Protein AF-A0A2E4Y616-F1 (afdb_monomer)

Sequence (488 aa):
MQKVILDHSRYFCQLKRLGRFTPFYLIFLFLLSGCGTSKSVMKKITQKVKGSRASIPDLASWESVTNRDGKMPETGHAFFSFSPRISSETGLTQAILTTPAGSPYRYEYHLPTGQVYRTERYCKQRDVWRSFKSSLTRPPFHEGFIPRLLDSTGQPQKILVFGGNSIHPFNFDRFSKPVTVKVVGGVQEQYCRHYPCSKQGTWQKRMILIGFDPLHKDFMGVKTFKKFKKVVDWKYAKSFIENSQGRTSSFYDPERDRGDKPSYRIVGSFEKMAAMRYVAKSGHLFKEKEILTMKKSCDKIYGFLWQASKIFKKVTRSKKVDGKESKKSFGLFFSSFFDNFGRSYRTCSKFMGSTKREKNMGKVWFFSFLDGVFNLANMGYSYDCEKRAWAKNIAKSNSLFLEKDECGPEDVNDAFDSAVTTLGILYRNKDHSYKYKTYDFGPGGTHQRIYSWVFNRGKKILCVNDKEKLSFEDTQSSFPNDVRWTPL

Radius of gyration: 24.88 Å; Cα contacts (8 Å, |Δi|>4): 812; chains: 1; bounding box: 69×60×77 Å

Mean predicted aligned error: 11.15 Å

Nearest PDB structures (foldseek):
  1mjz-assembly1_A  TM=7.905E-01  e=6.558E-07  Escherichia coli
  1ude-assembly1_C-2  TM=7.883E-01  e=1.226E-06  Pyrococcus horikoshii
  6k21-assembly1_A  TM=7.544E-01  e=1.094E-06  Acinetobacter baumannii
  3eiz-assembly1_A  TM=7.521E-01  e=2.290E-06  Burkholderia pseudomallei 1710b
  6gma-assembly2_C  TM=3.288E-01  e=2.159E+00  Homo sapiens

Solvent-accessible surface area (backbone atoms only — not comparable to full-atom values): 28458 Å² total; per-residue (Å²): 136,86,87,81,78,89,82,89,83,87,87,85,87,84,90,73,89,79,79,87,83,86,90,86,84,80,92,83,82,83,86,84,90,74,89,73,77,75,65,65,69,63,63,70,54,64,71,86,68,78,88,68,90,66,64,48,70,84,52,46,66,47,56,36,36,38,37,69,85,64,44,64,48,98,60,33,35,48,46,72,42,43,79,52,55,53,36,71,87,81,21,40,30,34,32,33,62,59,19,55,50,64,33,60,48,40,40,46,74,42,61,26,38,45,39,59,35,57,76,46,74,53,51,51,20,71,42,82,83,62,80,43,89,62,73,42,52,53,45,82,30,24,36,28,25,32,24,36,26,26,31,66,79,73,44,66,25,39,32,38,34,33,72,55,90,79,70,67,85,86,48,72,88,57,46,59,54,68,43,65,32,34,40,26,16,21,36,36,38,34,37,42,76,61,85,82,60,80,55,91,82,48,54,49,62,41,70,33,38,33,29,26,32,77,85,28,74,90,52,66,89,57,78,42,38,73,57,44,51,73,75,45,69,43,63,61,47,51,46,40,69,31,44,75,76,15,24,46,81,75,91,82,56,95,84,69,69,100,60,80,39,77,24,39,40,75,81,47,77,35,48,33,64,58,31,49,50,48,49,67,71,53,24,46,74,66,46,70,71,53,54,54,52,50,50,58,52,37,53,49,53,45,48,51,54,55,53,50,50,55,51,37,44,49,60,70,70,59,82,75,61,67,90,77,66,70,77,73,41,54,34,62,54,47,53,52,42,46,75,78,40,35,69,60,48,50,54,27,62,60,57,37,49,86,49,48,78,86,82,41,62,72,60,52,50,54,52,51,36,50,49,34,41,54,50,40,44,75,71,35,31,27,39,40,56,91,75,71,40,80,42,76,45,86,88,46,98,80,66,56,74,44,63,75,91,74,52,54,54,65,47,46,45,49,46,38,44,48,26,55,55,50,31,31,52,32,42,75,70,42,36,67,30,40,34,47,37,58,56,26,70,66,94,82,33,49,52,25,50,56,71,42,74,42,82,38,74,29,46,46,73,67,51,76,49,74,89,73,64,80,53,80,67,81,76,50,69,37,53,71,90,91,64,75,74,75,78,81

Foldseek 3Di:
DDDDDPDDDDDDDDPDDDDDDDDDDDDDDDDDDDPPPCPPLLVVLPPPDDDDPDQPVVQLPFLQEAFLVLHRQPLHQLQARDDFNQDLVQQKTWWQFQAAWQHQFDWDAQQARSAIWTDGGFFWADQLVCLDVGTAGTAQWTKTAGHQKAKLVRHGAIETEHDDPPPDPFPRSPSSDIAMWRWFWWWKKWFQQDPPPPDPPNTDITIYTYTYRPPGPLCVPPRHVVVVCVSDVVSSNQSCQFFVQFFAQDPDDPDDDSGTHTGMHTDDMTGSNVSVVNSSVSMGRDDPVNVVVLVVLLLVLLVVVVVVVVVQVVVVPPVDDDPPVVPDFPVVVVQVCCVPCVVSNVVCQRRHDSRNCPPDVPSLLVVQLVVLLSQLVQVQWAQEQVVLAIDRHPPDNHDDNYPPPPDDSVSVLSSSQRSLVVLQVCVLVLHWHWAAFQARDDDPTSSGGNSHTDTHSSGDRDHPDPVVVDDPVSPDGSDDPPDGRDRD

Structure (mmCIF, N/CA/C/O backbone):
data_AF-A0A2E4Y616-F1
#
_entry.id   AF-A0A2E4Y616-F1
#
loop_
_atom_site.group_PDB
_atom_site.id
_atom_site.type_symbol
_atom_site.label_atom_id
_atom_site.label_alt_id
_atom_site.label_comp_id
_atom_site.label_asym_id
_atom_site.label_entity_id
_atom_site.label_seq_id
_atom_site.pdbx_PDB_ins_code
_atom_site.Cartn_x
_atom_site.Cartn_y
_atom_site.Cartn_z
_atom_site.occupancy
_atom_site.B_iso_or_equiv
_atom_site.auth_seq_id
_atom_site.auth_comp_id
_atom_site.auth_asym_id
_atom_site.auth_atom_id
_atom_site.pdbx_PDB_model_num
ATOM 1 N N . MET A 1 1 ? 33.177 12.876 -6.151 1.00 34.84 1 MET A N 1
ATOM 2 C CA . MET A 1 1 ? 31.720 12.812 -5.881 1.00 34.84 1 MET A CA 1
ATOM 3 C C . MET A 1 1 ? 31.516 11.999 -4.596 1.00 34.84 1 MET A C 1
ATOM 5 O O . MET A 1 1 ? 31.608 10.779 -4.632 1.00 34.84 1 MET A O 1
ATOM 9 N N . GLN A 1 2 ? 31.417 12.669 -3.441 1.00 24.09 2 GLN A N 1
ATOM 10 C CA . GLN A 1 2 ? 31.451 12.037 -2.110 1.00 24.09 2 GLN A CA 1
ATOM 11 C C . GLN A 1 2 ? 30.209 11.166 -1.852 1.00 24.09 2 GLN A C 1
ATOM 13 O O . GLN A 1 2 ? 29.072 11.629 -1.951 1.00 24.09 2 GLN A O 1
ATOM 18 N N . LYS A 1 3 ? 30.455 9.892 -1.518 1.00 30.41 3 LYS A N 1
ATOM 19 C CA . LYS A 1 3 ? 29.460 8.898 -1.101 1.00 30.41 3 LYS A CA 1
ATOM 20 C C . LYS A 1 3 ? 28.893 9.277 0.268 1.00 30.41 3 LYS A C 1
ATOM 22 O O . LYS A 1 3 ? 29.573 9.138 1.276 1.00 30.41 3 LYS A O 1
ATOM 27 N N . VAL A 1 4 ? 27.621 9.658 0.309 1.00 28.31 4 VAL A N 1
ATOM 28 C CA . VAL A 1 4 ? 26.790 9.526 1.512 1.00 28.31 4 VAL A CA 1
ATOM 29 C C . VAL A 1 4 ? 25.653 8.584 1.140 1.00 28.31 4 VAL A C 1
ATOM 31 O O . VAL A 1 4 ? 24.666 8.990 0.531 1.00 28.31 4 VAL A O 1
ATOM 34 N N . ILE A 1 5 ? 25.843 7.297 1.429 1.00 32.50 5 ILE A N 1
ATOM 35 C CA . ILE A 1 5 ? 24.828 6.254 1.265 1.00 32.50 5 ILE A CA 1
ATOM 36 C C . ILE A 1 5 ? 24.260 5.974 2.655 1.00 32.50 5 ILE A C 1
ATOM 38 O O . ILE A 1 5 ? 24.979 5.545 3.553 1.00 32.50 5 ILE A O 1
ATOM 42 N N . LEU A 1 6 ? 22.967 6.245 2.823 1.00 31.03 6 LEU A N 1
ATOM 43 C CA . LEU A 1 6 ? 22.177 5.790 3.962 1.00 31.03 6 LEU A CA 1
ATOM 44 C C . LEU A 1 6 ? 21.927 4.287 3.789 1.00 31.03 6 LEU A C 1
ATOM 46 O O . LEU A 1 6 ? 21.092 3.883 2.982 1.00 31.03 6 LEU A O 1
ATOM 50 N N . ASP A 1 7 ? 22.679 3.467 4.521 1.00 30.03 7 ASP A N 1
ATOM 51 C CA . ASP A 1 7 ? 22.455 2.026 4.631 1.00 30.03 7 ASP A CA 1
ATOM 52 C C . ASP A 1 7 ? 21.592 1.748 5.873 1.00 30.03 7 ASP A C 1
ATOM 54 O O . ASP A 1 7 ? 22.040 1.875 7.012 1.00 30.03 7 ASP A O 1
ATOM 58 N N . HIS A 1 8 ? 20.318 1.418 5.657 1.00 31.55 8 HIS A N 1
ATOM 59 C CA . HIS A 1 8 ? 19.374 1.060 6.723 1.00 31.55 8 HIS A CA 1
ATOM 60 C C . HIS A 1 8 ? 18.705 -0.297 6.487 1.00 31.55 8 HIS A C 1
ATOM 62 O O . HIS A 1 8 ? 17.551 -0.516 6.847 1.00 31.55 8 HIS A O 1
ATOM 68 N N . SER A 1 9 ? 19.442 -1.260 5.934 1.00 28.45 9 SER A N 1
ATOM 69 C CA . SER A 1 9 ? 18.955 -2.639 5.888 1.00 28.45 9 SER A CA 1
ATOM 70 C C . SER A 1 9 ? 20.089 -3.650 6.006 1.00 28.45 9 SER A C 1
ATOM 72 O O . SER A 1 9 ? 20.447 -4.278 5.014 1.00 28.45 9 SER A O 1
ATOM 74 N N . ARG A 1 10 ? 20.640 -3.818 7.217 1.00 28.89 10 ARG A N 1
ATOM 75 C CA . ARG A 1 10 ? 21.398 -5.010 7.644 1.00 28.89 10 ARG A CA 1
ATOM 76 C C . ARG A 1 10 ? 21.693 -4.955 9.146 1.00 28.89 10 ARG A C 1
ATOM 78 O O . ARG A 1 10 ? 22.684 -4.384 9.563 1.00 28.89 10 ARG A O 1
ATOM 85 N N . TYR A 1 11 ? 20.855 -5.609 9.942 1.00 26.53 11 TYR A N 1
ATOM 86 C CA . TYR A 1 11 ? 21.293 -6.293 11.160 1.00 26.53 11 TYR A CA 1
ATOM 87 C C . TYR A 1 11 ? 20.415 -7.532 11.310 1.00 26.53 11 TYR A C 1
ATOM 89 O O . TYR A 1 11 ? 19.223 -7.388 11.544 1.00 26.53 11 TYR A O 1
ATOM 97 N N . PHE A 1 12 ? 20.979 -8.716 11.049 1.00 27.34 12 PHE A N 1
ATOM 98 C CA . PHE A 1 12 ? 20.882 -9.926 11.880 1.00 27.34 12 PHE A CA 1
ATOM 99 C C . PHE A 1 12 ? 21.608 -11.109 11.196 1.00 27.34 12 PHE A C 1
ATOM 101 O O . PHE A 1 12 ? 21.246 -11.535 10.105 1.00 27.34 12 PHE A O 1
ATOM 108 N N . CYS A 1 13 ? 22.638 -11.597 11.897 1.00 27.53 13 CYS A N 1
ATOM 109 C CA . CYS A 1 13 ? 23.222 -12.946 11.914 1.00 27.53 13 CYS A CA 1
ATOM 110 C C . CYS A 1 13 ? 23.624 -13.644 10.600 1.00 27.53 13 CYS A C 1
ATOM 112 O O . CYS A 1 13 ? 22.853 -14.413 10.036 1.00 27.53 13 CYS A O 1
ATOM 114 N N . GLN A 1 14 ? 24.916 -13.557 10.260 1.00 25.92 14 GLN A N 1
ATOM 115 C CA . GLN A 1 14 ? 25.697 -14.712 9.791 1.00 25.92 14 GLN A CA 1
ATOM 116 C C . GLN A 1 14 ? 27.102 -14.660 10.409 1.00 25.92 14 GLN A C 1
ATOM 118 O O . GLN A 1 14 ? 27.998 -14.004 9.891 1.00 25.92 14 GLN A O 1
ATOM 123 N N . LEU A 1 15 ? 27.281 -15.356 11.533 1.00 29.62 15 LEU A N 1
ATOM 124 C CA . LEU A 1 15 ? 28.594 -15.775 12.020 1.00 29.62 15 LEU A CA 1
ATOM 125 C C . LEU A 1 15 ? 28.947 -17.046 11.239 1.00 29.62 15 LEU A C 1
ATOM 127 O O . LEU A 1 15 ? 28.482 -18.138 11.562 1.00 29.62 15 LEU A O 1
ATOM 131 N N . LYS A 1 16 ? 29.691 -16.891 10.140 1.00 28.45 16 LYS A N 1
ATOM 132 C CA . LYS A 1 16 ? 30.305 -18.017 9.433 1.00 28.45 16 LYS A CA 1
ATOM 133 C C . LYS A 1 16 ? 31.690 -18.267 10.023 1.00 28.45 16 LYS A C 1
ATOM 135 O O . LYS A 1 16 ? 32.537 -17.382 10.017 1.00 28.45 16 LYS A O 1
ATOM 140 N N . ARG A 1 17 ? 31.848 -19.497 10.521 1.00 31.56 17 ARG A N 1
ATOM 141 C CA . ARG A 1 17 ? 33.082 -20.265 10.744 1.00 31.56 17 ARG A CA 1
ATOM 142 C C . ARG A 1 17 ? 34.336 -19.650 10.107 1.00 31.56 17 ARG A C 1
ATOM 144 O O . ARG A 1 17 ? 34.492 -19.709 8.892 1.00 31.56 17 ARG A O 1
ATOM 151 N N . LEU A 1 18 ? 35.265 -19.222 10.952 1.00 31.03 18 LEU A N 1
ATOM 152 C CA . LEU A 1 18 ? 36.697 -19.293 10.680 1.00 31.03 18 LEU A CA 1
ATOM 153 C C . LEU A 1 18 ? 37.279 -20.246 11.720 1.00 31.03 18 LEU A C 1
ATOM 155 O O . LEU A 1 18 ? 37.092 -20.066 12.922 1.00 31.03 18 LEU A O 1
ATOM 159 N N . GLY A 1 19 ? 37.832 -21.347 11.224 1.00 29.28 19 GLY A N 1
ATOM 160 C CA . GLY A 1 19 ? 38.397 -22.402 12.043 1.00 29.28 19 GLY A CA 1
ATOM 161 C C . GLY A 1 19 ? 39.807 -22.073 12.518 1.00 29.28 19 GLY A C 1
ATOM 162 O O . GLY A 1 19 ? 40.529 -21.346 11.850 1.00 29.28 19 GLY A O 1
ATOM 163 N N . ARG A 1 20 ? 40.149 -22.733 13.632 1.00 34.59 20 ARG A N 1
ATOM 164 C CA . ARG A 1 20 ? 41.489 -23.116 14.106 1.00 34.59 20 ARG A CA 1
ATOM 165 C C . ARG A 1 20 ? 42.467 -21.958 14.335 1.00 34.59 20 ARG A C 1
ATOM 167 O O . ARG A 1 20 ? 43.046 -21.465 13.387 1.00 34.59 20 ARG A O 1
ATOM 174 N N . PHE A 1 21 ? 42.717 -21.622 15.602 1.00 31.61 21 PHE A N 1
ATOM 175 C C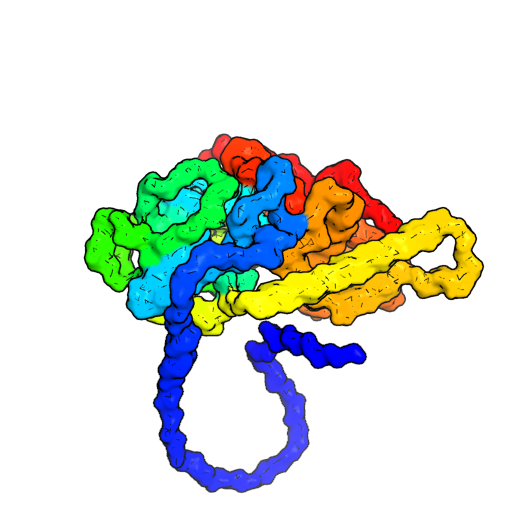A . PHE A 1 21 ? 44.014 -21.867 16.253 1.00 31.61 21 PHE A CA 1
ATOM 176 C C . PHE A 1 21 ? 43.924 -21.582 17.770 1.00 31.61 21 PHE A C 1
ATOM 178 O O . PHE A 1 21 ? 43.494 -20.514 18.189 1.00 31.61 21 PHE A O 1
ATOM 185 N N . THR A 1 22 ? 44.343 -22.597 18.538 1.00 33.97 22 THR A N 1
ATOM 186 C CA . THR A 1 22 ? 44.855 -22.633 19.929 1.00 33.97 22 THR A CA 1
ATOM 187 C C . THR A 1 22 ? 43.990 -22.235 21.150 1.00 33.97 22 THR A C 1
ATOM 189 O O . THR A 1 22 ? 43.497 -21.113 21.227 1.00 33.97 22 THR A O 1
ATOM 192 N N . PRO A 1 23 ? 43.871 -23.135 22.159 1.00 42.12 23 PRO A N 1
ATOM 193 C CA . PRO A 1 23 ? 43.320 -22.854 23.486 1.00 42.12 23 PRO A CA 1
ATOM 194 C C . PRO A 1 23 ? 44.433 -22.410 24.453 1.00 42.12 23 PRO A C 1
ATOM 196 O O . PRO A 1 23 ? 45.562 -22.845 24.280 1.00 42.12 23 PRO A O 1
ATOM 199 N N . PHE A 1 24 ? 44.125 -21.573 25.447 1.00 34.06 24 PHE A N 1
ATOM 200 C CA . PHE A 1 24 ? 44.619 -21.593 26.843 1.00 34.06 24 PHE A CA 1
ATOM 201 C C . PHE A 1 24 ? 44.366 -20.226 27.517 1.00 34.06 24 PHE A C 1
ATOM 203 O O . PHE A 1 24 ? 44.476 -19.190 26.872 1.00 34.06 24 PHE A O 1
ATOM 210 N N . TYR A 1 25 ? 44.069 -20.276 28.823 1.00 34.03 25 TYR A N 1
ATOM 211 C CA . TYR A 1 25 ? 43.769 -19.204 29.798 1.00 34.03 25 TYR A CA 1
ATOM 212 C C . TYR A 1 25 ? 42.298 -18.744 29.894 1.00 34.03 25 TYR A C 1
ATOM 214 O O . TYR A 1 25 ? 41.787 -18.016 29.051 1.00 34.03 25 TYR A O 1
ATOM 222 N N . LEU A 1 26 ? 41.517 -19.345 30.810 1.00 33.84 26 LEU A N 1
ATOM 223 C CA . LEU A 1 26 ? 41.338 -18.973 32.240 1.00 33.84 26 LEU A CA 1
ATOM 224 C C . LEU A 1 26 ? 40.564 -17.652 32.395 1.00 33.84 26 LEU A C 1
ATOM 226 O O . LEU A 1 26 ? 41.076 -16.579 32.117 1.00 33.84 26 LEU A O 1
ATOM 230 N N . ILE A 1 27 ? 39.256 -17.726 32.670 1.00 37.19 27 ILE A N 1
ATOM 231 C CA . ILE A 1 27 ? 38.674 -17.524 34.015 1.00 37.19 27 ILE A CA 1
ATOM 232 C C . ILE A 1 27 ? 39.260 -16.281 34.695 1.00 37.19 27 ILE A C 1
ATOM 234 O O . ILE A 1 27 ? 40.303 -16.380 35.322 1.00 37.19 27 ILE A O 1
ATOM 238 N N . PHE A 1 28 ? 38.554 -15.150 34.619 1.00 32.94 28 PHE A N 1
ATOM 239 C CA . PHE A 1 28 ? 38.270 -14.264 35.755 1.00 32.94 28 PHE A CA 1
ATOM 240 C C . PHE A 1 28 ? 37.254 -13.188 35.327 1.00 32.94 28 PHE A C 1
ATOM 242 O O . PHE A 1 28 ? 37.267 -12.739 34.185 1.00 32.94 28 PHE A O 1
ATOM 249 N N . LEU A 1 29 ? 36.405 -12.774 36.273 1.00 32.25 29 LEU A N 1
ATOM 250 C CA . LEU A 1 29 ? 35.422 -11.675 36.222 1.00 32.25 29 LEU A CA 1
ATOM 251 C C . LEU A 1 29 ? 34.020 -11.991 35.676 1.00 32.25 29 LEU A C 1
ATOM 253 O O . LEU A 1 29 ? 33.535 -11.468 34.675 1.00 32.25 29 LEU A O 1
ATOM 257 N N . PHE A 1 30 ? 33.310 -12.768 36.492 1.00 33.78 30 PHE A N 1
ATOM 258 C CA . PHE A 1 30 ? 31.924 -12.466 36.838 1.00 33.78 30 PHE A CA 1
ATOM 259 C C . PHE A 1 30 ? 31.832 -11.109 37.572 1.00 33.78 30 PHE A C 1
ATOM 261 O O . PHE A 1 30 ? 32.732 -10.759 38.330 1.00 33.78 30 PHE A O 1
ATOM 268 N N . LEU A 1 31 ? 30.680 -10.442 37.414 1.00 29.55 31 LEU A N 1
ATOM 269 C CA . LEU A 1 31 ? 30.162 -9.300 38.190 1.00 29.55 31 LEU A CA 1
ATOM 270 C C . LEU A 1 31 ? 30.706 -7.910 37.821 1.00 29.55 31 LEU A C 1
ATOM 272 O O . LEU A 1 31 ? 31.639 -7.422 38.434 1.00 29.55 31 LEU A O 1
ATOM 276 N N . LEU A 1 32 ? 29.990 -7.207 36.936 1.00 30.44 32 LEU A N 1
ATOM 277 C CA . LEU A 1 32 ? 29.333 -5.953 37.324 1.00 30.44 32 LEU A CA 1
ATOM 278 C C . LEU A 1 32 ? 28.043 -5.757 36.513 1.00 30.44 32 LEU A C 1
ATOM 280 O O . LEU A 1 32 ? 28.011 -5.515 35.308 1.00 30.44 32 LEU A O 1
ATOM 284 N N . SER A 1 33 ? 26.958 -5.908 37.256 1.00 31.52 33 SER A N 1
ATOM 285 C CA . SER A 1 33 ? 25.591 -5.486 37.009 1.00 31.52 33 SER A CA 1
ATOM 286 C C . SER A 1 33 ? 25.473 -4.056 36.476 1.00 31.52 33 SER A C 1
ATOM 288 O O . SER A 1 33 ? 25.931 -3.102 37.097 1.00 31.52 33 SER A O 1
ATOM 290 N N . GLY A 1 34 ? 24.728 -3.910 35.382 1.00 28.45 34 GLY A N 1
ATOM 291 C CA . GLY A 1 34 ? 24.271 -2.625 34.865 1.00 28.45 34 GLY A CA 1
ATOM 292 C C . GLY A 1 34 ? 23.046 -2.808 33.980 1.00 28.45 34 GLY A C 1
ATOM 293 O O . GLY A 1 34 ? 23.110 -2.622 32.768 1.00 28.45 34 GLY A O 1
ATOM 294 N N . CYS A 1 35 ? 21.915 -3.204 34.572 1.00 31.86 35 CYS A N 1
ATOM 295 C CA . CYS A 1 35 ? 20.621 -3.240 33.892 1.00 31.86 35 CYS A CA 1
ATOM 296 C C . CYS A 1 35 ? 20.126 -1.798 33.660 1.00 31.86 35 CYS A C 1
ATOM 298 O O . CYS A 1 35 ? 19.255 -1.277 34.355 1.00 31.86 35 CYS A O 1
ATOM 300 N N . GLY A 1 36 ? 20.725 -1.118 32.682 1.00 29.05 36 GLY A N 1
ATOM 301 C CA . GLY A 1 36 ? 20.290 0.188 32.210 1.00 29.05 36 GLY A CA 1
ATOM 302 C C . GLY A 1 36 ? 19.004 0.045 31.406 1.00 29.05 36 GLY A C 1
ATOM 303 O O . GLY A 1 36 ? 19.027 -0.143 30.190 1.00 29.05 36 GLY A O 1
ATOM 304 N N . THR A 1 37 ? 17.854 0.149 32.072 1.00 37.72 37 THR A N 1
ATOM 305 C CA . THR A 1 37 ? 16.575 0.356 31.388 1.00 37.72 37 THR A CA 1
ATOM 306 C C . THR A 1 37 ? 16.645 1.672 30.611 1.00 37.72 37 THR A C 1
ATOM 308 O O . THR A 1 37 ? 16.558 2.765 31.166 1.00 37.72 37 THR A O 1
ATOM 311 N N . SER A 1 38 ? 16.829 1.572 29.292 1.00 34.59 38 SER A N 1
ATOM 312 C CA . SER A 1 38 ? 16.882 2.710 28.374 1.00 34.59 38 SER A CA 1
ATOM 313 C C . SER A 1 38 ? 15.537 3.453 28.342 1.00 34.59 38 SER A C 1
ATOM 315 O O . SER A 1 38 ? 14.671 3.221 27.498 1.00 34.59 38 SER A O 1
ATOM 317 N N . LYS A 1 39 ? 15.351 4.383 29.287 1.00 35.06 39 LYS A N 1
ATOM 318 C CA . LYS A 1 39 ? 14.283 5.398 29.277 1.00 35.06 39 LYS A CA 1
ATOM 319 C C . LYS A 1 39 ? 14.506 6.454 28.177 1.00 35.06 39 LYS A C 1
ATOM 321 O O . LYS A 1 39 ? 13.594 7.225 27.877 1.00 35.06 39 LYS A O 1
ATOM 326 N N . SER A 1 40 ? 15.683 6.490 27.539 1.00 34.69 40 SER A N 1
ATOM 327 C CA . SER A 1 40 ? 16.062 7.539 26.579 1.00 34.69 40 SER A CA 1
ATOM 328 C C . SER A 1 40 ? 15.364 7.421 25.218 1.00 34.69 40 SER A C 1
ATOM 330 O O . SER A 1 40 ? 15.106 8.442 24.580 1.00 34.69 40 SER A O 1
ATOM 332 N N . VAL A 1 41 ? 14.967 6.214 24.792 1.00 39.84 41 VAL A N 1
ATOM 333 C CA . VAL A 1 41 ? 14.260 6.020 23.509 1.00 39.84 41 VAL A CA 1
ATOM 334 C C . VAL A 1 41 ? 12.843 6.606 23.550 1.00 39.84 41 VAL A C 1
ATOM 336 O O . VAL A 1 41 ? 12.374 7.154 22.556 1.00 39.84 41 VAL A O 1
ATOM 339 N N . MET A 1 42 ? 12.167 6.570 24.705 1.00 36.94 42 MET A N 1
ATOM 340 C CA . MET A 1 42 ? 10.794 7.076 24.824 1.00 36.94 42 MET A CA 1
ATOM 341 C C . MET A 1 42 ? 10.700 8.603 24.923 1.00 36.94 42 MET A C 1
ATOM 343 O O . MET A 1 42 ? 9.772 9.177 24.356 1.00 36.94 42 MET A O 1
ATOM 347 N N . LYS A 1 43 ? 11.673 9.278 25.555 1.00 34.66 43 LYS A N 1
ATOM 348 C CA . LYS A 1 43 ? 11.703 10.755 25.614 1.00 34.66 43 LYS A CA 1
ATOM 349 C C . LYS A 1 43 ? 11.856 11.398 24.226 1.00 34.66 43 LYS A C 1
ATOM 351 O O . LYS A 1 43 ? 11.405 12.519 24.027 1.00 34.66 43 LYS A O 1
ATOM 356 N N . LYS A 1 44 ? 12.427 10.679 23.249 1.00 37.12 44 LYS A N 1
ATOM 357 C CA . LYS A 1 44 ? 12.622 11.163 21.869 1.00 37.12 44 LYS A CA 1
ATOM 358 C C . LYS A 1 44 ? 11.348 11.213 21.017 1.00 37.12 44 LYS A C 1
ATOM 360 O O . LYS A 1 44 ? 11.381 11.820 19.951 1.00 37.12 44 LYS A O 1
ATOM 365 N N . ILE A 1 45 ? 10.246 10.603 21.460 1.00 42.88 45 ILE A N 1
ATOM 366 C CA . ILE A 1 45 ? 8.984 10.562 20.693 1.00 42.88 45 ILE A CA 1
ATOM 367 C C . ILE A 1 45 ? 8.032 11.688 21.115 1.00 42.88 45 ILE A C 1
ATOM 369 O O . ILE A 1 45 ? 7.135 12.056 20.363 1.00 42.88 45 ILE A O 1
ATOM 373 N N . THR A 1 46 ? 8.265 12.324 22.264 1.00 39.88 46 THR A N 1
ATOM 374 C CA . THR A 1 46 ? 7.498 13.497 22.694 1.00 39.88 46 THR A CA 1
ATOM 375 C C . THR A 1 46 ? 8.048 14.763 22.030 1.00 39.88 46 THR A C 1
ATOM 377 O O . THR A 1 46 ? 8.601 15.640 22.688 1.00 39.88 46 THR A O 1
ATOM 380 N N . GLN A 1 47 ? 7.920 14.888 20.707 1.00 39.59 47 GLN A N 1
ATOM 381 C CA . GLN A 1 47 ? 8.092 16.196 20.078 1.00 39.59 47 GLN A CA 1
ATOM 382 C C . GLN A 1 47 ? 6.883 17.072 20.442 1.00 39.59 47 GLN A C 1
ATOM 384 O O . GLN A 1 47 ? 5.816 16.969 19.838 1.00 39.59 47 GLN A O 1
ATOM 389 N N . LYS A 1 48 ? 7.054 17.974 21.420 1.00 31.78 48 LYS A N 1
ATOM 390 C CA . LYS A 1 48 ? 6.243 19.198 21.508 1.00 31.78 48 LYS A CA 1
ATOM 391 C C . LYS A 1 48 ? 6.580 20.048 20.280 1.00 31.78 48 LYS A C 1
ATOM 393 O O . LYS A 1 48 ? 7.473 20.886 20.316 1.00 31.78 48 LYS A O 1
ATOM 398 N N . VAL A 1 49 ? 5.894 19.800 19.169 1.00 35.75 49 VAL A N 1
ATOM 399 C CA . VAL A 1 49 ? 5.929 20.698 18.011 1.00 35.75 49 VAL A CA 1
ATOM 400 C C . VAL A 1 49 ? 4.933 21.819 18.296 1.00 35.75 49 VAL A C 1
ATOM 402 O O . VAL A 1 49 ? 3.732 21.559 18.404 1.00 35.75 49 VAL A O 1
ATOM 405 N N . LYS A 1 50 ? 5.428 23.057 18.456 1.00 27.75 50 LYS A N 1
ATOM 406 C CA . LYS A 1 50 ? 4.595 24.272 18.426 1.00 27.75 50 LYS A CA 1
ATOM 407 C C . LYS A 1 50 ? 3.694 24.183 17.196 1.00 27.75 50 LYS A C 1
ATOM 409 O O . LYS A 1 50 ? 4.175 23.879 16.110 1.00 27.75 50 LYS A O 1
ATOM 414 N N . GLY A 1 51 ? 2.392 24.373 17.390 1.00 30.23 51 GLY A N 1
ATOM 415 C CA . GLY A 1 51 ? 1.375 24.137 16.374 1.00 30.23 51 GLY A CA 1
ATOM 416 C C . GLY A 1 51 ? 1.533 25.037 15.155 1.00 30.23 51 GLY A C 1
ATOM 417 O O . GLY A 1 51 ? 0.842 26.037 15.048 1.00 30.23 51 GLY A O 1
ATOM 418 N N . SER A 1 52 ? 2.370 24.652 14.198 1.00 32.22 52 SER A N 1
ATOM 419 C CA . SER A 1 52 ? 2.238 25.125 12.833 1.00 32.22 52 SER A CA 1
ATOM 420 C C . SER A 1 52 ? 1.288 24.176 12.105 1.00 32.22 52 SER A C 1
ATOM 422 O O . SER A 1 52 ? 1.447 22.953 12.077 1.00 32.22 52 SER A O 1
ATOM 424 N N . ARG A 1 53 ? 0.234 24.761 11.540 1.00 36.84 53 ARG A N 1
ATOM 425 C CA . ARG A 1 53 ? -0.676 24.141 10.568 1.00 36.84 53 ARG A CA 1
ATOM 426 C C . ARG A 1 53 ? -0.034 24.109 9.170 1.00 36.84 53 ARG A C 1
ATOM 428 O O . ARG A 1 53 ? -0.743 24.016 8.178 1.00 36.84 53 ARG A O 1
ATOM 435 N N . ALA A 1 54 ? 1.290 24.242 9.097 1.00 37.16 54 ALA A N 1
ATOM 436 C CA . ALA A 1 54 ? 2.017 24.435 7.859 1.00 37.16 54 ALA A CA 1
ATOM 437 C C . ALA A 1 54 ? 2.212 23.079 7.175 1.00 37.16 54 ALA A C 1
ATOM 439 O O . ALA A 1 54 ? 3.122 22.317 7.499 1.00 37.16 54 ALA A O 1
ATOM 440 N N . SER A 1 55 ? 1.332 22.774 6.222 1.00 46.09 55 SER A N 1
ATOM 441 C CA . SER A 1 55 ? 1.719 21.977 5.063 1.00 46.09 55 SER A CA 1
ATOM 442 C C . SER A 1 55 ? 3.018 22.560 4.516 1.00 46.09 55 SER A C 1
ATOM 444 O O . SER A 1 55 ? 3.075 23.756 4.240 1.00 46.09 55 SER A O 1
ATOM 446 N N . ILE A 1 56 ? 4.068 21.751 4.404 1.00 49.25 56 ILE A N 1
ATOM 447 C CA . ILE A 1 56 ? 5.356 22.215 3.883 1.00 49.25 56 ILE A CA 1
ATOM 448 C C . ILE A 1 56 ? 5.143 22.547 2.396 1.00 49.25 56 ILE A C 1
ATOM 450 O O . ILE A 1 56 ? 4.846 21.624 1.632 1.00 49.25 56 ILE A O 1
ATOM 454 N N . PRO A 1 57 ? 5.261 23.817 1.958 1.00 45.34 57 PRO A N 1
ATOM 455 C CA . PRO A 1 57 ? 4.946 24.211 0.579 1.00 45.34 57 PRO A CA 1
ATOM 456 C C . PRO A 1 57 ? 5.789 23.451 -0.461 1.00 45.34 57 PRO A C 1
ATOM 458 O O . PRO A 1 57 ? 5.297 23.061 -1.516 1.00 45.34 57 PRO A O 1
ATOM 461 N N . ASP A 1 58 ? 7.034 23.117 -0.112 1.00 47.06 58 ASP A N 1
ATOM 462 C CA . ASP A 1 58 ? 7.951 22.325 -0.948 1.00 47.06 58 ASP A CA 1
ATOM 463 C C . ASP A 1 58 ? 7.606 20.828 -1.036 1.00 47.06 58 ASP A C 1
ATOM 465 O O . ASP A 1 58 ? 8.062 20.117 -1.939 1.00 47.06 58 ASP A O 1
ATOM 469 N N . LEU A 1 59 ? 6.790 20.331 -0.104 1.00 50.22 59 LEU A N 1
ATOM 470 C CA . LEU A 1 59 ? 6.188 19.003 -0.185 1.00 50.22 59 LEU A CA 1
ATOM 471 C C . LEU A 1 59 ? 4.855 19.051 -0.935 1.00 50.22 59 LEU A C 1
ATOM 473 O O . LEU A 1 59 ? 4.507 18.082 -1.598 1.00 50.22 59 LEU A O 1
ATOM 477 N N . ALA A 1 60 ? 4.142 20.183 -0.920 1.00 41.69 60 ALA A N 1
ATOM 478 C CA . ALA A 1 60 ? 2.949 20.352 -1.743 1.00 41.69 60 ALA A CA 1
ATOM 479 C C . ALA A 1 60 ? 3.274 20.147 -3.229 1.00 41.69 60 ALA A C 1
ATOM 481 O O . ALA A 1 60 ? 2.478 19.516 -3.902 1.00 41.69 60 ALA A O 1
ATOM 482 N N . SER A 1 61 ? 4.475 20.527 -3.701 1.00 46.47 61 SER A N 1
ATOM 483 C CA . SER A 1 61 ? 4.969 20.324 -5.077 1.00 46.47 61 SER A CA 1
ATOM 484 C C . SER A 1 61 ? 5.314 18.869 -5.467 1.00 46.47 61 SER A C 1
ATOM 486 O O . SER A 1 61 ? 6.072 18.650 -6.417 1.00 46.47 61 SER A O 1
ATOM 488 N N . TRP A 1 62 ? 4.794 17.851 -4.766 1.00 59.03 62 TRP A N 1
ATOM 489 C CA . TRP A 1 62 ? 4.963 16.456 -5.184 1.00 59.03 62 TRP A CA 1
ATOM 490 C C . TRP A 1 62 ? 4.325 16.202 -6.540 1.00 59.03 62 TRP A C 1
ATOM 492 O O . TRP A 1 62 ? 3.114 16.073 -6.697 1.00 59.03 62 TRP A O 1
ATOM 502 N N . GLU A 1 63 ? 5.206 16.090 -7.521 1.00 51.59 63 GLU A N 1
ATOM 503 C CA . GLU A 1 63 ? 4.903 15.965 -8.933 1.00 51.59 63 GLU A CA 1
ATOM 504 C C . GLU A 1 63 ? 3.974 14.787 -9.267 1.00 51.59 63 GLU A C 1
ATOM 506 O O . GLU A 1 63 ? 3.230 14.841 -10.242 1.00 51.59 63 GLU A O 1
ATOM 511 N N . SER A 1 64 ? 3.961 13.735 -8.451 1.00 52.88 64 SER A N 1
ATOM 512 C CA . SER A 1 64 ? 3.173 12.535 -8.714 1.00 52.88 64 SER A CA 1
ATOM 513 C C . SER A 1 64 ? 1.731 12.591 -8.211 1.00 52.88 64 SER A C 1
ATOM 515 O O . SER A 1 64 ? 0.995 11.661 -8.529 1.00 52.88 64 SER A O 1
ATOM 517 N N . VAL A 1 65 ? 1.297 13.598 -7.443 1.00 57.03 65 VAL A N 1
ATOM 518 C CA . VAL A 1 65 ? -0.042 13.604 -6.823 1.00 57.03 65 VAL A CA 1
ATOM 519 C C . VAL A 1 65 ? -0.995 14.495 -7.617 1.00 57.03 65 VAL A C 1
ATOM 521 O O . VAL A 1 65 ? -0.904 15.716 -7.557 1.00 57.03 65 VAL A O 1
ATOM 524 N N . THR A 1 66 ? -1.941 13.888 -8.334 1.00 59.12 66 THR A N 1
ATOM 525 C CA . THR A 1 66 ? -3.042 14.601 -8.999 1.00 59.12 66 THR A CA 1
ATOM 526 C C . THR A 1 66 ? -4.389 14.046 -8.553 1.00 59.12 66 THR A C 1
ATOM 528 O O . THR A 1 66 ? -4.508 12.836 -8.364 1.00 59.12 66 THR A O 1
ATOM 531 N N . ASN A 1 67 ? -5.372 14.919 -8.345 1.00 62.69 67 ASN A N 1
ATOM 532 C CA . ASN A 1 67 ? -6.758 14.580 -8.048 1.00 62.69 67 ASN A CA 1
ATOM 533 C C . ASN A 1 67 ? -7.482 14.081 -9.317 1.00 62.69 67 ASN A C 1
ATOM 535 O O . ASN A 1 67 ? -6.874 13.921 -10.382 1.00 62.69 67 ASN A O 1
ATOM 539 N N . ARG A 1 68 ? -8.799 13.862 -9.222 1.00 62.03 68 ARG A N 1
ATOM 540 C CA . ARG A 1 68 ? -9.649 13.453 -10.357 1.00 62.03 68 ARG A CA 1
ATOM 541 C C . ARG A 1 68 ? -9.527 14.370 -11.588 1.00 62.03 68 ARG A C 1
ATOM 543 O O . ARG A 1 68 ? -9.535 13.878 -12.718 1.00 62.03 68 ARG A O 1
ATOM 550 N N . ASP A 1 69 ? -9.337 15.670 -11.354 1.00 64.19 69 ASP A N 1
ATOM 551 C CA . ASP A 1 69 ? -9.248 16.729 -12.368 1.00 64.19 69 ASP A CA 1
ATOM 552 C C . ASP A 1 69 ? -7.819 16.931 -12.887 1.00 64.19 69 ASP A C 1
ATOM 554 O O . ASP A 1 69 ? -7.565 17.841 -13.673 1.00 64.19 69 ASP A O 1
ATOM 558 N N . GLY A 1 70 ? -6.863 16.129 -12.414 1.00 60.53 70 GLY A N 1
ATOM 559 C CA . GLY A 1 70 ? -5.457 16.295 -12.758 1.00 60.53 70 GLY A CA 1
ATOM 560 C C . GLY A 1 70 ? -4.716 17.381 -11.986 1.00 60.53 70 GLY A C 1
ATOM 561 O O . GLY A 1 70 ? -3.513 17.581 -12.150 1.00 60.53 70 GLY A O 1
ATOM 562 N N . LYS A 1 71 ? -5.411 18.058 -11.073 1.00 62.00 71 LYS A N 1
ATOM 563 C CA . LYS A 1 71 ? -4.856 19.128 -10.248 1.00 62.00 71 LYS A CA 1
ATOM 564 C C . LYS A 1 71 ? -4.199 18.554 -9.006 1.00 62.00 71 LYS A C 1
ATOM 566 O O . LYS A 1 71 ? -4.618 17.533 -8.470 1.00 62.00 71 LYS A O 1
ATOM 571 N N . MET A 1 72 ? -3.162 19.213 -8.517 1.00 58.16 72 MET A N 1
ATOM 572 C CA . MET A 1 72 ? -2.527 18.805 -7.267 1.00 58.16 72 MET A CA 1
ATOM 573 C C . MET A 1 72 ? -3.513 19.007 -6.108 1.00 58.16 72 MET A C 1
ATOM 575 O O . MET A 1 72 ? -4.124 20.075 -6.042 1.00 58.16 72 MET A O 1
ATOM 579 N N . PRO A 1 73 ? -3.706 18.022 -5.209 1.00 63.28 73 PRO A N 1
ATOM 580 C CA . PRO A 1 73 ? -4.553 18.230 -4.043 1.00 63.28 73 PRO A CA 1
ATOM 581 C C . PRO A 1 73 ? -4.012 19.397 -3.219 1.00 63.28 73 PRO A C 1
ATOM 583 O O . PRO A 1 73 ? -2.811 19.446 -2.947 1.00 63.28 73 PRO A O 1
ATOM 586 N N . GLU A 1 74 ? -4.891 20.290 -2.762 1.00 60.78 74 GLU A N 1
ATOM 587 C CA . GLU A 1 74 ? -4.531 21.450 -1.921 1.00 60.78 74 GLU A CA 1
ATOM 588 C C . GLU A 1 74 ? -3.748 21.054 -0.655 1.00 60.78 74 GLU A C 1
ATOM 590 O O . GLU A 1 74 ? -3.025 21.838 -0.051 1.00 60.78 74 GLU A O 1
ATOM 595 N N . THR A 1 75 ? -3.891 19.800 -0.252 1.00 63.81 75 THR A N 1
ATOM 596 C CA . THR A 1 75 ? -3.358 19.189 0.961 1.00 63.81 75 THR A CA 1
ATOM 597 C C . THR A 1 75 ? -2.074 18.372 0.741 1.00 63.81 75 THR A C 1
ATOM 599 O O . THR A 1 75 ? -1.440 17.929 1.707 1.00 63.81 75 THR A O 1
ATOM 602 N N . GLY A 1 76 ? -1.649 18.183 -0.513 1.00 76.75 76 GLY A N 1
ATOM 603 C CA . GLY A 1 76 ? -0.468 17.404 -0.891 1.00 76.75 76 GLY A CA 1
ATOM 604 C C . GLY A 1 76 ? -0.605 15.891 -0.651 1.00 76.75 76 GLY A C 1
ATOM 605 O O . GLY A 1 76 ? -1.696 15.325 -0.642 1.00 76.75 76 GLY A O 1
ATOM 606 N N . HIS A 1 77 ? 0.523 15.201 -0.467 1.00 84.19 77 HIS A N 1
ATOM 607 C CA . HIS A 1 77 ? 0.559 13.743 -0.322 1.00 84.19 77 HIS A CA 1
ATOM 608 C C . HIS A 1 77 ? 0.183 13.303 1.093 1.00 84.19 77 HIS A C 1
ATOM 610 O O . HIS A 1 77 ? 0.924 13.530 2.050 1.00 84.19 77 HIS A O 1
ATOM 616 N N . ALA A 1 78 ? -0.919 12.569 1.218 1.00 84.94 78 ALA A N 1
ATOM 617 C CA . ALA A 1 78 ? -1.489 12.164 2.503 1.00 84.94 78 ALA A CA 1
ATOM 618 C C . ALA A 1 78 ? -0.472 11.512 3.476 1.00 84.94 78 ALA A C 1
ATOM 620 O O . ALA A 1 78 ? -0.432 11.831 4.655 1.00 84.94 78 ALA A O 1
ATOM 621 N N . PHE A 1 79 ? 0.433 10.651 3.015 1.00 91.31 79 PHE A N 1
ATOM 622 C CA . PHE A 1 79 ? 1.403 10.037 3.925 1.00 91.31 79 PHE A CA 1
ATOM 623 C C . PHE A 1 79 ? 2.516 10.978 4.397 1.00 91.31 79 PHE A C 1
ATOM 625 O O . PHE A 1 79 ? 2.925 10.894 5.549 1.00 91.31 79 PHE A O 1
ATOM 632 N N . PHE A 1 80 ? 3.012 11.880 3.555 1.00 90.12 80 PHE A N 1
ATOM 633 C CA . PHE A 1 80 ? 4.219 12.645 3.862 1.00 90.12 80 PHE A CA 1
ATOM 634 C C . PHE A 1 80 ? 3.926 14.121 4.205 1.00 90.12 80 PHE A C 1
ATOM 636 O O . PHE A 1 80 ? 4.723 14.738 4.912 1.00 90.12 80 PHE A O 1
ATOM 643 N N . SER A 1 81 ? 2.802 14.706 3.767 1.00 85.00 81 SER A N 1
ATOM 644 C CA . SER A 1 81 ? 2.428 16.104 4.063 1.00 85.00 81 SER A CA 1
ATOM 645 C C . SER A 1 81 ? 2.187 16.337 5.552 1.00 85.00 81 SER A C 1
ATOM 647 O O . SER A 1 81 ? 2.505 17.404 6.072 1.00 85.00 81 SER A O 1
ATOM 649 N N . PHE A 1 82 ? 1.636 15.344 6.252 1.00 85.00 82 PHE A N 1
ATOM 650 C CA . PHE A 1 82 ? 1.148 15.514 7.618 1.00 85.00 82 PHE A CA 1
ATOM 651 C C . PHE A 1 82 ? 2.162 15.047 8.652 1.00 85.00 82 PHE A C 1
ATOM 653 O O . PHE A 1 82 ? 2.796 14.005 8.503 1.00 85.00 82 PHE A O 1
ATOM 660 N N . SER A 1 83 ? 2.294 15.822 9.727 1.00 83.06 83 SER A N 1
ATOM 661 C CA . SER A 1 83 ? 3.092 15.422 10.880 1.00 83.06 83 SER A CA 1
ATOM 662 C C . SER A 1 83 ? 2.300 14.425 11.730 1.00 83.06 83 SER A C 1
ATOM 664 O O . SER A 1 83 ? 1.211 14.772 12.195 1.00 83.06 83 SER A O 1
ATOM 666 N N . PRO A 1 84 ? 2.813 13.210 11.979 1.00 77.88 84 PRO A N 1
ATOM 667 C CA . PRO A 1 84 ? 2.197 12.290 12.919 1.00 77.88 84 PRO A CA 1
ATOM 668 C C . PRO A 1 84 ? 2.454 12.794 14.331 1.00 77.88 84 PRO A C 1
ATOM 670 O O . PRO A 1 84 ? 3.430 12.444 14.993 1.00 77.88 84 PRO A O 1
ATOM 673 N N . ARG A 1 85 ? 1.571 13.664 14.811 1.00 85.19 85 ARG A N 1
ATOM 674 C CA . ARG A 1 85 ? 1.542 14.036 16.223 1.00 85.19 85 ARG A CA 1
ATOM 675 C C . ARG A 1 85 ? 1.223 12.759 16.993 1.00 85.19 85 ARG A C 1
ATOM 677 O O . ARG A 1 85 ? 0.095 12.297 16.920 1.00 85.19 85 ARG A O 1
ATOM 684 N N . ILE A 1 86 ? 2.203 12.140 17.648 1.00 86.00 86 ILE A N 1
ATOM 685 C CA . ILE A 1 86 ? 2.030 10.890 18.398 1.00 86.00 86 ILE A CA 1
ATOM 686 C C . ILE A 1 86 ? 2.395 11.141 19.857 1.00 86.00 86 ILE A C 1
ATOM 688 O O . ILE A 1 86 ? 3.543 11.441 20.172 1.00 86.00 86 ILE A O 1
ATOM 692 N N . SER A 1 87 ? 1.436 10.953 20.761 1.00 89.31 87 SER A N 1
ATOM 693 C CA . SER A 1 87 ? 1.688 10.938 22.201 1.00 89.31 87 SER A CA 1
ATOM 694 C C . SER A 1 87 ? 1.517 9.526 22.744 1.00 89.31 87 SER A C 1
ATOM 696 O O . SER A 1 87 ? 0.408 8.999 22.810 1.00 89.31 87 SER A O 1
ATOM 698 N N . SER A 1 88 ? 2.622 8.898 23.151 1.00 85.25 88 SER A N 1
ATOM 699 C CA . SER A 1 88 ? 2.584 7.573 23.788 1.00 85.25 88 SER A CA 1
ATOM 700 C C . SER A 1 88 ? 1.874 7.607 25.149 1.00 85.25 88 SER A C 1
ATOM 702 O O . SER A 1 88 ? 1.148 6.675 25.494 1.00 85.25 88 SER A O 1
ATOM 704 N N . GLU A 1 89 ? 2.024 8.710 25.883 1.00 87.62 89 GLU A N 1
ATOM 705 C CA . GLU A 1 89 ? 1.430 8.923 27.201 1.00 87.62 89 GLU A CA 1
ATOM 706 C C . GLU A 1 89 ? -0.091 9.072 27.123 1.00 87.62 89 GLU A C 1
ATOM 708 O O . GLU A 1 89 ? -0.827 8.310 27.754 1.00 87.62 89 GLU A O 1
ATOM 713 N N . THR A 1 90 ? -0.593 9.998 26.302 1.00 90.69 90 THR A N 1
ATOM 714 C CA . THR A 1 90 ? -2.043 10.230 26.192 1.00 90.69 90 THR A CA 1
ATOM 715 C C . THR A 1 90 ? -2.721 9.249 25.235 1.00 90.69 90 THR A C 1
ATOM 717 O O . THR A 1 90 ? -3.933 9.051 25.316 1.00 90.69 90 THR A O 1
ATOM 720 N N . GLY A 1 91 ? -1.950 8.600 24.358 1.00 92.25 91 GLY A N 1
ATOM 721 C CA . GLY A 1 91 ? -2.452 7.773 23.261 1.00 92.25 91 GLY A CA 1
ATOM 722 C C . GLY A 1 91 ? -3.013 8.586 22.098 1.00 92.25 91 GLY A C 1
ATOM 723 O O . GLY A 1 91 ? -3.523 7.998 21.152 1.00 92.25 91 GLY A O 1
ATOM 724 N N . LEU A 1 92 ? -2.961 9.920 22.150 1.00 94.62 92 LEU A N 1
ATOM 725 C CA . LEU A 1 92 ? -3.489 10.754 21.077 1.00 94.62 92 LEU A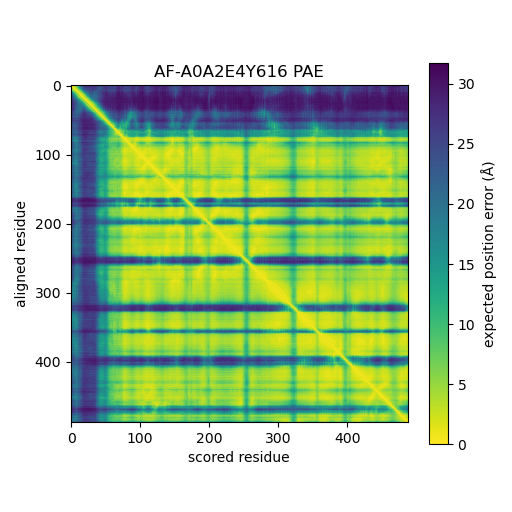 CA 1
ATOM 726 C C . LEU A 1 92 ? -2.567 10.705 19.861 1.00 94.62 92 LEU A C 1
ATOM 728 O O . LEU A 1 92 ? -1.350 10.883 19.975 1.00 94.62 92 LEU A O 1
ATOM 732 N N . THR A 1 93 ? -3.169 10.486 18.697 1.00 94.12 93 THR A N 1
ATOM 733 C CA . THR A 1 93 ? -2.488 10.544 17.414 1.00 94.12 93 THR A CA 1
ATOM 734 C C . THR A 1 93 ? -3.346 11.137 16.303 1.00 94.12 93 THR A C 1
ATOM 736 O O . THR A 1 93 ? -4.525 11.420 16.504 1.00 94.12 93 THR A O 1
ATOM 739 N N . GLN A 1 94 ? -2.740 11.349 15.138 1.00 92.19 94 GLN A N 1
ATOM 740 C CA . GLN A 1 94 ? -3.424 11.716 13.909 1.00 92.19 94 GLN A CA 1
ATOM 741 C C . GLN A 1 94 ? -3.376 10.548 12.928 1.00 92.19 94 GLN A C 1
ATOM 743 O O . GLN A 1 94 ? -2.316 9.964 12.704 1.00 92.19 94 GLN A O 1
ATOM 748 N N . ALA A 1 95 ? -4.523 10.229 12.338 1.00 92.69 95 ALA A N 1
ATOM 749 C CA . ALA A 1 95 ? -4.657 9.165 11.355 1.00 92.69 95 ALA A CA 1
ATOM 750 C C . ALA A 1 95 ? -5.323 9.686 10.085 1.00 92.69 95 ALA A C 1
ATOM 752 O O . ALA A 1 95 ? -6.158 10.585 10.131 1.00 92.69 95 ALA A O 1
ATOM 753 N N . ILE A 1 96 ? -4.972 9.090 8.954 1.00 90.94 96 ILE A N 1
ATOM 754 C CA . ILE A 1 96 ? -5.675 9.274 7.688 1.00 90.94 96 ILE A CA 1
ATOM 755 C C . ILE A 1 96 ? -6.491 8.020 7.450 1.00 90.94 96 ILE A C 1
ATOM 757 O O . ILE A 1 96 ? -5.951 6.914 7.454 1.00 90.94 96 ILE A O 1
ATOM 761 N N . LEU A 1 97 ? -7.795 8.197 7.289 1.00 91.00 97 LEU A N 1
ATOM 762 C CA . LEU A 1 97 ? -8.718 7.095 7.067 1.00 91.00 97 LEU A CA 1
ATOM 763 C C . LEU A 1 97 ? -8.773 6.764 5.578 1.00 91.00 97 LEU A C 1
ATOM 765 O O . LEU A 1 97 ? -8.635 7.647 4.739 1.00 91.00 97 LEU A O 1
ATOM 769 N N . THR A 1 98 ? -8.945 5.490 5.250 1.00 90.88 98 THR A N 1
ATOM 770 C CA . THR A 1 98 ? -9.080 5.009 3.870 1.00 90.88 98 THR A CA 1
ATOM 771 C C . THR A 1 98 ? -10.409 4.303 3.666 1.00 90.88 98 THR A C 1
ATOM 773 O O . THR A 1 98 ? -11.117 4.604 2.713 1.00 90.88 98 THR A O 1
ATOM 776 N N . THR A 1 99 ? -10.777 3.389 4.568 1.00 92.19 99 THR A N 1
ATOM 777 C CA . THR A 1 99 ? -12.024 2.619 4.476 1.00 92.19 99 THR A CA 1
ATOM 778 C C . THR A 1 99 ? -12.942 2.987 5.631 1.00 92.19 99 THR A C 1
ATOM 780 O O . THR A 1 99 ? -12.597 2.676 6.768 1.00 92.19 99 THR A O 1
ATOM 783 N N . PRO A 1 100 ? -14.103 3.610 5.380 1.00 91.56 100 PRO A N 1
ATOM 784 C CA . PRO A 1 100 ? -15.039 3.932 6.447 1.00 91.56 100 PRO A CA 1
ATOM 785 C C . PRO A 1 100 ? -15.663 2.696 7.111 1.00 91.56 100 PRO A C 1
ATOM 787 O O . PRO A 1 100 ? -15.847 1.657 6.469 1.00 91.56 100 PRO A O 1
ATOM 790 N N . ALA A 1 101 ? -16.059 2.829 8.377 1.00 92.44 101 ALA A N 1
ATOM 791 C CA . ALA A 1 101 ? -16.925 1.863 9.048 1.00 92.44 101 ALA A CA 1
ATOM 792 C C . ALA A 1 101 ? -18.234 1.681 8.259 1.00 92.44 101 ALA A C 1
ATOM 794 O O . ALA A 1 101 ? -18.768 2.630 7.688 1.00 92.44 101 ALA A O 1
ATOM 795 N N . GLY A 1 102 ? -18.735 0.449 8.177 1.00 92.44 102 GLY A N 1
ATOM 796 C CA . GLY A 1 102 ? -19.934 0.118 7.403 1.00 92.44 102 GLY A CA 1
ATOM 797 C C . GLY A 1 102 ? -19.747 0.136 5.879 1.00 92.44 102 GLY A C 1
ATOM 798 O O . GLY A 1 102 ? -20.668 -0.246 5.158 1.00 92.44 102 GLY A O 1
ATOM 799 N N . SER A 1 103 ? -18.572 0.533 5.371 1.00 91.25 103 SER A N 1
ATOM 800 C CA . SER A 1 103 ? -18.330 0.693 3.934 1.00 91.25 103 SER A CA 1
ATOM 801 C C . SER A 1 103 ? -18.575 -0.605 3.157 1.00 91.25 103 SER A C 1
ATOM 803 O O . SER A 1 103 ? -18.111 -1.669 3.582 1.00 91.25 103 SER A O 1
ATOM 805 N N . PRO A 1 104 ? -19.239 -0.547 1.986 1.00 91.38 104 PRO A N 1
ATOM 806 C CA . PRO A 1 104 ? -19.392 -1.708 1.123 1.00 91.38 104 PRO A CA 1
ATOM 807 C C . PRO A 1 104 ? -18.140 -2.077 0.328 1.00 91.38 104 PRO A C 1
ATOM 809 O O . PRO A 1 104 ? -18.083 -3.159 -0.257 1.00 91.38 104 PRO A O 1
ATOM 812 N N . TYR A 1 105 ? -17.138 -1.205 0.329 1.00 91.25 105 TYR A N 1
ATOM 813 C CA . TYR A 1 105 ? -15.897 -1.367 -0.411 1.00 91.25 105 TYR A CA 1
ATOM 814 C C . TYR A 1 105 ? -14.701 -1.188 0.510 1.00 91.25 105 TYR A C 1
ATOM 816 O O . TYR A 1 105 ? -14.762 -0.471 1.513 1.00 91.25 105 TYR A O 1
ATOM 824 N N . ARG A 1 106 ? -13.602 -1.828 0.139 1.00 92.25 106 ARG A N 1
ATOM 825 C CA . ARG A 1 106 ? -12.308 -1.662 0.772 1.00 92.25 106 ARG A CA 1
ATOM 826 C C . ARG A 1 106 ? -11.428 -0.765 -0.078 1.00 92.25 106 ARG A C 1
ATOM 828 O O . ARG A 1 106 ? -11.391 -0.900 -1.302 1.00 92.25 106 ARG A O 1
ATOM 835 N N . TYR A 1 107 ? -10.695 0.105 0.597 1.00 91.81 107 TYR A N 1
ATOM 836 C CA . TYR A 1 107 ? -9.787 1.055 -0.020 1.00 91.81 107 TYR A CA 1
ATOM 837 C C . TYR A 1 107 ? -8.398 0.946 0.593 1.00 91.81 107 TYR A C 1
ATOM 839 O O . TYR A 1 107 ? -8.234 0.923 1.819 1.00 91.81 107 TYR A O 1
ATOM 847 N N . GLU A 1 108 ? -7.390 0.932 -0.271 1.00 92.19 108 GLU A N 1
ATOM 848 C CA . GLU A 1 108 ? -5.987 0.995 0.121 1.00 92.19 108 GLU A CA 1
ATOM 849 C C . GLU A 1 108 ? -5.353 2.314 -0.327 1.00 92.19 108 GLU A C 1
ATOM 851 O O . GLU A 1 108 ? -5.887 3.054 -1.155 1.00 92.19 108 GLU A O 1
ATOM 856 N N . TYR A 1 109 ? -4.209 2.622 0.276 1.00 91.75 109 TYR A N 1
ATOM 857 C CA . TYR A 1 109 ? -3.432 3.816 -0.013 1.00 91.75 109 TYR A CA 1
ATOM 858 C C . TYR A 1 109 ? -2.209 3.444 -0.843 1.00 91.75 109 TYR A C 1
ATOM 860 O O . TYR A 1 109 ? -1.380 2.643 -0.411 1.00 91.75 109 TYR A O 1
ATOM 868 N N . HIS A 1 110 ? -2.086 4.023 -2.032 1.00 91.94 110 HIS A N 1
ATOM 869 C CA . HIS A 1 110 ? -0.942 3.803 -2.897 1.00 91.94 110 HIS A CA 1
ATOM 870 C C . HIS A 1 110 ? 0.156 4.820 -2.574 1.00 91.94 110 HIS A C 1
ATOM 872 O O . HIS A 1 110 ? 0.080 5.998 -2.924 1.00 91.94 110 HIS A O 1
ATOM 878 N N . LEU A 1 111 ? 1.180 4.346 -1.865 1.00 91.31 111 LEU A N 1
ATOM 879 C CA . LEU A 1 111 ? 2.224 5.183 -1.281 1.00 91.31 111 LEU A CA 1
ATOM 880 C C . LEU A 1 111 ? 3.041 6.004 -2.297 1.00 91.31 111 LEU A C 1
ATOM 882 O O . LEU A 1 111 ? 3.293 7.152 -1.981 1.00 91.31 111 LEU A O 1
ATOM 886 N N . PRO A 1 112 ? 3.416 5.517 -3.496 1.00 89.75 112 PRO A N 1
ATOM 887 C CA . PRO A 1 112 ? 4.148 6.334 -4.480 1.00 89.75 112 PRO A CA 1
ATOM 888 C C . PRO A 1 112 ? 3.345 7.502 -5.071 1.00 89.75 112 PRO A C 1
ATOM 890 O O . PRO A 1 112 ? 3.901 8.519 -5.499 1.00 89.75 112 PRO A O 1
ATOM 893 N N . THR A 1 113 ? 2.029 7.317 -5.179 1.00 85.94 113 THR A N 1
ATOM 894 C CA . THR A 1 113 ? 1.112 8.252 -5.847 1.00 85.94 113 THR A CA 1
ATOM 895 C C . THR A 1 113 ? 0.391 9.168 -4.879 1.00 85.94 113 THR A C 1
ATOM 897 O O . THR A 1 113 ? -0.211 10.151 -5.303 1.00 85.94 113 THR A O 1
ATOM 900 N N . GLY A 1 114 ? 0.386 8.798 -3.606 1.00 86.00 114 GLY A N 1
ATOM 901 C CA . GLY A 1 114 ? -0.386 9.429 -2.562 1.00 86.00 114 GLY A CA 1
ATOM 902 C C . GLY A 1 114 ? -1.898 9.250 -2.682 1.00 86.00 114 GLY A C 1
ATOM 903 O O . GLY A 1 114 ? -2.623 9.976 -2.006 1.00 86.00 114 GLY A O 1
ATOM 904 N N . GLN A 1 115 ? -2.364 8.322 -3.527 1.00 85.81 115 GLN A N 1
ATOM 905 C CA . GLN A 1 115 ? -3.775 8.180 -3.890 1.00 85.81 115 GLN A CA 1
ATOM 906 C C . GLN A 1 115 ? -4.460 7.008 -3.195 1.00 85.81 115 GLN A C 1
ATOM 908 O O . GLN A 1 115 ? -3.872 5.942 -3.016 1.00 85.81 115 GLN A O 1
ATOM 913 N N . VAL A 1 116 ? -5.729 7.201 -2.840 1.00 88.19 116 VAL A N 1
ATOM 914 C CA . VAL A 1 116 ? -6.600 6.130 -2.343 1.00 88.19 116 VAL A CA 1
ATOM 915 C C . VAL A 1 116 ? -7.281 5.460 -3.530 1.00 88.19 116 VAL A C 1
ATOM 917 O O . VAL A 1 116 ? -7.724 6.131 -4.462 1.00 88.19 116 VAL A O 1
ATOM 920 N N . TYR A 1 117 ? -7.374 4.137 -3.494 1.00 90.19 117 TYR A N 1
ATOM 921 C CA . TYR A 1 117 ? -7.989 3.354 -4.557 1.00 90.19 117 TYR A CA 1
ATOM 922 C C . TYR A 1 117 ? -8.767 2.178 -3.985 1.00 90.19 117 TYR A C 1
ATOM 924 O O . TYR A 1 117 ? -8.392 1.605 -2.957 1.00 90.19 117 TYR A O 1
ATOM 932 N N . ARG A 1 118 ? -9.862 1.818 -4.651 1.00 90.94 118 ARG A N 1
ATOM 933 C CA . ARG A 1 118 ? -10.655 0.642 -4.311 1.00 90.94 118 ARG A CA 1
ATOM 934 C C . ARG A 1 118 ? -9.842 -0.616 -4.601 1.00 90.94 118 ARG A C 1
ATOM 936 O O . ARG A 1 118 ? -9.210 -0.732 -5.655 1.00 90.94 118 ARG A O 1
ATOM 943 N N . THR A 1 119 ? -9.868 -1.565 -3.675 1.00 88.75 119 THR A N 1
ATOM 944 C CA . THR A 1 119 ? -9.240 -2.880 -3.858 1.00 88.75 119 THR A CA 1
ATOM 945 C C . THR A 1 119 ? -10.248 -4.004 -3.959 1.00 88.75 119 THR A C 1
ATOM 947 O O . THR A 1 119 ? -10.023 -4.941 -4.715 1.00 88.75 119 THR A O 1
ATOM 950 N N . GLU A 1 120 ? -11.323 -3.943 -3.173 1.00 87.75 120 GLU A N 1
ATOM 951 C CA . GLU A 1 120 ? -12.272 -5.045 -3.044 1.00 87.75 120 GLU A CA 1
ATOM 952 C C . GLU A 1 120 ? -13.683 -4.513 -2.757 1.00 87.75 120 GLU A C 1
ATOM 954 O O . GLU A 1 120 ? -13.865 -3.454 -2.150 1.00 87.75 120 GLU A O 1
ATOM 959 N N . ARG A 1 121 ? -14.703 -5.282 -3.147 1.00 89.94 121 ARG A N 1
ATOM 960 C CA . ARG A 1 121 ? -16.078 -5.116 -2.663 1.00 89.94 121 ARG A CA 1
ATOM 961 C C . ARG A 1 121 ? -16.319 -6.132 -1.556 1.00 89.94 121 ARG A C 1
ATOM 963 O O . ARG A 1 121 ? -16.122 -7.327 -1.758 1.00 89.94 121 ARG A O 1
ATOM 970 N N . TYR A 1 122 ? -16.774 -5.670 -0.398 1.00 91.12 122 TYR A N 1
ATOM 971 C CA . TYR A 1 122 ? -17.183 -6.570 0.668 1.00 91.12 122 TYR A CA 1
ATOM 972 C C . TYR A 1 122 ? -18.521 -7.232 0.322 1.00 91.12 122 TYR A C 1
ATOM 974 O O . TYR A 1 122 ? -19.444 -6.597 -0.200 1.00 91.12 122 TYR A O 1
ATOM 982 N N . CYS A 1 123 ? -18.632 -8.499 0.688 1.00 89.88 123 CYS A N 1
ATOM 983 C CA . CYS A 1 123 ? -19.819 -9.332 0.558 1.00 89.88 123 CYS A CA 1
ATOM 984 C C . CYS A 1 123 ? -20.035 -10.110 1.861 1.00 89.88 123 CYS A C 1
ATOM 986 O O . CYS A 1 123 ? -19.220 -10.008 2.785 1.00 89.88 123 CYS A O 1
ATOM 988 N N . LYS A 1 124 ? -21.120 -10.882 1.955 1.00 91.56 124 LYS A N 1
ATOM 989 C CA . LYS A 1 124 ? -21.380 -11.709 3.138 1.00 91.56 124 LYS A CA 1
ATOM 990 C C . LYS A 1 124 ? -20.387 -12.873 3.177 1.00 91.56 124 LYS A C 1
ATOM 992 O O . LYS A 1 124 ? -20.303 -13.629 2.220 1.00 91.56 124 LYS A O 1
ATOM 997 N N . GLN A 1 125 ? -19.653 -13.042 4.273 1.00 89.75 125 GLN A N 1
ATOM 998 C CA . GLN A 1 125 ? -18.603 -14.057 4.440 1.00 89.75 125 GLN A CA 1
ATOM 999 C C . GLN A 1 125 ? -18.847 -14.890 5.703 1.00 89.75 125 GLN A C 1
ATOM 1001 O O . GLN A 1 125 ? -19.359 -14.384 6.702 1.00 89.75 125 GLN A O 1
ATOM 1006 N N . ARG A 1 126 ? -18.446 -16.165 5.694 1.00 88.50 126 ARG A N 1
ATOM 1007 C CA . ARG A 1 126 ? -18.339 -16.978 6.926 1.00 88.50 126 ARG A CA 1
ATOM 1008 C C . ARG A 1 126 ? -17.044 -16.638 7.654 1.00 88.50 126 ARG A C 1
ATOM 1010 O O . ARG A 1 126 ? -16.110 -16.207 6.996 1.00 88.50 126 ARG A O 1
ATOM 1017 N N . ASP A 1 127 ? -16.932 -16.867 8.956 1.00 88.69 127 ASP A N 1
ATOM 1018 C CA . ASP A 1 127 ? -15.624 -16.828 9.620 1.00 88.69 127 ASP A CA 1
ATOM 1019 C C . ASP A 1 127 ? -14.875 -18.151 9.396 1.00 88.69 127 ASP A C 1
ATOM 1021 O O . ASP A 1 127 ? -15.303 -19.200 9.880 1.00 88.69 127 ASP A O 1
ATOM 1025 N N . VAL A 1 128 ? -13.744 -18.109 8.685 1.00 86.94 128 VAL A N 1
ATOM 1026 C CA . VAL A 1 128 ? -12.921 -19.304 8.416 1.00 86.94 128 VAL A CA 1
ATOM 1027 C C . VAL A 1 128 ? -12.349 -19.923 9.691 1.00 86.94 128 VAL A C 1
ATOM 1029 O O . VAL A 1 128 ? -12.150 -21.132 9.763 1.00 86.94 128 VAL A O 1
ATOM 1032 N N . TRP A 1 129 ? -12.137 -19.106 10.723 1.00 87.44 129 TRP A N 1
ATOM 1033 C CA . TRP A 1 129 ? -11.643 -19.555 12.020 1.00 87.44 129 TRP A CA 1
ATOM 1034 C C . TRP A 1 129 ? -12.758 -20.109 12.912 1.00 87.44 129 TRP A C 1
ATOM 1036 O O . TRP A 1 129 ? -12.477 -20.555 14.022 1.00 87.44 129 TRP A O 1
ATOM 1046 N N . ARG A 1 130 ? -14.020 -20.073 12.446 1.00 85.69 130 ARG A N 1
ATOM 1047 C CA . ARG A 1 130 ? -15.229 -20.526 13.161 1.00 85.69 130 ARG A CA 1
ATOM 1048 C C . ARG A 1 130 ? -15.388 -19.910 14.555 1.00 85.69 130 ARG A C 1
ATOM 1050 O O . ARG A 1 130 ? -16.121 -20.426 15.395 1.00 85.69 130 ARG A O 1
ATOM 1057 N N . SER A 1 131 ? -14.710 -18.794 14.808 1.00 84.75 131 SER A N 1
ATOM 1058 C CA . SER A 1 131 ? -14.754 -18.108 16.089 1.00 84.75 131 SER A CA 1
ATOM 1059 C C . SER A 1 131 ? -16.051 -17.317 16.218 1.00 84.75 131 SER A C 1
ATOM 1061 O O . SER A 1 131 ? -16.652 -17.315 17.290 1.00 84.75 131 SER A O 1
ATOM 1063 N N . PHE A 1 132 ? -16.547 -16.733 15.125 1.00 87.38 132 PHE A N 1
ATOM 1064 C CA . PHE A 1 132 ? -17.825 -16.032 15.040 1.00 87.38 132 PHE A CA 1
ATOM 1065 C C . PHE A 1 132 ? -18.834 -16.821 14.193 1.00 87.38 132 PHE A C 1
ATOM 1067 O O . PHE A 1 132 ? -18.541 -17.216 13.068 1.00 87.38 132 PHE A O 1
ATOM 1074 N N . LYS A 1 133 ? -20.019 -17.090 14.762 1.00 83.44 133 LYS A N 1
ATOM 1075 C CA . LYS A 1 133 ? -21.017 -17.994 14.160 1.00 83.44 133 LYS A CA 1
ATOM 1076 C C . LYS A 1 133 ? -21.820 -17.335 13.033 1.00 83.44 133 LYS A C 1
ATOM 1078 O O . LYS A 1 133 ? -22.179 -18.008 12.072 1.00 83.44 133 LYS A O 1
ATOM 1083 N N . SER A 1 134 ? -22.102 -16.039 13.149 1.00 87.62 134 SER A N 1
ATOM 1084 C CA . SER A 1 134 ? -22.869 -15.296 12.144 1.00 87.62 134 SER A CA 1
ATOM 1085 C C . SER A 1 134 ? -21.980 -14.863 10.975 1.00 87.62 134 SER A C 1
ATOM 1087 O O . SER A 1 134 ? -20.763 -15.044 10.983 1.00 87.62 134 SER A O 1
ATOM 1089 N N . SER A 1 135 ? -22.580 -14.298 9.930 1.00 85.69 135 SER A N 1
ATOM 1090 C CA . SER A 1 135 ? -21.811 -13.829 8.776 1.00 85.69 135 SER A CA 1
ATOM 1091 C C . SER A 1 135 ? -21.192 -12.450 9.000 1.00 85.69 135 SER A C 1
ATOM 1093 O O . SER A 1 135 ? -21.800 -11.572 9.606 1.00 85.69 135 SER A O 1
ATOM 1095 N N . LEU A 1 136 ? -19.997 -12.263 8.449 1.00 91.19 136 LEU A N 1
ATOM 1096 C CA . LEU A 1 136 ? -19.267 -11.001 8.387 1.00 91.19 136 LEU A CA 1
ATOM 1097 C C . LEU A 1 136 ? -19.672 -10.265 7.107 1.00 91.19 136 LEU A C 1
ATOM 1099 O O . LEU A 1 136 ? -19.720 -10.887 6.048 1.00 91.19 136 LEU A O 1
ATOM 1103 N N . THR A 1 137 ? -19.971 -8.970 7.170 1.00 91.75 137 THR A N 1
ATOM 1104 C CA . THR A 1 137 ? -20.477 -8.231 5.992 1.00 91.75 137 THR A CA 1
ATOM 1105 C C . THR A 1 137 ? -19.747 -6.920 5.750 1.00 91.75 137 THR A C 1
ATOM 1107 O O . THR A 1 137 ? -19.371 -6.618 4.617 1.00 91.75 137 THR A O 1
ATOM 1110 N N . ARG A 1 138 ? -19.558 -6.125 6.803 1.00 94.31 138 ARG A N 1
ATOM 1111 C CA . ARG A 1 138 ? -19.011 -4.765 6.738 1.00 94.31 138 ARG A CA 1
ATOM 1112 C C . ARG A 1 138 ? -18.039 -4.511 7.892 1.00 94.31 138 ARG A C 1
ATOM 1114 O O . ARG A 1 138 ? -18.214 -5.111 8.958 1.00 94.31 138 ARG A O 1
ATOM 1121 N N . PRO A 1 139 ? -17.037 -3.633 7.710 1.00 95.00 139 PRO A N 1
ATOM 1122 C CA . PRO A 1 139 ? -16.090 -3.320 8.770 1.00 95.00 139 PRO A CA 1
ATOM 1123 C C . PRO A 1 139 ? -16.804 -2.581 9.914 1.00 95.00 139 PRO A C 1
ATOM 1125 O O . PRO A 1 139 ? -17.500 -1.602 9.650 1.00 95.00 139 PRO A O 1
ATOM 1128 N N . PRO A 1 140 ? -16.627 -2.983 11.184 1.00 95.62 140 PRO A N 1
ATOM 1129 C CA . PRO A 1 140 ? -17.211 -2.281 12.334 1.00 95.62 140 PRO A CA 1
ATOM 1130 C C . PRO A 1 140 ? -16.363 -1.074 12.784 1.00 95.62 140 PRO A C 1
ATOM 1132 O O . PRO A 1 140 ? -16.596 -0.497 13.841 1.00 95.62 140 PRO A O 1
ATOM 1135 N N . PHE A 1 141 ? -15.331 -0.730 12.016 1.00 95.88 141 PHE A N 1
ATOM 1136 C CA . PHE A 1 141 ? -14.349 0.311 12.294 1.00 95.88 141 PHE A CA 1
ATOM 1137 C C . PHE A 1 141 ? -13.944 0.988 10.987 1.00 95.88 141 PHE A C 1
ATOM 1139 O O . PHE A 1 141 ? -14.069 0.407 9.909 1.00 95.88 141 PHE A O 1
ATOM 1146 N N . HIS A 1 142 ? -13.392 2.190 11.088 1.00 94.69 142 HIS A N 1
ATOM 1147 C CA . HIS A 1 142 ? -12.668 2.811 9.990 1.00 94.69 142 HIS A CA 1
ATOM 1148 C C . HIS A 1 142 ? -11.257 2.213 9.912 1.00 94.69 142 HIS A C 1
ATOM 1150 O O . HIS A 1 142 ? -10.579 2.076 10.932 1.00 94.69 142 HIS A O 1
ATOM 1156 N N . GLU A 1 143 ? -10.787 1.863 8.717 1.00 95.31 143 GLU A N 1
ATOM 1157 C CA . GLU A 1 143 ? -9.376 1.556 8.469 1.00 95.31 143 GLU A CA 1
ATOM 1158 C C . GLU A 1 143 ? -8.629 2.827 8.080 1.00 95.31 143 GLU A C 1
ATOM 1160 O O . GLU A 1 143 ? -9.153 3.669 7.351 1.00 95.31 143 GLU A O 1
ATOM 1165 N N . GLY A 1 144 ? -7.384 2.945 8.523 1.00 94.62 144 GLY A N 1
ATOM 1166 C CA . GLY A 1 144 ? -6.512 4.044 8.148 1.00 94.62 144 GLY A CA 1
ATOM 1167 C C . GLY A 1 144 ? -5.046 3.754 8.427 1.00 94.62 144 GLY A C 1
ATOM 1168 O O . GLY A 1 144 ? -4.655 2.628 8.752 1.00 94.62 144 GLY A O 1
ATOM 1169 N N . PHE A 1 145 ? -4.231 4.796 8.325 1.00 95.88 145 PHE A N 1
ATOM 1170 C CA . PHE A 1 145 ? -2.810 4.749 8.643 1.00 95.88 145 PHE A CA 1
ATOM 1171 C C . PHE A 1 145 ? -2.340 6.013 9.366 1.00 95.88 145 PHE A C 1
ATOM 1173 O O . PHE A 1 145 ? -2.966 7.072 9.288 1.00 95.88 145 PHE A O 1
ATOM 1180 N N . ILE A 1 146 ? -1.210 5.905 10.063 1.00 95.81 146 ILE A N 1
ATOM 1181 C CA . ILE A 1 146 ? -0.526 7.052 10.668 1.00 95.81 146 ILE A CA 1
ATOM 1182 C C . ILE A 1 146 ? 0.429 7.668 9.627 1.00 95.81 146 ILE A C 1
ATOM 1184 O O . ILE A 1 146 ? 1.277 6.947 9.094 1.00 95.81 146 ILE A O 1
ATOM 1188 N N . PRO A 1 147 ? 0.325 8.976 9.315 1.00 93.69 147 PRO A N 1
ATOM 1189 C CA . PRO A 1 147 ? 1.226 9.644 8.373 1.00 93.69 147 PRO A CA 1
ATOM 1190 C C . PRO A 1 147 ? 2.703 9.483 8.755 1.00 93.69 147 PRO A C 1
ATOM 1192 O O . PRO A 1 147 ? 3.034 9.417 9.932 1.00 93.69 147 PRO A O 1
ATOM 1195 N N . ARG A 1 148 ? 3.608 9.437 7.775 1.00 94.12 148 ARG A N 1
ATOM 1196 C CA . ARG A 1 148 ? 5.075 9.342 7.933 1.00 94.12 148 ARG A CA 1
ATOM 1197 C C . ARG A 1 148 ? 5.590 8.153 8.744 1.00 94.12 148 ARG A C 1
ATOM 1199 O O . ARG A 1 148 ? 6.795 8.060 8.948 1.00 94.12 148 ARG A O 1
ATOM 1206 N N . LEU A 1 149 ? 4.727 7.252 9.195 1.00 96.19 149 LEU A N 1
ATOM 1207 C CA . LEU A 1 149 ? 5.104 6.116 10.014 1.00 96.19 149 LEU A CA 1
ATOM 1208 C C . LEU A 1 149 ? 4.897 4.834 9.222 1.00 96.19 149 LEU A C 1
ATOM 1210 O O . LEU A 1 149 ? 3.769 4.488 8.877 1.00 96.19 149 LEU A O 1
ATOM 1214 N N . LEU A 1 150 ? 5.987 4.136 8.928 1.00 96.94 150 LEU A N 1
ATOM 1215 C CA . LEU A 1 150 ? 5.949 2.789 8.375 1.00 96.94 150 LEU A CA 1
ATOM 1216 C C . LEU A 1 150 ? 5.907 1.748 9.495 1.00 96.94 150 LEU A C 1
ATOM 1218 O O . LEU A 1 150 ? 6.478 1.968 10.561 1.00 96.94 150 LEU A O 1
ATOM 1222 N N . ASP A 1 151 ? 5.276 0.609 9.232 1.00 96.12 151 ASP A N 1
ATOM 1223 C CA . ASP A 1 151 ? 5.339 -0.590 10.062 1.00 96.12 151 ASP A CA 1
ATOM 1224 C C . ASP A 1 151 ? 6.578 -1.451 9.743 1.00 96.12 151 ASP A C 1
ATOM 1226 O O . ASP A 1 151 ? 7.390 -1.133 8.869 1.00 96.12 151 ASP A O 1
ATOM 1230 N N . SER A 1 152 ? 6.704 -2.590 10.429 1.00 92.94 152 SER A N 1
ATOM 1231 C CA . SER A 1 152 ? 7.792 -3.561 10.245 1.00 92.94 152 SER A CA 1
ATOM 1232 C C . SER A 1 152 ? 7.851 -4.202 8.850 1.00 92.94 152 SER A C 1
ATOM 1234 O O . SER A 1 152 ? 8.834 -4.861 8.521 1.00 92.94 152 SER A O 1
ATOM 1236 N N . THR A 1 153 ? 6.810 -4.045 8.028 1.00 91.00 153 THR A N 1
ATOM 1237 C CA . THR A 1 153 ? 6.751 -4.527 6.637 1.00 91.00 153 THR A CA 1
ATOM 1238 C C . THR A 1 153 ? 7.081 -3.424 5.625 1.00 91.00 153 THR A C 1
ATOM 1240 O O . THR A 1 153 ? 7.099 -3.647 4.411 1.00 91.00 153 THR A O 1
ATOM 1243 N N . GLY A 1 154 ? 7.377 -2.216 6.115 1.00 92.50 154 GLY A N 1
ATOM 1244 C CA . GLY A 1 154 ? 7.639 -1.040 5.299 1.00 92.50 154 GLY A CA 1
ATOM 1245 C C . GLY A 1 154 ? 6.394 -0.529 4.575 1.00 92.50 154 GLY A C 1
ATOM 1246 O O . GLY A 1 154 ? 6.542 0.043 3.495 1.00 92.50 154 GLY A O 1
ATOM 1247 N N . GLN A 1 155 ? 5.204 -0.787 5.122 1.00 94.44 155 GLN A N 1
ATOM 1248 C CA . GLN A 1 155 ? 3.919 -0.230 4.688 1.00 94.44 155 GLN A CA 1
ATOM 1249 C C . GLN A 1 155 ? 3.475 0.860 5.670 1.00 94.44 155 GLN A C 1
ATOM 1251 O O . GLN A 1 155 ? 3.947 0.858 6.805 1.00 94.44 155 GLN A O 1
ATOM 1256 N N . PRO A 1 156 ? 2.574 1.787 5.297 1.00 96.50 156 PRO A N 1
ATOM 1257 C CA . PRO A 1 156 ? 2.016 2.745 6.248 1.00 96.50 156 PRO A CA 1
ATOM 1258 C C . PRO A 1 156 ? 1.435 2.047 7.486 1.00 96.50 156 PRO A C 1
ATOM 1260 O O . PRO A 1 156 ? 0.679 1.081 7.366 1.00 96.50 156 PRO A O 1
ATOM 1263 N N . GLN A 1 157 ? 1.781 2.535 8.679 1.00 97.69 157 GLN A N 1
ATOM 1264 C CA . GLN A 1 157 ? 1.384 1.933 9.947 1.00 97.69 157 GLN A CA 1
ATOM 1265 C C . GLN A 1 157 ? -0.137 1.928 10.085 1.00 97.69 157 GLN A C 1
ATOM 1267 O O . GLN A 1 157 ? -0.752 2.969 10.326 1.00 97.69 157 GLN A O 1
ATOM 1272 N N . LYS A 1 158 ? -0.728 0.734 9.970 1.00 97.69 158 LYS A N 1
ATOM 1273 C CA . LYS A 1 158 ? -2.178 0.531 10.011 1.00 97.69 158 LYS A CA 1
ATOM 1274 C C . LYS A 1 158 ? -2.755 0.878 11.385 1.00 97.69 158 LYS A C 1
ATOM 1276 O O . LYS A 1 158 ? -2.194 0.509 12.424 1.00 97.69 158 LYS A O 1
ATOM 1281 N N . ILE A 1 159 ? -3.909 1.533 11.372 1.00 97.88 159 ILE A N 1
ATOM 1282 C CA . ILE A 1 159 ? -4.733 1.813 12.546 1.00 97.88 159 ILE A CA 1
ATOM 1283 C C . ILE A 1 159 ? -6.202 1.525 12.229 1.00 97.88 159 ILE A C 1
ATOM 1285 O O . ILE A 1 159 ? -6.666 1.789 11.120 1.00 97.88 159 ILE A O 1
ATOM 1289 N N . LEU A 1 160 ? -6.920 0.960 13.199 1.00 98.06 160 LEU A N 1
ATOM 1290 C CA . LEU A 1 160 ? -8.370 0.786 13.158 1.00 98.06 160 LEU A CA 1
ATOM 1291 C C . LEU A 1 160 ? -9.006 1.750 14.153 1.00 98.06 160 LEU A C 1
ATOM 1293 O O . LEU A 1 160 ? -8.600 1.791 15.319 1.00 98.06 160 LEU A O 1
ATOM 1297 N N . VAL A 1 161 ? -9.981 2.523 13.686 1.00 96.31 161 VAL A N 1
ATOM 1298 C CA . VAL A 1 161 ? -10.604 3.609 14.446 1.00 96.31 161 VAL A CA 1
ATOM 1299 C C . VAL A 1 161 ? -12.089 3.324 14.620 1.00 96.31 161 VAL A C 1
ATOM 1301 O O . VAL A 1 161 ? -12.819 3.196 13.643 1.00 96.31 161 VAL A O 1
ATOM 1304 N N . PHE A 1 162 ? -12.536 3.219 15.866 1.00 96.50 162 PHE A N 1
ATOM 1305 C CA . PHE A 1 162 ? -13.935 2.976 16.211 1.00 96.50 162 PHE A CA 1
ATOM 1306 C C . PHE A 1 162 ? -14.664 4.281 16.560 1.00 96.50 162 PHE A C 1
ATOM 1308 O O . PHE A 1 162 ? -14.069 5.208 17.116 1.00 96.50 162 PHE A O 1
ATOM 1315 N N . GLY A 1 163 ? -15.965 4.328 16.266 1.00 91.31 163 GLY A N 1
ATOM 1316 C CA . GLY A 1 163 ? -16.795 5.524 16.434 1.00 91.31 163 GLY A CA 1
ATOM 1317 C C . GLY A 1 163 ? -16.601 6.564 15.327 1.00 91.31 163 GLY A C 1
ATOM 1318 O O . GLY A 1 163 ? -15.968 6.302 14.305 1.00 91.31 163 GLY A O 1
ATOM 1319 N N . GLY A 1 164 ? -17.167 7.749 15.548 1.00 79.25 164 GLY A N 1
ATOM 1320 C CA . GLY A 1 164 ? -17.123 8.886 14.628 1.00 79.25 164 GLY A CA 1
ATOM 1321 C C . GLY A 1 164 ? -18.107 8.737 13.464 1.00 79.25 164 GLY A C 1
ATOM 1322 O O . GLY A 1 164 ? -17.707 8.386 12.356 1.00 79.25 164 GLY A O 1
ATOM 1323 N N . ASN A 1 165 ? -19.393 9.032 13.703 1.00 59.31 165 ASN A N 1
ATOM 1324 C CA . ASN A 1 165 ? -20.437 9.063 12.660 1.00 59.31 165 ASN A CA 1
ATOM 1325 C C . ASN A 1 165 ? -20.287 10.262 11.700 1.00 59.31 165 ASN A C 1
ATOM 1327 O O . ASN A 1 165 ? -20.864 10.269 10.618 1.00 59.31 165 ASN A O 1
ATOM 1331 N N . SER A 1 166 ? -19.515 11.283 12.089 1.00 51.09 166 SER A N 1
ATOM 1332 C CA . SER A 1 166 ? -19.310 12.540 11.353 1.00 51.09 166 SER A CA 1
ATOM 1333 C C . SER A 1 166 ? -18.109 12.521 10.400 1.00 51.09 166 SER A C 1
ATOM 1335 O O . SER A 1 166 ? -17.775 13.544 9.799 1.00 51.09 166 SER A O 1
ATOM 1337 N N . ILE A 1 167 ? -17.459 11.370 10.218 1.00 54.59 167 ILE A N 1
ATOM 1338 C CA . ILE A 1 167 ? -16.428 11.195 9.192 1.00 54.59 167 ILE A CA 1
ATOM 1339 C C . ILE A 1 167 ? -17.168 11.026 7.863 1.00 54.59 167 ILE A C 1
ATOM 1341 O O . ILE A 1 167 ? -17.536 9.922 7.475 1.00 54.59 167 ILE A O 1
ATOM 1345 N N . HIS A 1 168 ? -17.489 12.171 7.253 1.00 48.59 168 HIS A N 1
ATOM 1346 C CA . H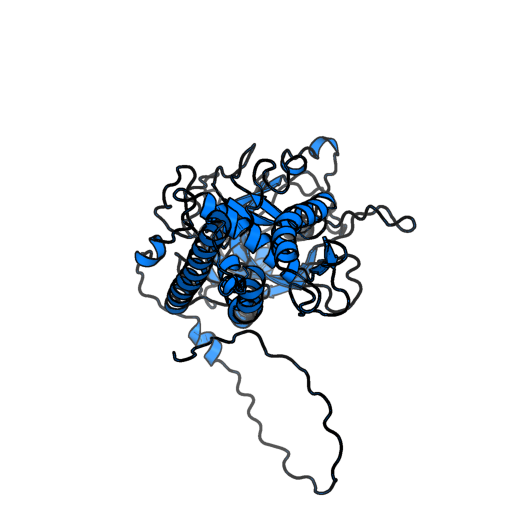IS A 1 168 ? -18.381 12.308 6.106 1.00 48.59 168 HIS A CA 1
ATOM 1347 C C . HIS A 1 168 ? -18.168 11.261 4.994 1.00 48.59 168 HIS A C 1
ATOM 1349 O O . HIS A 1 168 ? -17.036 10.843 4.730 1.00 48.59 168 HIS A O 1
ATOM 1355 N N . PRO A 1 169 ? -19.252 10.911 4.275 1.00 49.22 169 PRO A N 1
ATOM 1356 C CA . PRO A 1 169 ? -19.216 10.002 3.140 1.00 49.22 169 PRO A CA 1
ATOM 1357 C C . PRO A 1 169 ? -18.260 10.518 2.056 1.00 49.22 169 PRO A C 1
ATOM 1359 O O . PRO A 1 169 ? -18.393 11.638 1.572 1.00 49.22 169 PRO A O 1
ATOM 1362 N N . PHE A 1 170 ? -17.290 9.674 1.700 1.00 56.72 170 PHE A N 1
ATOM 1363 C CA . PHE A 1 170 ? -16.621 9.598 0.398 1.00 56.72 170 PHE A CA 1
ATOM 1364 C C . PHE A 1 170 ? -16.372 10.909 -0.357 1.00 56.72 170 PHE A C 1
ATOM 1366 O O . PHE A 1 170 ? -16.684 11.017 -1.540 1.00 56.72 170 PHE A O 1
ATOM 1373 N N . ASN A 1 171 ? -15.724 11.890 0.268 1.00 64.31 171 ASN A N 1
ATOM 1374 C CA . ASN A 1 171 ? -15.035 12.903 -0.520 1.00 64.31 171 ASN A CA 1
ATOM 1375 C C . ASN A 1 171 ? -13.568 12.489 -0.668 1.00 64.31 171 ASN A C 1
ATOM 1377 O O . ASN A 1 171 ? -12.746 12.825 0.184 1.00 64.31 171 ASN A O 1
ATOM 1381 N N . PHE A 1 172 ? -13.268 11.746 -1.747 1.00 66.50 172 PHE A N 1
ATOM 1382 C CA . PHE A 1 172 ? -11.917 11.284 -2.110 1.00 66.50 172 PHE A CA 1
ATOM 1383 C C . PHE A 1 172 ? -10.888 12.414 -2.212 1.00 66.50 172 PHE A C 1
ATOM 1385 O O . PHE A 1 172 ? -9.714 12.196 -1.921 1.00 66.50 172 PHE A O 1
ATOM 1392 N N . ASP A 1 173 ? -11.352 13.638 -2.456 1.00 58.66 173 ASP A N 1
ATOM 1393 C CA . ASP A 1 173 ? -10.522 14.836 -2.494 1.00 58.66 173 ASP A CA 1
ATOM 1394 C C . ASP A 1 173 ? -10.284 15.447 -1.089 1.00 58.66 173 ASP A C 1
ATOM 1396 O O . ASP A 1 173 ? -9.335 16.205 -0.902 1.00 58.66 173 ASP A O 1
ATOM 1400 N N . ARG A 1 174 ? -11.092 15.093 -0.068 1.00 50.94 174 ARG A N 1
ATOM 1401 C CA . ARG A 1 174 ? -10.983 15.566 1.335 1.00 50.94 174 ARG A CA 1
ATOM 1402 C C . ARG A 1 174 ? -10.418 14.549 2.338 1.00 50.94 174 ARG A C 1
ATOM 1404 O O . ARG A 1 174 ? -10.172 14.951 3.478 1.00 50.94 174 ARG A O 1
ATOM 1411 N N . PHE A 1 175 ? -10.151 13.285 1.970 1.00 55.53 175 PHE A N 1
ATOM 1412 C CA . PHE A 1 175 ? -9.479 12.306 2.872 1.00 55.53 175 PHE A CA 1
ATOM 1413 C C . PHE A 1 175 ? -8.116 12.789 3.375 1.00 55.53 175 PHE A C 1
ATOM 1415 O O . PHE A 1 175 ? -7.534 12.245 4.308 1.00 55.53 175 PHE A O 1
ATOM 1422 N N . SER A 1 176 ? -7.608 13.853 2.781 1.00 57.34 176 SER A N 1
ATOM 1423 C CA . SER A 1 176 ? -6.382 14.515 3.147 1.00 57.34 176 SER A CA 1
ATOM 1424 C C . SER A 1 176 ? -6.449 15.370 4.415 1.00 57.34 176 SER A C 1
ATOM 1426 O O . SER A 1 176 ? -5.572 16.200 4.609 1.00 57.34 176 SER A O 1
ATOM 1428 N N . LYS A 1 177 ? -7.464 15.255 5.277 1.00 75.69 177 LYS A N 1
ATOM 1429 C CA . LYS A 1 177 ? -7.400 15.858 6.618 1.00 75.69 177 LYS A CA 1
ATOM 1430 C C . LYS A 1 177 ? -7.234 14.749 7.654 1.00 75.69 177 LYS A C 1
ATOM 1432 O O . LYS A 1 177 ? -8.135 13.925 7.793 1.00 75.69 177 LYS A O 1
ATOM 1437 N N . PRO A 1 178 ? -6.107 14.715 8.387 1.00 86.06 178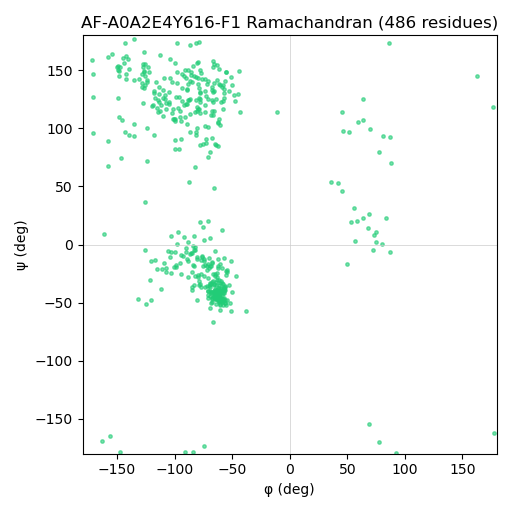 PRO A N 1
ATOM 1438 C CA . PRO A 1 178 ? -5.939 13.761 9.466 1.00 86.06 178 PRO A CA 1
ATOM 1439 C C . PRO A 1 178 ? -7.008 13.959 10.540 1.00 86.06 178 PRO A C 1
ATOM 1441 O O . PRO A 1 178 ? -7.283 15.089 10.950 1.00 86.06 178 PRO A O 1
ATOM 1444 N N . VAL A 1 179 ? -7.566 12.858 11.025 1.00 88.56 179 VAL A N 1
ATOM 1445 C CA . VAL A 1 179 ? -8.481 12.836 12.166 1.00 88.56 179 VAL A CA 1
ATOM 1446 C C . VAL A 1 179 ? -7.707 12.560 13.447 1.00 88.56 179 VAL A C 1
ATOM 1448 O O . VAL A 1 179 ? -6.714 11.827 13.443 1.00 88.56 179 VAL A O 1
ATOM 1451 N N . THR A 1 180 ? -8.153 13.146 14.555 1.00 91.88 180 THR A N 1
ATOM 1452 C CA . THR A 1 180 ? -7.581 12.858 15.873 1.00 91.88 180 THR A CA 1
ATOM 1453 C C . THR A 1 180 ? -8.118 11.523 16.374 1.00 91.88 180 THR A C 1
ATOM 1455 O O . THR A 1 180 ? -9.323 11.302 16.393 1.00 91.88 180 THR A O 1
ATOM 1458 N N . VAL A 1 181 ? -7.224 10.645 16.815 1.00 94.25 181 VAL A N 1
ATOM 1459 C CA . VAL A 1 181 ? -7.552 9.305 17.306 1.00 94.25 181 VAL A CA 1
ATOM 1460 C C . VAL A 1 181 ? -6.919 9.100 18.671 1.00 94.25 181 VAL A C 1
ATOM 1462 O O . VAL A 1 181 ? -5.762 9.459 18.882 1.00 94.25 181 VAL A O 1
ATOM 1465 N N . LYS A 1 182 ? -7.645 8.470 19.594 1.00 96.06 182 LYS A N 1
ATOM 1466 C CA . LYS A 1 182 ? -7.091 8.001 20.864 1.00 96.06 182 LYS A CA 1
ATOM 1467 C C . LYS A 1 182 ? -6.801 6.504 20.793 1.00 96.06 182 LYS A C 1
ATOM 1469 O O . LYS A 1 182 ? -7.713 5.683 20.791 1.00 96.06 182 LYS A O 1
ATOM 1474 N N . VAL A 1 183 ? -5.521 6.149 20.738 1.00 97.50 183 VAL A N 1
ATOM 1475 C CA . VAL A 1 183 ? -5.030 4.767 20.754 1.00 97.50 183 VAL A CA 1
ATOM 1476 C C . VAL A 1 183 ? -5.184 4.176 22.154 1.00 97.50 183 VAL A C 1
ATOM 1478 O O . VAL A 1 183 ? -4.703 4.734 23.143 1.00 97.50 183 VAL A O 1
ATOM 1481 N N . VAL A 1 184 ? -5.817 3.006 22.225 1.00 97.75 184 VAL A N 1
ATOM 1482 C CA . VAL A 1 184 ? -6.005 2.232 23.465 1.00 97.75 184 VAL A CA 1
ATOM 1483 C C . VAL A 1 184 ? -5.131 0.989 23.538 1.00 97.75 184 VAL A C 1
ATOM 1485 O O . VAL A 1 184 ? -4.884 0.480 24.629 1.00 97.75 184 VAL A O 1
ATOM 1488 N N . GLY A 1 185 ? -4.643 0.503 22.401 1.00 98.12 185 GLY A N 1
ATOM 1489 C CA . GLY A 1 185 ? -3.861 -0.721 22.324 1.00 98.12 185 GLY A CA 1
ATOM 1490 C C . GLY A 1 185 ? -3.487 -1.078 20.896 1.00 98.12 185 GLY A C 1
ATOM 1491 O O . GLY A 1 185 ? -3.545 -0.249 19.988 1.00 98.12 185 GLY A O 1
ATOM 1492 N N . GLY A 1 186 ? -3.104 -2.332 20.702 1.00 98.25 186 GLY A N 1
ATOM 1493 C CA . GLY A 1 186 ? -2.804 -2.884 19.392 1.00 98.25 186 GLY A CA 1
ATOM 1494 C C . GLY A 1 186 ? -2.999 -4.391 19.348 1.00 98.25 186 GLY A C 1
ATOM 1495 O O . GLY A 1 186 ? -3.080 -5.062 20.380 1.00 98.25 186 GLY A O 1
ATOM 1496 N N . VAL A 1 187 ? -3.075 -4.927 18.139 1.00 98.38 187 VAL A N 1
ATOM 1497 C CA . VAL A 1 187 ? -3.108 -6.365 17.876 1.00 98.38 187 VAL A CA 1
ATOM 1498 C C . VAL A 1 187 ? -1.987 -6.741 16.924 1.00 98.38 187 VAL A C 1
ATOM 1500 O O . VAL A 1 187 ? -1.687 -6.003 15.989 1.00 98.38 187 VAL A O 1
ATOM 1503 N N . GLN A 1 188 ? -1.363 -7.893 17.152 1.00 97.38 188 GLN A N 1
ATOM 1504 C CA . GLN A 1 188 ? -0.359 -8.417 16.233 1.00 97.38 188 GLN A CA 1
ATOM 1505 C C . GLN A 1 188 ? -1.039 -9.322 15.213 1.00 97.38 188 GLN A C 1
ATOM 1507 O O . GLN A 1 188 ? -1.489 -10.425 15.541 1.00 97.38 188 GLN A O 1
ATOM 1512 N N . GLU A 1 189 ? -1.086 -8.843 13.978 1.00 95.69 189 GLU A N 1
ATOM 1513 C CA . GLU A 1 189 ? -1.554 -9.599 12.829 1.00 95.69 189 GLU A CA 1
ATOM 1514 C C . GLU A 1 189 ? -0.403 -10.430 12.262 1.00 95.69 189 GLU A C 1
ATOM 1516 O O . GLU A 1 189 ? 0.747 -9.983 12.186 1.00 95.69 189 GLU A O 1
ATOM 1521 N N . GLN A 1 190 ? -0.729 -11.652 11.861 1.00 93.44 190 GLN A N 1
ATOM 1522 C CA . GLN A 1 190 ? 0.116 -12.489 11.036 1.00 93.44 190 GLN A CA 1
ATOM 1523 C C . GLN A 1 190 ? -0.532 -12.703 9.674 1.00 93.44 190 GLN A C 1
ATOM 1525 O O . GLN A 1 190 ? -1.720 -13.015 9.595 1.00 93.44 190 GLN A O 1
ATOM 1530 N N . TYR A 1 191 ? 0.278 -12.584 8.626 1.00 90.62 191 TYR A N 1
ATOM 1531 C CA . TYR A 1 191 ? -0.110 -12.783 7.239 1.00 90.62 191 TYR A CA 1
ATOM 1532 C C . TYR A 1 191 ? 0.665 -13.941 6.604 1.00 90.62 191 TYR A C 1
ATOM 1534 O O . TYR A 1 191 ? 1.895 -14.000 6.684 1.00 90.62 191 TYR A O 1
ATOM 1542 N N . CYS A 1 192 ? -0.069 -14.848 5.964 1.00 86.62 192 CYS A N 1
ATOM 1543 C CA . CYS A 1 192 ? 0.470 -15.953 5.191 1.00 86.62 192 CYS A CA 1
ATOM 1544 C C . CYS A 1 192 ? 0.555 -15.569 3.714 1.00 86.62 192 CYS A C 1
ATOM 1546 O O . CYS A 1 192 ? -0.463 -15.467 3.023 1.00 86.62 192 CYS A O 1
ATOM 1548 N N . ARG A 1 193 ? 1.786 -15.387 3.222 1.00 79.44 193 ARG A N 1
ATOM 1549 C CA . ARG A 1 193 ? 2.030 -15.083 1.811 1.00 79.44 193 ARG A CA 1
ATOM 1550 C C . ARG A 1 193 ? 1.642 -16.289 0.945 1.00 79.44 193 ARG A C 1
ATOM 1552 O O . ARG A 1 193 ? 0.642 -16.237 0.229 1.00 79.44 193 ARG A O 1
ATOM 1559 N N . HIS A 1 194 ? 2.363 -17.397 1.076 1.00 75.69 194 HIS A N 1
ATOM 1560 C CA . HIS A 1 194 ? 2.135 -18.619 0.303 1.00 75.69 194 HIS A CA 1
ATOM 1561 C C . HIS A 1 194 ? 1.669 -19.743 1.224 1.00 75.69 194 HIS A C 1
ATOM 1563 O O . HIS A 1 194 ? 2.354 -20.071 2.190 1.00 75.69 194 HIS A O 1
ATOM 1569 N N . TYR A 1 195 ? 0.498 -20.310 0.940 1.00 69.06 195 TYR A N 1
ATOM 1570 C CA . TYR A 1 195 ? 0.002 -21.471 1.673 1.00 69.06 195 TYR A CA 1
ATOM 1571 C C . TYR A 1 195 ? 0.683 -22.749 1.143 1.00 69.06 195 TYR A C 1
ATOM 1573 O O . TYR A 1 195 ? 0.898 -22.826 -0.066 1.00 69.06 195 TYR A O 1
ATOM 1581 N N . PRO A 1 196 ? 1.004 -23.742 1.995 1.00 69.62 196 PRO A N 1
ATOM 1582 C CA . PRO A 1 196 ? 0.816 -23.774 3.448 1.00 69.62 196 PRO A CA 1
ATOM 1583 C C . PRO A 1 196 ? 1.873 -22.970 4.222 1.00 69.62 196 PRO A C 1
ATOM 1585 O O . PRO A 1 196 ? 3.075 -23.166 4.066 1.00 69.62 196 PRO A O 1
ATOM 1588 N N . CYS A 1 197 ? 1.427 -22.127 5.160 1.00 72.38 197 CYS A N 1
ATOM 1589 C CA . CYS A 1 197 ? 2.310 -21.465 6.131 1.00 72.38 197 CYS A CA 1
ATOM 1590 C C . CYS A 1 197 ? 2.534 -22.339 7.377 1.00 72.38 197 CYS A C 1
ATOM 1592 O O . CYS A 1 197 ? 2.269 -21.919 8.508 1.00 72.38 197 CYS A O 1
ATOM 1594 N N . SER A 1 198 ? 2.967 -23.585 7.158 1.00 67.06 198 SER A N 1
ATOM 1595 C CA . SER A 1 198 ? 3.237 -24.577 8.208 1.00 67.06 198 SER A CA 1
ATOM 1596 C C . SER A 1 198 ? 4.621 -24.413 8.848 1.00 67.06 198 SER A C 1
ATOM 1598 O O . SER A 1 198 ? 4.801 -24.749 10.015 1.00 67.06 198 SER A O 1
ATOM 1600 N N . LYS A 1 199 ? 5.598 -23.851 8.122 1.00 66.50 199 LYS A N 1
ATOM 1601 C CA . LYS A 1 199 ? 6.973 -23.657 8.616 1.00 66.50 199 LYS A CA 1
ATOM 1602 C C . LYS A 1 199 ? 7.114 -22.384 9.457 1.00 66.50 199 LYS A C 1
ATOM 1604 O O . LYS A 1 199 ? 6.512 -21.347 9.156 1.00 66.50 199 LYS A O 1
ATOM 1609 N N . GLN A 1 200 ? 7.962 -22.431 10.484 1.00 56.81 200 GLN A N 1
ATOM 1610 C CA . GLN A 1 200 ? 8.327 -21.264 11.292 1.00 56.81 200 GLN A CA 1
ATOM 1611 C C . GLN A 1 200 ? 8.918 -20.160 10.393 1.00 56.81 200 GLN A C 1
ATOM 1613 O O . GLN A 1 200 ? 9.724 -20.434 9.510 1.00 56.81 200 GLN A O 1
ATOM 1618 N N . GLY A 1 201 ? 8.481 -18.910 10.573 1.00 64.31 201 GLY A N 1
ATOM 1619 C CA . GLY A 1 201 ? 8.952 -17.765 9.774 1.00 64.31 201 GLY A CA 1
ATOM 1620 C C . GLY A 1 201 ? 8.198 -17.499 8.462 1.00 64.31 201 GLY A C 1
ATOM 1621 O O . GLY A 1 201 ? 8.403 -16.451 7.861 1.00 64.31 201 GLY A O 1
ATOM 1622 N N . THR A 1 202 ? 7.268 -18.366 8.050 1.00 76.25 202 THR A N 1
ATOM 1623 C CA . THR A 1 202 ? 6.414 -18.122 6.862 1.00 76.25 202 THR A CA 1
ATOM 1624 C C . THR A 1 202 ? 5.359 -17.032 7.082 1.00 76.25 202 THR A C 1
ATOM 1626 O O . THR A 1 202 ? 4.884 -16.410 6.131 1.00 76.25 202 THR A O 1
ATOM 1629 N N . TRP A 1 203 ? 5.020 -16.769 8.346 1.00 85.12 203 TRP A N 1
ATOM 1630 C CA . TRP A 1 203 ? 4.078 -15.733 8.750 1.00 85.12 203 TRP A CA 1
ATOM 1631 C C . TRP A 1 203 ? 4.778 -14.387 8.918 1.00 85.12 203 TRP A C 1
ATOM 1633 O O . TRP A 1 203 ? 5.535 -14.178 9.872 1.00 85.12 203 TRP A O 1
ATOM 1643 N N . GLN A 1 204 ? 4.460 -13.447 8.034 1.00 88.88 204 GLN A N 1
ATOM 1644 C CA . GLN A 1 204 ? 4.856 -12.054 8.198 1.00 88.88 204 GLN A CA 1
ATOM 1645 C C . GLN A 1 204 ? 4.037 -11.427 9.323 1.00 88.88 204 GLN A C 1
ATOM 1647 O O . GLN A 1 204 ? 2.841 -11.684 9.434 1.00 88.88 204 GLN A O 1
ATOM 1652 N N . LYS A 1 205 ? 4.676 -10.624 10.176 1.00 92.75 205 LYS A N 1
ATOM 1653 C CA . LYS A 1 205 ? 4.035 -10.025 11.352 1.00 92.75 205 LYS A CA 1
ATOM 1654 C C . LYS A 1 205 ? 4.009 -8.509 11.221 1.00 92.75 205 LYS A C 1
ATOM 1656 O O . LYS A 1 205 ? 5.012 -7.917 10.821 1.00 92.75 205 LYS A O 1
ATOM 1661 N N . ARG A 1 206 ? 2.900 -7.897 11.633 1.00 95.25 206 ARG A N 1
ATOM 1662 C CA . ARG A 1 206 ? 2.800 -6.447 11.843 1.00 95.25 206 ARG A CA 1
ATOM 1663 C C . ARG A 1 206 ? 1.903 -6.121 13.031 1.00 95.25 206 ARG A C 1
ATOM 1665 O O . ARG A 1 206 ? 1.036 -6.913 13.404 1.00 95.25 206 ARG A O 1
ATOM 1672 N N . MET A 1 207 ? 2.105 -4.945 13.614 1.00 97.75 207 MET A N 1
ATOM 1673 C CA . MET A 1 207 ? 1.204 -4.392 14.624 1.00 97.75 207 MET A CA 1
ATOM 1674 C C . MET A 1 207 ? 0.113 -3.577 13.938 1.00 97.75 207 MET A C 1
ATOM 1676 O O . MET A 1 207 ? 0.413 -2.734 13.099 1.00 97.75 207 MET A O 1
ATOM 1680 N N . ILE A 1 208 ? -1.137 -3.787 14.328 1.00 98.31 208 ILE A N 1
ATOM 1681 C CA . ILE A 1 208 ? -2.262 -2.921 13.980 1.00 98.31 208 ILE A CA 1
ATOM 1682 C C . ILE A 1 208 ? -2.643 -2.159 15.243 1.00 98.31 208 ILE A C 1
ATOM 1684 O O . ILE A 1 208 ? -2.961 -2.769 16.266 1.00 98.31 208 ILE A O 1
ATOM 1688 N N . LEU A 1 209 ? -2.600 -0.831 15.188 1.00 98.38 209 LEU A N 1
ATOM 1689 C CA . LEU A 1 209 ? -3.037 0.000 16.306 1.00 98.38 209 LEU A CA 1
ATOM 1690 C C . LEU A 1 209 ? -4.564 0.037 16.369 1.00 98.38 209 LEU A C 1
ATOM 1692 O O . LEU A 1 209 ? -5.230 0.082 15.337 1.00 98.38 209 LEU A O 1
ATOM 1696 N N . ILE A 1 210 ? -5.111 0.030 17.581 1.00 98.56 210 ILE A N 1
ATOM 1697 C CA . ILE A 1 210 ? -6.550 0.122 17.826 1.00 98.56 210 ILE A CA 1
ATOM 1698 C C . ILE A 1 210 ? -6.826 1.403 18.602 1.00 98.56 210 ILE A C 1
ATOM 1700 O O . ILE A 1 210 ? -6.241 1.642 19.666 1.00 98.56 210 ILE A O 1
ATOM 1704 N N . GLY A 1 211 ? -7.725 2.223 18.074 1.00 97.31 211 GLY A N 1
ATOM 1705 C CA . GLY A 1 211 ? -8.138 3.469 18.696 1.00 97.31 211 GLY A CA 1
ATOM 1706 C C . GLY A 1 211 ? -9.592 3.808 18.419 1.00 97.31 211 GLY A C 1
ATOM 1707 O O . GLY A 1 211 ? -10.317 3.061 17.765 1.00 97.31 211 GLY A O 1
ATOM 1708 N N . PHE A 1 212 ? -10.012 4.950 18.939 1.00 96.31 212 PHE A N 1
ATOM 1709 C CA . PHE A 1 212 ? -11.353 5.478 18.741 1.00 96.31 212 PHE A CA 1
ATOM 1710 C C . PHE A 1 212 ? -11.330 7.001 18.587 1.00 96.31 212 PHE A C 1
ATOM 1712 O O . PHE A 1 212 ? -10.345 7.651 18.960 1.00 96.31 212 PHE A O 1
ATOM 1719 N N . ASP A 1 213 ? -12.408 7.559 18.041 1.00 93.50 213 ASP A N 1
ATOM 1720 C CA . ASP A 1 213 ? -12.638 9.005 18.021 1.00 93.50 213 ASP A CA 1
ATOM 1721 C C . ASP A 1 213 ? -12.834 9.518 19.462 1.00 93.50 213 ASP A C 1
ATOM 1723 O O . ASP A 1 213 ? -13.817 9.142 20.110 1.00 93.50 213 ASP A O 1
ATOM 1727 N N . PRO A 1 214 ? -11.926 10.362 19.996 1.00 92.62 214 PRO A N 1
ATOM 1728 C CA . PRO A 1 214 ? -11.992 10.821 21.380 1.00 92.62 214 PRO A CA 1
ATOM 1729 C C . PRO A 1 214 ? -13.265 11.603 21.729 1.00 92.62 214 PRO A C 1
ATOM 1731 O O . PRO A 1 214 ? -13.541 11.755 22.917 1.00 92.62 214 PRO A O 1
ATOM 1734 N N . LEU A 1 215 ? -14.012 12.099 20.737 1.00 91.25 215 LEU A N 1
ATOM 1735 C CA . LEU A 1 215 ? -15.263 12.837 20.933 1.00 91.25 215 LEU A CA 1
ATOM 1736 C C . LEU A 1 215 ? -16.502 11.930 20.944 1.00 91.25 215 LEU A C 1
ATOM 1738 O O . LEU A 1 215 ? -17.610 12.394 21.210 1.00 91.25 215 LEU A O 1
ATOM 1742 N N . HIS A 1 216 ? -16.344 10.638 20.660 1.00 92.19 216 HIS A N 1
ATOM 1743 C CA . HIS A 1 216 ? -17.464 9.714 20.573 1.00 92.19 216 HIS A CA 1
ATOM 1744 C C . HIS A 1 216 ? -17.944 9.264 21.959 1.00 92.19 216 HIS A C 1
ATOM 1746 O O . HIS A 1 216 ? -17.170 8.742 22.768 1.00 92.19 216 HIS A O 1
ATOM 1752 N N . LYS A 1 217 ? -19.248 9.432 22.212 1.00 93.56 217 LYS A N 1
ATOM 1753 C CA . LYS A 1 217 ? -19.875 9.255 23.533 1.00 93.56 217 LYS A CA 1
ATOM 1754 C C . LYS A 1 217 ? -19.648 7.860 24.127 1.00 93.56 217 LYS A C 1
ATOM 1756 O O . LYS A 1 217 ? -19.277 7.760 25.294 1.00 93.56 217 LYS A O 1
ATOM 1761 N N . ASP A 1 218 ? -19.750 6.807 23.316 1.00 94.00 218 ASP A N 1
ATOM 1762 C CA . ASP A 1 218 ? -19.601 5.414 23.777 1.00 94.00 218 ASP A CA 1
ATOM 1763 C C . ASP A 1 218 ? -18.210 5.098 24.345 1.00 94.00 218 ASP A C 1
ATOM 1765 O O . ASP A 1 218 ? -18.034 4.146 25.104 1.00 94.00 218 ASP A O 1
ATOM 1769 N N . PHE A 1 219 ? -17.199 5.902 24.000 1.00 94.75 219 PHE A N 1
ATOM 1770 C CA . PHE A 1 219 ? -15.826 5.698 24.453 1.00 94.75 219 PHE A CA 1
ATOM 1771 C C . PHE A 1 219 ? -15.407 6.656 25.575 1.00 94.75 219 PHE A C 1
ATOM 1773 O O . PHE A 1 219 ? -14.241 6.648 25.998 1.00 94.75 219 PHE A O 1
ATOM 1780 N N . MET A 1 220 ? -16.343 7.442 26.120 1.00 91.62 220 MET A N 1
ATOM 1781 C CA . MET A 1 220 ? -16.084 8.267 27.297 1.00 91.62 220 MET A CA 1
ATOM 1782 C C . MET A 1 220 ? -15.610 7.391 28.467 1.00 91.62 220 MET A C 1
ATOM 1784 O O . MET A 1 220 ? -16.197 6.373 28.828 1.00 91.62 220 MET A O 1
ATOM 1788 N N . GLY A 1 221 ? -14.462 7.748 29.046 1.00 90.69 221 GLY A N 1
ATOM 1789 C CA . GLY A 1 221 ? -13.859 6.988 30.145 1.00 90.69 221 GLY A CA 1
ATOM 1790 C C . GLY A 1 221 ? -13.215 5.648 29.752 1.00 90.69 221 GLY A C 1
ATOM 1791 O O . GLY A 1 221 ? -12.806 4.892 30.643 1.00 90.69 221 GLY A O 1
ATOM 1792 N N . VAL A 1 222 ? -13.079 5.324 28.462 1.00 95.44 222 VAL A N 1
ATOM 1793 C CA . VAL A 1 222 ? -12.272 4.182 28.008 1.00 95.44 222 VAL A CA 1
ATOM 1794 C C . VAL A 1 222 ? -10.787 4.565 28.042 1.00 95.44 222 VAL A C 1
ATOM 1796 O O . VAL A 1 222 ? -10.327 5.448 27.316 1.00 95.44 222 VAL A O 1
ATOM 1799 N N . LYS A 1 223 ? -10.025 3.915 28.934 1.00 93.94 223 LYS A N 1
ATOM 1800 C CA . LYS A 1 223 ? -8.583 4.172 29.143 1.00 93.94 223 LYS A CA 1
ATOM 1801 C C . LYS A 1 223 ? -7.678 2.987 28.789 1.00 93.94 223 LYS A C 1
ATOM 1803 O O . LYS A 1 223 ? -6.489 3.194 28.566 1.00 93.94 223 LYS A O 1
ATOM 1808 N N . THR A 1 224 ? -8.220 1.770 28.751 1.00 96.12 224 THR A N 1
ATOM 1809 C CA . THR A 1 224 ? -7.462 0.523 28.561 1.00 96.12 224 THR A CA 1
ATOM 1810 C C . THR A 1 224 ? -8.046 -0.301 27.428 1.00 96.12 224 THR A C 1
ATOM 1812 O O . THR A 1 224 ? -9.244 -0.202 27.132 1.00 96.12 224 THR A O 1
ATOM 1815 N N . PHE A 1 225 ? -7.224 -1.157 26.819 1.00 97.44 225 PHE A N 1
ATOM 1816 C CA . PHE A 1 225 ? -7.696 -2.003 25.732 1.00 97.44 225 PHE A CA 1
ATOM 1817 C C . PHE A 1 225 ? -8.694 -3.054 26.231 1.00 97.44 225 PHE A C 1
ATOM 1819 O O . PHE A 1 225 ? -9.684 -3.346 25.561 1.00 97.44 225 PHE A O 1
ATOM 1826 N N . LYS A 1 226 ? -8.506 -3.561 27.457 1.00 97.19 226 LYS A N 1
ATOM 1827 C CA . LYS A 1 226 ? -9.478 -4.443 28.121 1.00 97.19 226 LYS A CA 1
ATOM 1828 C C . LYS A 1 226 ? -10.870 -3.811 28.243 1.00 97.19 226 LYS A C 1
ATOM 1830 O O . LYS A 1 226 ? -11.850 -4.484 27.942 1.00 97.19 226 LYS A O 1
ATOM 1835 N N . LYS A 1 227 ? -10.977 -2.543 28.670 1.00 96.81 227 LYS A N 1
ATOM 1836 C CA . LYS A 1 227 ? -12.277 -1.850 28.769 1.00 96.81 227 LYS A CA 1
ATOM 1837 C C . LYS A 1 227 ? -12.870 -1.604 27.384 1.00 96.81 227 LYS A C 1
ATOM 1839 O O . LYS A 1 227 ? -14.051 -1.849 27.190 1.00 96.81 227 LYS A O 1
ATOM 1844 N N . PHE A 1 228 ? -12.041 -1.209 26.419 1.00 97.75 228 PHE A N 1
ATOM 1845 C CA . PHE A 1 228 ? -12.462 -1.020 25.032 1.00 97.75 228 PHE A CA 1
ATOM 1846 C C . PHE A 1 228 ? -13.134 -2.274 24.444 1.00 97.75 228 PHE A C 1
ATOM 1848 O O . PHE A 1 228 ? -14.238 -2.185 23.917 1.00 97.75 228 PHE A O 1
ATOM 1855 N N . LYS A 1 229 ? -12.527 -3.458 24.608 1.00 97.12 229 LYS A N 1
ATOM 1856 C CA . LYS A 1 229 ? -13.081 -4.728 24.102 1.00 97.12 229 LYS A CA 1
ATOM 1857 C C . LYS A 1 229 ? -14.433 -5.121 24.712 1.00 97.12 229 LYS A C 1
ATOM 1859 O O . LYS A 1 229 ? -15.090 -5.988 24.154 1.00 97.12 229 LYS A O 1
ATOM 1864 N N . LYS A 1 230 ? -14.816 -4.541 25.857 1.00 96.62 230 LYS A N 1
ATOM 1865 C CA . LYS A 1 230 ? -16.137 -4.744 26.475 1.00 96.62 230 LYS A CA 1
ATOM 1866 C C . LYS A 1 230 ? -17.209 -3.813 25.906 1.00 96.62 230 LYS A C 1
ATOM 1868 O O . LYS A 1 230 ? -18.383 -4.116 26.041 1.00 96.62 230 LYS A O 1
ATOM 1873 N N . VAL A 1 231 ? -16.801 -2.676 25.337 1.00 97.00 231 VAL A N 1
ATOM 1874 C CA . VAL A 1 231 ? -17.708 -1.669 24.764 1.00 97.00 231 VAL A CA 1
ATOM 1875 C C . VAL A 1 231 ? -18.076 -2.023 23.324 1.00 97.00 231 VAL A C 1
ATOM 1877 O O . VAL A 1 231 ? -19.202 -1.797 22.906 1.00 97.00 231 VAL A O 1
ATOM 1880 N N . VAL A 1 232 ? -17.135 -2.584 22.562 1.00 96.25 232 VAL A N 1
ATOM 1881 C CA . VAL A 1 232 ? -17.362 -2.980 21.165 1.00 96.25 232 VAL A CA 1
ATOM 1882 C C . VAL A 1 232 ? -17.630 -4.476 21.049 1.00 96.25 232 VAL A C 1
ATOM 1884 O O . VAL A 1 232 ? -17.123 -5.255 21.858 1.00 96.25 232 VAL A O 1
ATOM 1887 N N . ASP A 1 233 ? -18.313 -4.902 19.982 1.00 96.12 233 ASP A N 1
ATOM 1888 C CA . ASP A 1 233 ? -18.326 -6.314 19.582 1.00 96.12 233 ASP A CA 1
ATOM 1889 C C . ASP A 1 233 ? -16.942 -6.716 19.046 1.00 96.12 233 ASP A C 1
ATOM 1891 O O . ASP A 1 233 ? -16.659 -6.759 17.843 1.00 96.12 233 ASP A O 1
ATOM 1895 N N . TRP A 1 234 ? -16.030 -6.975 19.982 1.00 96.06 234 TRP A N 1
ATOM 1896 C CA . TRP A 1 234 ? -14.656 -7.338 19.671 1.00 96.06 234 TRP A CA 1
ATOM 1897 C C . TRP A 1 234 ? -14.570 -8.680 18.946 1.00 96.06 234 TRP A C 1
ATOM 1899 O O . TRP A 1 234 ? -13.626 -8.908 18.190 1.00 96.06 234 TRP A O 1
ATOM 1909 N N . LYS A 1 235 ? -15.544 -9.570 19.161 1.00 95.88 235 LYS A N 1
ATOM 1910 C CA . LYS A 1 235 ? -15.584 -10.877 18.515 1.00 95.88 235 LYS A CA 1
ATOM 1911 C C . LYS A 1 235 ? -15.842 -10.705 17.021 1.00 95.88 235 LYS A C 1
ATOM 1913 O O . LYS A 1 235 ? -15.037 -11.181 16.225 1.00 95.88 235 LYS A O 1
ATOM 1918 N N . TYR A 1 236 ? -16.871 -9.938 16.657 1.00 96.56 236 TYR A N 1
ATOM 1919 C CA . TYR A 1 236 ? -17.129 -9.564 15.269 1.00 96.56 236 TYR A CA 1
ATOM 1920 C C . TYR A 1 236 ? -15.945 -8.803 14.662 1.00 96.56 236 TYR A C 1
ATOM 1922 O O . TYR A 1 236 ? -15.478 -9.155 13.580 1.00 96.56 236 TYR A O 1
ATOM 1930 N N . ALA A 1 237 ? -15.393 -7.808 15.368 1.00 97.06 237 ALA A N 1
ATOM 1931 C CA . ALA A 1 237 ? -14.268 -7.021 14.864 1.00 97.06 237 ALA A CA 1
ATOM 1932 C C . ALA A 1 237 ? -13.016 -7.867 14.600 1.00 97.06 237 ALA A C 1
ATOM 1934 O O . ALA A 1 237 ? -12.403 -7.733 13.542 1.00 97.06 237 ALA A O 1
ATOM 1935 N N . LYS A 1 238 ? -12.646 -8.759 15.527 1.00 96.94 238 LYS A N 1
ATOM 1936 C CA . LYS A 1 238 ? -11.512 -9.672 15.355 1.00 96.94 238 LYS A CA 1
ATOM 1937 C C . LYS A 1 238 ? -11.735 -10.582 14.148 1.00 96.94 238 LYS A C 1
ATOM 1939 O O . LYS A 1 238 ? -10.879 -10.621 13.268 1.00 96.94 238 LYS A O 1
ATOM 1944 N N . SER A 1 239 ? -12.887 -11.249 14.077 1.00 95.88 239 SER A N 1
ATOM 1945 C CA . SER A 1 239 ? -13.213 -12.124 12.951 1.00 95.88 239 SER A CA 1
ATOM 1946 C C . SER A 1 239 ? -13.228 -11.351 11.633 1.00 95.88 239 SER A C 1
ATOM 1948 O O . SER A 1 239 ? -12.719 -11.849 10.635 1.00 95.88 239 SER A O 1
ATOM 1950 N N . PHE A 1 240 ? -13.712 -10.106 11.612 1.00 96.25 240 PHE A N 1
ATOM 1951 C CA . PHE A 1 240 ? -13.639 -9.263 10.422 1.00 96.25 240 PHE A CA 1
ATOM 1952 C C . PHE A 1 240 ? -12.185 -9.012 9.998 1.00 96.25 240 PHE A C 1
ATOM 1954 O O . PHE A 1 240 ? -11.856 -9.260 8.845 1.00 96.25 240 PHE A O 1
ATOM 1961 N N . ILE A 1 241 ? -11.288 -8.619 10.913 1.00 96.00 241 ILE A N 1
ATOM 1962 C CA . ILE A 1 241 ? -9.860 -8.380 10.607 1.00 96.00 241 ILE A CA 1
ATOM 1963 C C . ILE A 1 241 ? -9.187 -9.621 9.996 1.00 96.00 241 ILE A C 1
ATOM 1965 O O . ILE A 1 241 ? -8.383 -9.501 9.072 1.00 96.00 241 ILE A O 1
ATOM 1969 N N . GLU A 1 242 ? -9.521 -10.810 10.499 1.00 94.44 242 GLU A N 1
ATOM 1970 C CA . GLU A 1 242 ? -8.925 -12.084 10.076 1.00 94.44 242 GLU A CA 1
ATOM 1971 C C . GLU A 1 242 ? -9.456 -12.604 8.728 1.00 94.44 242 GLU A C 1
ATOM 1973 O O . GLU A 1 242 ? -8.858 -13.505 8.140 1.00 94.44 242 GLU A O 1
ATOM 1978 N N . ASN A 1 243 ? -10.559 -12.043 8.219 1.00 92.50 243 ASN A N 1
ATOM 1979 C CA . ASN A 1 243 ? -11.243 -12.537 7.020 1.00 92.50 243 ASN A CA 1
ATOM 1980 C C . ASN A 1 243 ? -11.363 -11.498 5.895 1.00 92.50 243 ASN A C 1
ATOM 1982 O O . ASN A 1 243 ? -11.338 -11.864 4.721 1.00 92.50 243 ASN A O 1
ATOM 1986 N N . SER A 1 244 ? -11.455 -10.209 6.229 1.00 91.50 244 SER A N 1
ATOM 1987 C CA . SER A 1 244 ? -11.828 -9.140 5.295 1.00 91.50 244 SER A CA 1
ATOM 1988 C C . SER A 1 244 ? -10.807 -8.864 4.196 1.00 91.50 244 SER A C 1
ATOM 1990 O O . SER A 1 244 ? -11.140 -8.211 3.217 1.00 91.50 244 SER A O 1
ATOM 1992 N N . GLN A 1 245 ? -9.578 -9.359 4.345 1.00 90.00 245 GLN A N 1
ATOM 1993 C CA . GLN A 1 245 ? -8.483 -9.171 3.388 1.00 90.00 245 GLN A CA 1
ATOM 1994 C C . GLN A 1 245 ? -8.321 -10.356 2.422 1.00 90.00 245 GLN A C 1
ATOM 1996 O O . GLN A 1 245 ? -7.313 -10.457 1.721 1.00 90.00 245 GLN A O 1
ATOM 2001 N N . GLY A 1 246 ? -9.291 -11.272 2.421 1.00 87.88 246 GLY A N 1
ATOM 2002 C CA . GLY A 1 246 ? -9.328 -12.425 1.539 1.00 87.88 246 GLY A CA 1
ATOM 2003 C C . GLY A 1 246 ? -8.566 -13.647 2.053 1.00 87.88 246 GLY A C 1
ATOM 2004 O O . GLY A 1 246 ? -7.881 -13.640 3.081 1.00 87.88 246 GLY A O 1
ATOM 2005 N N . ARG A 1 247 ? -8.724 -14.741 1.309 1.00 85.75 247 ARG A N 1
ATOM 2006 C CA . ARG A 1 247 ? -8.193 -16.074 1.608 1.00 85.75 247 ARG A CA 1
ATOM 2007 C C . ARG A 1 247 ? -7.388 -16.607 0.437 1.00 85.75 247 ARG A C 1
ATOM 2009 O O . ARG A 1 247 ? -7.468 -16.077 -0.672 1.00 85.75 247 ARG A O 1
ATOM 2016 N N . THR A 1 248 ? -6.623 -17.665 0.689 1.00 77.94 248 THR A N 1
ATOM 2017 C CA . THR A 1 248 ? -5.970 -18.398 -0.396 1.00 77.94 248 THR A CA 1
ATOM 2018 C C . THR A 1 248 ? -7.007 -19.326 -1.013 1.00 77.94 248 THR A C 1
ATOM 2020 O O . THR A 1 248 ? -7.515 -20.208 -0.321 1.00 77.94 248 THR A O 1
ATOM 2023 N N . SER A 1 249 ? -7.319 -19.135 -2.294 1.00 64.12 249 SER A N 1
ATOM 2024 C CA . SER A 1 249 ? -8.061 -20.119 -3.081 1.00 64.12 249 SER A CA 1
ATOM 2025 C C . SER A 1 249 ? -7.060 -21.118 -3.658 1.00 64.12 249 SER A C 1
ATOM 2027 O O . SER A 1 249 ? -6.422 -20.822 -4.666 1.00 64.12 249 SER A O 1
ATOM 2029 N N . SER A 1 250 ? -6.858 -22.269 -3.014 1.00 54.50 250 SER A N 1
ATOM 2030 C CA . SER A 1 250 ? -6.157 -23.365 -3.691 1.00 54.50 250 SER A CA 1
ATOM 2031 C C . SER A 1 250 ? -7.151 -24.055 -4.620 1.00 54.50 250 SER A C 1
ATOM 2033 O O . SER A 1 250 ? -8.145 -24.595 -4.143 1.00 54.50 250 SER A O 1
ATOM 2035 N N . PHE A 1 251 ? -6.903 -24.012 -5.930 1.00 49.19 251 PHE A N 1
ATOM 2036 C CA . PHE A 1 251 ? -7.591 -24.870 -6.905 1.00 49.19 251 PHE A CA 1
ATOM 2037 C C . PHE A 1 251 ? -6.990 -26.288 -6.952 1.00 49.19 251 PHE A C 1
ATOM 2039 O O . PHE A 1 251 ? -7.605 -27.185 -7.516 1.00 49.19 251 PHE A O 1
ATOM 2046 N N . TYR A 1 252 ? -5.815 -26.496 -6.348 1.00 43.62 252 TYR A N 1
ATOM 2047 C CA . TYR A 1 252 ? -5.018 -27.720 -6.439 1.00 43.62 252 TYR A CA 1
ATOM 2048 C C . TYR A 1 252 ? -4.744 -28.289 -5.042 1.00 43.62 252 TYR A C 1
ATOM 2050 O O . TYR A 1 252 ? -3.640 -28.199 -4.512 1.00 43.62 252 TYR A O 1
ATOM 2058 N N . ASP A 1 253 ? -5.772 -28.847 -4.413 1.00 41.25 253 ASP A N 1
ATOM 2059 C CA . ASP A 1 253 ? -5.588 -29.879 -3.389 1.00 41.25 253 ASP A CA 1
ATOM 2060 C C . ASP A 1 253 ? -6.608 -30.992 -3.679 1.00 41.25 253 ASP A C 1
ATOM 2062 O O . ASP A 1 253 ? -7.781 -30.850 -3.319 1.00 41.25 253 ASP A O 1
ATOM 2066 N N . PRO A 1 254 ? -6.210 -32.038 -4.430 1.00 41.19 254 PRO A N 1
ATOM 2067 C CA . PRO A 1 254 ? -7.102 -33.133 -4.803 1.00 41.19 254 PRO A CA 1
ATOM 2068 C C . PRO A 1 254 ? -7.507 -34.017 -3.619 1.00 41.19 254 PRO A C 1
ATOM 2070 O O . PRO A 1 254 ? -8.501 -34.728 -3.728 1.00 41.19 254 PRO A O 1
ATOM 2073 N N . GLU A 1 255 ? -6.778 -33.981 -2.496 1.00 43.84 255 GLU A N 1
ATOM 2074 C CA . GLU A 1 255 ? -6.894 -35.019 -1.464 1.00 43.84 255 GLU A CA 1
ATOM 2075 C C . GLU A 1 255 ? -7.319 -34.537 -0.07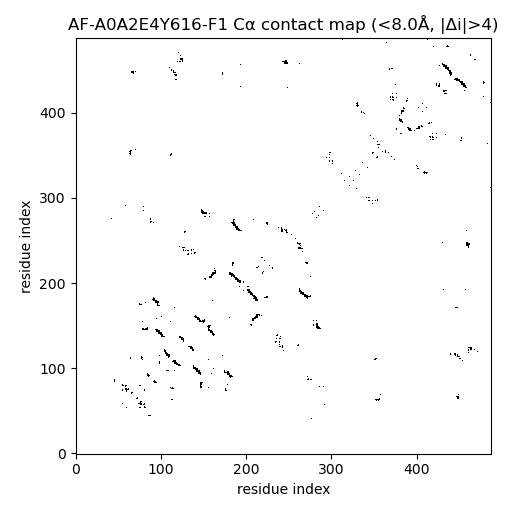5 1.00 43.84 255 GLU A C 1
ATOM 2077 O O . GLU A 1 255 ? -7.726 -35.374 0.730 1.00 43.84 255 GLU A O 1
ATOM 2082 N N . ARG A 1 256 ? -7.305 -33.238 0.264 1.00 42.16 256 ARG A N 1
ATOM 2083 C CA . ARG A 1 256 ? -7.765 -32.804 1.602 1.00 42.16 256 ARG A CA 1
ATOM 2084 C C . ARG A 1 256 ? -8.513 -31.480 1.610 1.00 42.16 256 ARG A C 1
ATOM 2086 O O . ARG A 1 256 ? -7.936 -30.413 1.804 1.00 42.16 256 ARG A O 1
ATOM 2093 N N . ASP A 1 257 ? -9.838 -31.615 1.588 1.00 45.59 257 ASP A N 1
ATOM 2094 C CA . ASP A 1 257 ? -10.816 -30.599 1.976 1.00 45.59 257 ASP A CA 1
ATOM 2095 C C . ASP A 1 257 ? -10.749 -29.354 1.070 1.00 45.59 257 ASP A C 1
ATOM 2097 O O . ASP A 1 257 ? -9.839 -28.526 1.181 1.00 45.59 257 ASP A O 1
ATOM 2101 N N . ARG A 1 258 ? -11.752 -29.191 0.189 1.00 49.38 258 ARG A N 1
ATOM 2102 C CA . ARG A 1 258 ? -12.020 -27.972 -0.612 1.00 49.38 258 ARG A CA 1
ATOM 2103 C C . ARG A 1 258 ? -12.417 -26.795 0.302 1.00 49.38 258 ARG A C 1
ATOM 2105 O O . ARG A 1 258 ? -13.445 -26.152 0.118 1.00 49.38 258 ARG A O 1
ATOM 2112 N N . GLY A 1 259 ? -11.641 -26.576 1.353 1.00 55.62 259 GLY A N 1
ATOM 2113 C CA . GLY A 1 259 ? -11.903 -25.690 2.462 1.00 55.62 259 GLY A CA 1
ATOM 2114 C C . GLY A 1 259 ? -11.057 -24.436 2.351 1.00 55.62 259 GLY A C 1
ATOM 2115 O O . GLY A 1 259 ? -9.839 -24.483 2.162 1.00 55.62 259 GLY A O 1
ATOM 2116 N N . ASP A 1 260 ? -11.731 -23.309 2.513 1.00 68.69 260 ASP A N 1
ATOM 2117 C CA . ASP A 1 260 ? -11.169 -21.974 2.637 1.00 68.69 260 ASP A CA 1
ATOM 2118 C C . ASP A 1 260 ? -9.934 -21.952 3.555 1.00 68.69 260 ASP A C 1
ATOM 2120 O O . ASP A 1 260 ? -10.040 -22.179 4.762 1.00 68.69 260 ASP A O 1
ATOM 2124 N N . LYS A 1 261 ? -8.745 -21.652 3.013 1.00 79.00 261 LYS A N 1
ATOM 2125 C CA . LYS A 1 261 ? -7.519 -21.581 3.824 1.00 79.00 261 LYS A CA 1
ATOM 2126 C C . LYS A 1 261 ? -7.287 -20.144 4.319 1.00 79.00 261 LYS A C 1
ATOM 2128 O O . LYS A 1 261 ? -7.129 -19.225 3.497 1.00 79.00 261 LYS A O 1
ATOM 2133 N N . PRO A 1 262 ? -7.235 -19.903 5.644 1.00 83.94 262 PRO A N 1
ATOM 2134 C CA . PRO A 1 262 ? -7.048 -18.560 6.177 1.00 83.94 262 PRO A CA 1
ATOM 2135 C C . PRO A 1 262 ? -5.695 -17.977 5.774 1.00 83.94 262 PRO A C 1
ATOM 2137 O O . PRO A 1 262 ? -4.677 -18.666 5.770 1.00 83.94 262 PRO A O 1
ATOM 2140 N N . SER A 1 263 ? -5.677 -16.678 5.474 1.00 89.19 263 SER A N 1
ATOM 2141 C CA . SER A 1 263 ? -4.440 -15.943 5.161 1.00 89.19 263 SER A CA 1
ATOM 2142 C C . SER A 1 263 ? -4.032 -14.960 6.253 1.00 89.19 263 SER A C 1
ATOM 2144 O O . SER A 1 263 ? -2.878 -14.543 6.286 1.00 89.19 263 SER A O 1
ATOM 2146 N N . TYR A 1 264 ? -4.945 -14.630 7.166 1.00 92.56 264 TYR A N 1
ATOM 2147 C CA . TYR A 1 264 ? -4.738 -13.655 8.228 1.00 92.56 264 TYR A CA 1
ATOM 2148 C C . TYR A 1 264 ? -5.175 -14.231 9.570 1.00 92.56 264 TYR A C 1
ATOM 2150 O O . TYR A 1 264 ? -6.171 -14.951 9.650 1.00 92.56 264 TYR A O 1
ATOM 2158 N N . ARG A 1 265 ? -4.426 -13.909 10.627 1.00 93.00 265 ARG A N 1
ATOM 2159 C CA . ARG A 1 265 ? -4.795 -14.221 12.013 1.00 93.00 265 ARG A CA 1
ATOM 2160 C C . ARG A 1 265 ? -4.260 -13.190 12.989 1.00 93.00 265 ARG A C 1
ATOM 2162 O O . ARG A 1 265 ? -3.173 -12.647 12.790 1.00 93.00 265 ARG A O 1
ATOM 2169 N N . ILE A 1 266 ? -4.974 -12.984 14.085 1.00 95.50 266 ILE A N 1
ATOM 2170 C CA . ILE A 1 266 ? -4.516 -12.202 15.227 1.00 95.50 266 ILE A CA 1
ATOM 2171 C C . ILE A 1 266 ? -3.956 -13.151 16.283 1.00 95.50 266 ILE A C 1
ATOM 2173 O O . ILE A 1 266 ? -4.677 -13.972 16.844 1.00 95.50 266 ILE A O 1
ATOM 2177 N N . VAL A 1 267 ? -2.664 -13.012 16.587 1.00 94.44 267 VAL A N 1
ATOM 2178 C CA . VAL A 1 267 ? -1.958 -13.901 17.535 1.00 94.44 267 VAL A CA 1
ATOM 2179 C C . VAL A 1 267 ? -1.722 -13.286 18.910 1.00 94.44 267 VAL A C 1
ATOM 2181 O O . VAL A 1 267 ? -1.223 -13.957 19.805 1.00 94.44 267 VAL A O 1
ATOM 2184 N N . GLY A 1 268 ? -2.041 -12.007 19.094 1.00 94.69 268 GLY A N 1
ATOM 2185 C CA . GLY A 1 268 ? -1.837 -11.336 20.372 1.00 94.69 268 GLY A CA 1
ATOM 2186 C C . GLY A 1 268 ? -2.448 -9.945 20.418 1.00 94.69 268 GLY A C 1
ATOM 2187 O O . GLY A 1 268 ? -2.680 -9.315 19.383 1.00 94.69 268 GLY A O 1
ATOM 2188 N N . SER A 1 269 ? -2.688 -9.465 21.637 1.00 97.19 269 SER A N 1
ATOM 2189 C CA . SER A 1 269 ? -3.123 -8.098 21.919 1.00 97.19 269 SER A CA 1
ATOM 2190 C C . SER A 1 269 ? -2.207 -7.428 22.927 1.00 97.19 269 SER A C 1
ATOM 2192 O O . SER A 1 269 ? -1.749 -8.068 23.867 1.00 97.19 269 SER A O 1
ATOM 2194 N N . PHE A 1 270 ? -2.003 -6.131 22.749 1.00 97.56 270 PHE A N 1
ATOM 2195 C CA . PHE A 1 270 ? -1.070 -5.322 23.513 1.00 97.56 270 PHE A CA 1
ATOM 2196 C C . PHE A 1 270 ? -1.801 -4.099 24.056 1.00 97.56 270 PHE A C 1
ATOM 2198 O O . PHE A 1 270 ? -2.555 -3.446 23.333 1.00 97.56 270 PHE A O 1
ATOM 2205 N N . GLU A 1 271 ? -1.564 -3.771 25.323 1.00 97.38 271 GLU A N 1
ATOM 2206 C CA . GLU A 1 271 ? -2.014 -2.500 25.893 1.00 97.38 271 GLU A CA 1
ATOM 2207 C C . GLU A 1 271 ? -1.278 -1.322 25.236 1.00 97.38 271 GLU A C 1
ATOM 2209 O O . GLU A 1 271 ? -0.174 -1.479 24.700 1.00 97.38 271 GLU A O 1
ATOM 2214 N N . LYS A 1 272 ? -1.881 -0.127 25.306 1.00 96.81 272 LYS A N 1
ATOM 2215 C CA . LYS A 1 272 ? -1.411 1.117 24.664 1.00 96.81 272 LYS A CA 1
ATOM 2216 C C . LYS A 1 272 ? 0.110 1.286 24.676 1.00 96.81 272 LYS A C 1
ATOM 2218 O O . LYS A 1 272 ? 0.722 1.407 23.621 1.00 96.81 272 LYS A O 1
ATOM 2223 N N . MET A 1 273 ? 0.736 1.277 25.854 1.00 95.25 273 MET A N 1
ATOM 2224 C CA . MET A 1 273 ? 2.172 1.563 25.984 1.00 95.25 273 MET A CA 1
ATOM 2225 C C . MET A 1 273 ? 3.046 0.539 25.252 1.00 95.25 273 MET A C 1
ATOM 2227 O O . MET A 1 273 ? 4.032 0.912 24.619 1.00 95.25 273 MET A O 1
ATOM 2231 N N . ALA A 1 274 ? 2.679 -0.744 25.310 1.00 96.50 274 ALA A N 1
ATOM 2232 C CA . ALA A 1 274 ? 3.414 -1.811 24.639 1.00 96.50 274 ALA A CA 1
ATOM 2233 C C . ALA A 1 274 ? 3.238 -1.739 23.116 1.00 96.50 274 ALA A C 1
ATOM 2235 O O . ALA A 1 274 ? 4.225 -1.834 22.388 1.00 96.50 274 ALA A O 1
ATOM 2236 N N . ALA A 1 275 ? 2.012 -1.494 22.643 1.00 97.00 275 ALA A N 1
ATOM 2237 C CA . ALA A 1 275 ? 1.719 -1.327 21.221 1.00 97.00 275 ALA A CA 1
ATOM 2238 C C . ALA A 1 275 ? 2.477 -0.129 20.623 1.00 97.00 275 ALA A C 1
ATOM 2240 O O . ALA A 1 275 ? 3.179 -0.273 19.624 1.00 97.00 275 ALA A O 1
ATOM 2241 N N . MET A 1 276 ? 2.417 1.033 21.282 1.00 94.50 276 MET A N 1
ATOM 2242 C CA . MET A 1 276 ? 3.112 2.245 20.837 1.00 94.50 276 MET A CA 1
ATOM 2243 C C . MET A 1 276 ? 4.634 2.068 20.844 1.00 94.50 276 MET A C 1
ATOM 2245 O O . MET A 1 276 ? 5.308 2.489 19.907 1.00 94.50 276 MET A O 1
ATOM 2249 N N . ARG A 1 277 ? 5.188 1.399 21.866 1.00 94.06 277 ARG A N 1
ATOM 2250 C CA . ARG A 1 277 ? 6.623 1.085 21.922 1.00 94.06 277 ARG A CA 1
ATOM 2251 C C . ARG A 1 277 ? 7.042 0.128 20.810 1.00 94.06 277 ARG A C 1
ATOM 2253 O O . ARG A 1 277 ? 8.107 0.318 20.230 1.00 94.06 277 ARG A O 1
ATOM 2260 N N . TYR A 1 278 ? 6.226 -0.882 20.508 1.00 94.69 278 TYR A N 1
ATOM 2261 C CA . TYR A 1 278 ? 6.493 -1.808 19.410 1.00 94.69 278 TYR A CA 1
ATOM 2262 C C . TYR A 1 278 ? 6.562 -1.063 18.079 1.00 94.69 278 TYR A C 1
ATOM 2264 O O . TYR A 1 278 ? 7.550 -1.196 17.361 1.00 94.69 278 TYR A O 1
ATOM 2272 N N . VAL A 1 279 ? 5.549 -0.250 17.774 1.00 94.75 279 VAL A N 1
ATOM 2273 C CA . VAL A 1 279 ? 5.486 0.518 16.524 1.00 94.75 279 VAL A CA 1
ATOM 2274 C C . VAL A 1 279 ? 6.663 1.486 16.415 1.00 94.75 279 VAL A C 1
ATOM 2276 O O . VAL A 1 279 ? 7.319 1.535 15.384 1.00 94.75 279 VAL A O 1
ATOM 2279 N N . ALA A 1 280 ? 6.999 2.191 17.495 1.00 91.50 280 ALA A N 1
ATOM 2280 C CA . ALA A 1 280 ? 8.141 3.098 17.504 1.00 91.50 280 ALA A CA 1
ATOM 2281 C C . ALA A 1 280 ? 9.496 2.399 17.305 1.00 91.50 280 ALA A C 1
ATOM 2283 O O . ALA A 1 280 ? 10.416 2.998 16.758 1.00 91.50 280 ALA A O 1
ATOM 2284 N N . LYS A 1 281 ? 9.638 1.159 17.789 1.00 93.00 281 LYS A N 1
ATOM 2285 C CA . LYS A 1 281 ? 10.887 0.389 17.700 1.00 93.00 281 LYS A CA 1
ATOM 2286 C C . LYS A 1 281 ? 11.037 -0.347 16.368 1.00 93.00 281 LYS A C 1
ATOM 2288 O O . LYS A 1 281 ? 12.152 -0.492 15.886 1.00 93.00 281 LYS A O 1
ATOM 2293 N N . SER A 1 282 ? 9.944 -0.897 15.849 1.00 93.00 282 SER A N 1
ATOM 2294 C CA . SER A 1 282 ? 9.946 -1.775 14.668 1.00 93.00 282 SER A CA 1
ATOM 2295 C C . SER A 1 282 ? 9.576 -1.060 13.373 1.00 93.00 282 SER A C 1
ATOM 2297 O O . SER A 1 282 ? 9.855 -1.582 12.297 1.00 93.00 282 SER A O 1
ATOM 2299 N N . GLY A 1 283 ? 8.932 0.099 13.483 1.00 94.12 283 GLY A N 1
ATOM 2300 C CA . GLY A 1 283 ? 8.572 0.948 12.364 1.00 94.12 283 GLY A CA 1
ATOM 2301 C C . GLY A 1 283 ? 9.639 1.984 12.033 1.00 94.12 283 GLY A C 1
ATOM 2302 O O . GLY A 1 283 ? 10.679 2.078 12.685 1.00 94.12 283 GLY A O 1
ATOM 2303 N N . HIS A 1 284 ? 9.342 2.802 11.026 1.00 95.25 284 HIS A N 1
ATOM 2304 C CA . HIS A 1 284 ? 10.192 3.917 10.611 1.00 95.25 284 HIS A CA 1
ATOM 2305 C C . HIS A 1 284 ? 9.391 5.210 10.550 1.00 95.25 284 HIS A C 1
ATOM 2307 O O . HIS A 1 284 ? 8.404 5.294 9.820 1.00 95.25 284 HIS A O 1
ATOM 2313 N N . LEU A 1 285 ? 9.815 6.213 11.316 1.00 94.56 285 LEU A N 1
ATOM 2314 C CA . LEU A 1 285 ? 9.195 7.532 11.338 1.00 94.56 285 LEU A CA 1
ATOM 2315 C C . LEU A 1 285 ? 10.008 8.502 10.479 1.00 94.56 285 LEU A C 1
ATOM 2317 O O . LEU A 1 285 ? 11.071 8.963 10.902 1.00 94.56 285 LEU A O 1
ATOM 2321 N N . PHE A 1 286 ? 9.482 8.851 9.308 1.00 93.31 286 PHE A N 1
ATOM 2322 C CA . PHE A 1 286 ? 10.142 9.771 8.393 1.00 93.31 286 PHE A CA 1
ATOM 2323 C C . PHE A 1 286 ? 10.267 11.169 8.991 1.00 93.31 286 PHE A C 1
ATOM 2325 O O . PHE A 1 286 ? 9.280 11.824 9.349 1.00 93.31 286 PHE A O 1
ATOM 2332 N N . LYS A 1 287 ? 11.505 11.660 9.022 1.00 92.00 287 LYS A N 1
ATOM 2333 C CA . LYS A 1 287 ? 11.795 13.060 9.341 1.00 92.00 287 LYS A CA 1
ATOM 2334 C C . LYS A 1 287 ? 11.648 13.918 8.093 1.00 92.00 287 LYS A C 1
ATOM 2336 O O . LYS A 1 287 ? 11.892 13.469 6.981 1.00 92.00 287 LYS A O 1
ATOM 2341 N N . GLU A 1 288 ? 11.343 15.194 8.274 1.00 88.31 288 GLU A N 1
ATOM 2342 C CA . GLU A 1 288 ? 11.201 16.132 7.155 1.00 88.31 288 GLU A CA 1
ATOM 2343 C C . GLU A 1 288 ? 12.454 16.204 6.269 1.00 88.31 288 GLU A C 1
ATOM 2345 O O . GLU A 1 288 ? 12.364 16.033 5.055 1.00 88.31 288 GLU A O 1
ATOM 2350 N N . LYS A 1 289 ? 13.639 16.349 6.878 1.00 90.75 289 LYS A N 1
ATOM 2351 C CA . LYS A 1 289 ? 14.917 16.341 6.149 1.00 90.75 289 LYS A CA 1
ATOM 2352 C C . LYS A 1 289 ? 15.106 15.062 5.331 1.00 90.75 289 LYS A C 1
ATOM 2354 O O . LYS A 1 289 ? 15.596 15.121 4.211 1.00 90.75 289 LYS A O 1
ATOM 2359 N N . GLU A 1 290 ? 14.702 13.921 5.880 1.00 92.75 290 GLU A N 1
ATOM 2360 C CA . GLU A 1 290 ? 14.805 12.629 5.204 1.00 92.75 290 GLU A CA 1
ATOM 2361 C C . GLU A 1 290 ? 13.891 12.564 3.978 1.00 92.75 290 GLU A C 1
ATOM 2363 O O . GLU A 1 290 ? 14.345 12.180 2.905 1.00 92.75 290 GLU A O 1
ATOM 2368 N N . ILE A 1 291 ? 12.642 13.020 4.110 1.00 90.38 291 ILE A N 1
ATOM 2369 C CA . ILE A 1 291 ? 11.682 13.104 3.000 1.00 90.38 291 ILE A CA 1
ATOM 2370 C C . ILE A 1 291 ? 12.245 13.983 1.874 1.00 90.38 291 ILE A C 1
ATOM 2372 O O . ILE A 1 291 ? 12.231 13.581 0.711 1.00 90.38 291 ILE A O 1
ATOM 2376 N N . LEU A 1 292 ? 12.792 15.157 2.209 1.00 88.56 292 LEU A N 1
ATOM 2377 C CA . LEU A 1 292 ? 13.387 16.076 1.231 1.00 88.56 292 LEU A CA 1
ATOM 2378 C C . LEU A 1 292 ? 14.630 15.481 0.552 1.00 88.56 292 LEU A C 1
ATOM 2380 O O . LEU A 1 292 ? 14.802 15.618 -0.660 1.00 88.56 292 LEU A O 1
ATOM 2384 N N . THR A 1 293 ? 15.496 14.797 1.305 1.00 91.94 293 THR A N 1
ATOM 2385 C CA . THR A 1 293 ? 16.666 14.097 0.752 1.00 91.94 293 THR A CA 1
ATOM 2386 C C . THR A 1 293 ? 16.256 12.946 -0.163 1.00 91.94 293 THR A C 1
ATOM 2388 O O . THR A 1 293 ? 16.852 12.777 -1.231 1.00 91.94 293 THR A O 1
ATOM 2391 N N . MET A 1 294 ? 15.232 12.181 0.223 1.00 91.69 294 MET A N 1
ATOM 2392 C CA . MET A 1 294 ? 14.683 11.101 -0.589 1.00 91.69 294 MET A CA 1
ATOM 2393 C C . MET A 1 294 ? 14.145 11.673 -1.905 1.00 91.69 294 MET A C 1
ATOM 2395 O O . MET A 1 294 ? 14.548 11.196 -2.962 1.00 91.69 294 MET A O 1
ATOM 2399 N N . LYS A 1 295 ? 13.333 12.746 -1.852 1.00 88.69 295 LYS A N 1
ATOM 2400 C CA . LYS A 1 295 ? 12.782 13.450 -3.031 1.00 88.69 295 LYS A CA 1
ATOM 2401 C C . LYS A 1 295 ? 13.882 13.815 -4.023 1.00 88.69 295 LYS A C 1
ATOM 2403 O O . LYS A 1 295 ? 13.897 13.309 -5.140 1.00 88.69 295 LYS A O 1
ATOM 2408 N N . LYS A 1 296 ? 14.882 14.574 -3.565 1.00 90.00 296 LYS A N 1
ATOM 2409 C CA . LYS A 1 296 ? 16.016 15.005 -4.400 1.00 90.00 296 LYS A CA 1
ATOM 2410 C C . LYS A 1 296 ? 16.791 13.831 -5.003 1.00 90.00 296 LYS A C 1
ATOM 2412 O O . LYS A 1 296 ? 17.246 13.914 -6.140 1.00 90.00 296 LYS A O 1
ATOM 2417 N N . SER A 1 297 ? 16.979 12.753 -4.244 1.00 92.31 297 SER A N 1
ATOM 2418 C CA . SER A 1 297 ? 17.688 11.562 -4.729 1.00 92.31 297 SER A CA 1
ATOM 2419 C C . SER A 1 297 ? 16.900 10.835 -5.817 1.00 92.31 297 SER A C 1
ATOM 2421 O O . SER A 1 297 ? 17.475 10.443 -6.831 1.00 92.31 297 SER A O 1
ATOM 2423 N N . CYS A 1 298 ? 15.586 10.699 -5.645 1.00 92.56 298 CYS A N 1
ATOM 2424 C CA . CYS A 1 298 ? 14.736 10.041 -6.630 1.00 92.56 298 CYS A CA 1
ATOM 2425 C C . CYS A 1 298 ? 14.569 10.866 -7.900 1.00 92.56 298 CYS A C 1
ATOM 2427 O O . CYS A 1 298 ? 14.693 10.306 -8.985 1.00 92.56 298 CYS A O 1
ATOM 2429 N N . ASP A 1 299 ? 14.424 12.188 -7.788 1.00 89.44 299 ASP A N 1
ATOM 2430 C CA . ASP A 1 299 ? 14.389 13.081 -8.950 1.00 89.44 299 ASP A CA 1
ATOM 2431 C C . ASP A 1 299 ? 15.658 12.938 -9.805 1.00 89.44 299 ASP A C 1
ATOM 2433 O O . ASP A 1 299 ? 15.580 12.868 -11.033 1.00 89.44 299 ASP A O 1
ATOM 2437 N N . LYS A 1 300 ? 16.832 12.799 -9.168 1.00 92.31 300 LYS A N 1
ATOM 2438 C CA . LYS A 1 300 ? 18.102 12.536 -9.865 1.00 92.31 300 LYS A CA 1
ATOM 2439 C C . LYS A 1 300 ? 18.116 11.179 -10.566 1.00 92.31 300 LYS A C 1
ATOM 2441 O O . LYS A 1 300 ? 18.518 11.112 -11.723 1.00 92.31 300 LYS A O 1
ATOM 2446 N N . ILE A 1 301 ? 17.679 10.113 -9.894 1.00 94.12 301 ILE A N 1
ATOM 2447 C CA . ILE A 1 301 ? 17.646 8.757 -10.470 1.00 94.12 301 ILE A CA 1
ATOM 2448 C C . ILE A 1 301 ? 16.684 8.695 -11.661 1.00 94.12 301 ILE A C 1
ATOM 2450 O O . ILE A 1 301 ? 17.047 8.198 -12.728 1.00 94.12 301 ILE A O 1
ATOM 2454 N N . TYR A 1 302 ? 15.477 9.241 -11.510 1.00 93.31 302 TYR A N 1
ATOM 2455 C CA . TYR A 1 302 ? 14.490 9.297 -12.584 1.00 93.31 302 TYR A CA 1
ATOM 2456 C C . TYR A 1 302 ? 14.950 10.195 -13.733 1.00 93.31 302 TYR A C 1
ATOM 2458 O O . TYR A 1 302 ? 14.766 9.848 -14.899 1.00 93.31 302 TYR A O 1
ATOM 2466 N N . GLY A 1 303 ? 15.581 11.331 -13.428 1.00 92.00 303 GLY A N 1
ATOM 2467 C CA . GLY A 1 303 ? 16.201 12.196 -14.426 1.00 92.00 303 GLY A CA 1
ATOM 2468 C C . GLY A 1 303 ? 17.274 11.462 -15.228 1.00 92.00 303 GLY A C 1
ATOM 2469 O O . GLY A 1 303 ? 17.220 11.467 -16.455 1.00 92.00 303 GLY A O 1
ATOM 2470 N N . PHE A 1 304 ? 18.194 10.776 -14.547 1.00 92.94 304 PHE A N 1
ATOM 2471 C CA . PHE A 1 304 ? 19.275 10.009 -15.168 1.00 92.94 304 PHE A CA 1
ATOM 2472 C C . PHE A 1 304 ? 18.752 8.935 -16.129 1.00 92.94 304 PHE A C 1
ATOM 2474 O O . PHE A 1 304 ? 19.121 8.929 -17.303 1.00 92.94 304 PHE A O 1
ATOM 2481 N N . LEU A 1 305 ? 17.831 8.084 -15.667 1.00 93.75 305 LEU A N 1
ATOM 2482 C CA . LEU A 1 305 ? 17.222 7.034 -16.489 1.00 93.75 305 LEU A CA 1
ATOM 2483 C C . LEU A 1 305 ? 16.471 7.590 -17.701 1.00 93.75 305 LEU A C 1
ATOM 2485 O O . LEU A 1 305 ? 16.570 7.050 -18.800 1.00 93.75 305 LEU A O 1
ATOM 2489 N N . TRP A 1 306 ? 15.721 8.678 -17.510 1.00 92.69 306 TRP A N 1
ATOM 2490 C CA . TRP A 1 306 ? 14.946 9.279 -18.590 1.00 92.69 306 TRP A CA 1
ATOM 2491 C C . TRP A 1 306 ? 15.823 9.952 -19.648 1.00 92.69 306 TRP A C 1
ATOM 2493 O O . TRP A 1 306 ? 15.494 9.923 -20.831 1.00 92.69 306 TRP A O 1
ATOM 2503 N N . GLN A 1 307 ? 16.940 10.565 -19.254 1.00 91.81 307 GLN A N 1
ATOM 2504 C CA . GLN A 1 307 ? 17.886 11.115 -20.226 1.00 91.81 307 GLN A CA 1
ATOM 2505 C C . GLN A 1 307 ? 18.621 10.003 -20.974 1.00 91.81 307 GLN A C 1
ATOM 2507 O O . GLN A 1 307 ? 18.753 10.089 -22.193 1.00 91.81 307 GLN A O 1
ATOM 2512 N N . ALA A 1 308 ? 19.016 8.932 -20.280 1.00 91.00 308 ALA A N 1
ATOM 2513 C CA . ALA A 1 308 ? 19.616 7.766 -20.917 1.00 91.00 308 ALA A CA 1
ATOM 2514 C C . ALA A 1 308 ? 18.682 7.162 -21.977 1.00 91.00 308 ALA A C 1
ATOM 2516 O O . ALA A 1 308 ? 19.096 6.979 -23.119 1.00 91.00 308 ALA A O 1
ATOM 2517 N N . SER A 1 309 ? 17.399 6.953 -21.656 1.00 90.69 309 SER A N 1
ATOM 2518 C CA . SER A 1 309 ? 16.447 6.387 -22.622 1.00 90.69 309 SER A CA 1
ATOM 2519 C C . SER A 1 309 ? 16.261 7.267 -23.862 1.00 90.69 309 SER A C 1
ATOM 2521 O O . SER A 1 309 ? 16.137 6.749 -24.967 1.00 90.69 309 SER A O 1
ATOM 2523 N N . LYS A 1 310 ? 16.303 8.599 -23.728 1.00 90.06 310 LYS A N 1
ATOM 2524 C CA . LYS A 1 310 ? 16.276 9.509 -24.886 1.00 90.06 310 LYS A CA 1
ATOM 2525 C C . LYS A 1 310 ? 17.506 9.374 -25.780 1.00 90.06 310 LYS A C 1
ATOM 2527 O O . LYS A 1 310 ? 17.359 9.488 -26.994 1.00 90.06 310 LYS A O 1
ATOM 2532 N N . ILE A 1 311 ? 18.690 9.190 -25.194 1.00 89.00 311 ILE A N 1
ATOM 2533 C CA . ILE A 1 311 ? 19.937 9.012 -25.947 1.00 89.00 311 ILE A CA 1
ATOM 2534 C C . ILE A 1 311 ? 19.848 7.725 -26.768 1.00 89.00 311 ILE A C 1
ATOM 2536 O O . ILE A 1 311 ? 19.996 7.787 -27.985 1.00 89.00 311 ILE A O 1
ATOM 2540 N N . PHE A 1 312 ? 19.495 6.601 -26.138 1.00 86.31 312 PHE A N 1
ATOM 2541 C CA . PHE A 1 312 ? 19.381 5.313 -26.830 1.00 86.31 312 PHE A CA 1
ATOM 2542 C C . PHE A 1 312 ? 18.311 5.337 -27.939 1.00 86.31 312 PHE A C 1
ATOM 2544 O O . PHE A 1 312 ? 18.624 5.014 -29.081 1.00 86.31 312 PHE A O 1
ATOM 2551 N N . LYS A 1 313 ? 17.126 5.932 -27.701 1.00 84.75 313 LYS A N 1
ATOM 2552 C CA . LYS A 1 313 ? 16.112 6.127 -28.767 1.00 84.75 313 LYS A CA 1
ATOM 2553 C C . LYS A 1 313 ? 16.620 6.906 -29.979 1.00 84.75 313 LYS A C 1
ATOM 2555 O O . LYS A 1 313 ? 16.159 6.661 -31.092 1.00 84.75 313 LYS A O 1
ATOM 2560 N N . LYS A 1 314 ? 17.483 7.907 -29.774 1.00 84.06 314 LYS A N 1
ATOM 2561 C CA . LYS A 1 314 ? 18.053 8.693 -30.879 1.00 84.06 314 LYS A CA 1
ATOM 2562 C C . LYS A 1 314 ? 19.054 7.862 -31.675 1.00 84.06 314 LYS A C 1
ATOM 2564 O O . LYS A 1 314 ? 18.962 7.852 -32.896 1.00 84.06 314 LYS A O 1
ATOM 2569 N N . VAL A 1 315 ? 19.946 7.145 -30.990 1.00 79.25 315 VAL A N 1
ATOM 2570 C CA . VAL A 1 315 ? 20.949 6.270 -31.618 1.00 79.25 315 VAL A CA 1
ATOM 2571 C C . VAL A 1 315 ? 20.269 5.207 -32.488 1.00 79.25 315 VAL A C 1
ATOM 2573 O O . VAL A 1 315 ? 20.598 5.082 -33.665 1.00 79.25 315 VAL A O 1
ATOM 2576 N N . THR A 1 316 ? 19.237 4.541 -31.966 1.00 73.19 316 THR A N 1
ATOM 2577 C CA . THR A 1 316 ? 18.485 3.489 -32.674 1.00 73.19 316 THR A CA 1
ATOM 2578 C C . THR A 1 316 ? 17.757 4.002 -33.925 1.00 73.19 316 THR A C 1
ATOM 2580 O O . THR A 1 316 ? 17.619 3.284 -34.913 1.00 73.19 316 THR A O 1
ATOM 2583 N N . ARG A 1 317 ? 17.327 5.273 -33.943 1.00 72.00 317 ARG A N 1
ATOM 2584 C CA . ARG A 1 317 ? 16.658 5.886 -35.108 1.00 72.00 317 ARG A CA 1
ATOM 2585 C C . ARG A 1 317 ? 17.614 6.325 -36.212 1.00 72.00 317 ARG A C 1
ATOM 2587 O O . ARG A 1 317 ? 17.199 6.378 -37.366 1.00 72.00 317 ARG A O 1
ATOM 2594 N N . SER A 1 318 ? 18.857 6.664 -35.880 1.00 65.88 318 SER A N 1
ATOM 2595 C CA . SER A 1 318 ? 19.751 7.334 -36.827 1.00 65.88 318 SER A CA 1
ATOM 2596 C C . SER A 1 318 ? 20.318 6.426 -37.923 1.00 65.88 318 SER A C 1
ATOM 2598 O O . SER A 1 318 ? 20.813 6.979 -38.899 1.00 65.88 318 SER A O 1
ATOM 2600 N N . LYS A 1 319 ? 20.238 5.083 -37.817 1.00 57.91 319 LYS A N 1
ATOM 2601 C CA . LYS A 1 319 ? 20.764 4.042 -38.751 1.00 57.91 319 LYS A CA 1
ATOM 2602 C C . LYS A 1 319 ? 22.240 4.168 -39.201 1.00 57.91 319 LYS A C 1
ATOM 2604 O O . LYS A 1 319 ? 22.806 3.189 -39.669 1.00 57.91 319 LYS A O 1
ATOM 2609 N N . LYS A 1 320 ? 22.877 5.327 -39.042 1.00 49.78 320 LYS A N 1
ATOM 2610 C CA . LYS A 1 320 ? 24.288 5.636 -39.253 1.00 49.78 320 LYS A CA 1
ATOM 2611 C C . LYS A 1 320 ? 24.968 5.622 -37.895 1.00 49.78 320 LYS A C 1
ATOM 2613 O O . LYS A 1 320 ? 24.996 6.635 -37.202 1.00 49.78 320 LYS A O 1
ATOM 2618 N N . VAL A 1 321 ? 25.459 4.462 -37.495 1.00 52.53 321 VAL A N 1
ATOM 2619 C CA . VAL A 1 321 ? 26.412 4.375 -36.394 1.00 52.53 321 VAL A CA 1
ATOM 2620 C C . VAL A 1 321 ? 27.622 3.662 -36.962 1.00 52.53 321 VAL A C 1
ATOM 2622 O O . VAL A 1 321 ? 27.605 2.445 -37.138 1.00 52.53 321 VAL A O 1
ATOM 2625 N N . ASP A 1 322 ? 28.645 4.444 -37.303 1.00 52.09 322 ASP A N 1
ATOM 2626 C CA . ASP A 1 322 ? 29.969 3.926 -37.625 1.00 52.09 322 ASP A CA 1
ATOM 2627 C C . ASP A 1 322 ? 30.411 2.971 -36.506 1.00 52.09 322 ASP A C 1
ATOM 2629 O O . ASP A 1 322 ? 30.197 3.242 -35.319 1.00 52.09 322 ASP A O 1
ATOM 2633 N N . GLY A 1 323 ? 31.007 1.835 -36.880 1.00 50.22 323 GLY A N 1
ATOM 2634 C CA . GLY A 1 323 ? 31.192 0.623 -36.062 1.00 50.22 323 GLY A CA 1
ATOM 2635 C C . GLY A 1 323 ? 31.974 0.736 -34.738 1.00 50.22 323 GLY A C 1
ATOM 2636 O O . GLY A 1 323 ? 32.321 -0.288 -34.152 1.00 50.22 323 GLY A O 1
ATOM 2637 N N . LYS A 1 324 ? 32.254 1.944 -34.235 1.00 46.56 324 LYS A N 1
ATOM 2638 C CA . LYS A 1 324 ? 32.829 2.206 -32.904 1.00 46.56 324 LYS A CA 1
ATOM 2639 C C . LYS A 1 324 ? 31.811 2.695 -31.861 1.00 46.56 324 LYS A C 1
ATOM 2641 O O . LYS A 1 324 ? 32.039 2.451 -30.677 1.00 46.56 324 LYS A O 1
ATOM 2646 N N . GLU A 1 325 ? 30.688 3.311 -32.246 1.00 47.34 325 GLU A N 1
ATOM 2647 C CA . GLU A 1 325 ? 29.643 3.755 -31.294 1.00 47.34 325 GLU A CA 1
ATOM 2648 C C . GLU A 1 325 ? 28.566 2.689 -31.008 1.00 47.34 325 GLU A C 1
ATOM 2650 O O . GLU A 1 325 ? 27.860 2.778 -30.001 1.00 47.34 325 GLU A O 1
ATOM 2655 N N . SER A 1 326 ? 28.517 1.614 -31.804 1.00 47.72 326 SER A N 1
ATOM 2656 C CA . SER A 1 326 ? 27.607 0.465 -31.639 1.00 47.72 326 SER A CA 1
ATOM 2657 C C . SER A 1 326 ? 27.837 -0.362 -30.360 1.00 47.72 326 SER A C 1
ATOM 2659 O O . SER A 1 326 ? 27.053 -1.255 -30.048 1.00 47.72 326 SER A O 1
ATOM 2661 N N . LYS A 1 327 ? 28.886 -0.063 -29.577 1.00 49.06 327 LYS A N 1
ATOM 2662 C CA . LYS A 1 327 ? 29.237 -0.794 -28.344 1.00 49.06 327 LYS A CA 1
ATOM 2663 C C . LYS A 1 327 ? 28.499 -0.336 -27.081 1.00 49.06 327 LYS A C 1
ATOM 2665 O O . LYS A 1 327 ? 28.640 -0.974 -26.041 1.00 49.06 327 LYS A O 1
ATOM 2670 N N . LYS A 1 328 ? 27.717 0.748 -27.121 1.00 64.00 328 LYS A N 1
ATOM 2671 C CA . LYS A 1 328 ? 26.885 1.168 -25.979 1.00 64.00 328 LYS A CA 1
ATOM 2672 C C . LYS A 1 328 ? 25.448 0.708 -26.201 1.00 64.00 328 LYS A C 1
ATOM 2674 O O . LYS A 1 328 ? 24.616 1.482 -26.656 1.00 64.00 328 LYS A O 1
ATOM 2679 N N . SER A 1 329 ? 25.159 -0.551 -25.883 1.00 77.75 329 SER A N 1
ATOM 2680 C CA . SER A 1 329 ? 23.781 -1.044 -25.883 1.00 77.75 329 SER A CA 1
ATOM 2681 C C . SER A 1 329 ? 23.026 -0.566 -24.638 1.00 77.75 329 SER A C 1
ATOM 2683 O O . SER A 1 329 ? 23.608 -0.429 -23.553 1.00 77.75 329 SER A O 1
ATOM 2685 N N . PHE A 1 330 ? 21.713 -0.343 -24.769 1.00 82.94 330 PHE A N 1
ATOM 2686 C CA . PHE A 1 330 ? 20.850 -0.073 -23.616 1.00 82.94 330 PHE A CA 1
ATOM 2687 C C . PHE A 1 330 ? 20.945 -1.199 -22.577 1.00 82.94 330 PHE A C 1
ATOM 2689 O O . PHE A 1 330 ? 20.962 -0.918 -21.381 1.00 82.94 330 PHE A O 1
ATOM 2696 N N . GLY A 1 331 ? 21.101 -2.452 -23.018 1.00 82.69 331 GLY A N 1
ATOM 2697 C CA . GLY A 1 331 ? 21.280 -3.604 -22.137 1.00 82.69 331 GLY A CA 1
ATOM 2698 C C . GLY A 1 331 ? 22.488 -3.489 -21.203 1.00 82.69 331 GLY A C 1
ATOM 2699 O O . GLY A 1 331 ? 22.338 -3.642 -19.989 1.00 82.69 331 GLY A O 1
ATOM 2700 N N . LEU A 1 332 ? 23.666 -3.125 -21.725 1.00 81.00 332 LEU A N 1
ATOM 2701 C CA . LEU A 1 332 ? 24.872 -2.922 -20.907 1.00 81.00 332 LEU A CA 1
ATOM 2702 C C . LEU A 1 332 ? 24.704 -1.760 -19.922 1.00 81.00 332 LEU A C 1
ATOM 2704 O O . LEU A 1 332 ? 25.063 -1.870 -18.745 1.00 81.00 332 LEU A O 1
ATOM 2708 N N . PHE A 1 333 ? 24.114 -0.654 -20.386 1.00 87.56 333 PHE A N 1
ATOM 2709 C CA . PHE A 1 333 ? 23.779 0.474 -19.520 1.00 87.56 333 PHE A CA 1
ATOM 2710 C C . PHE A 1 333 ? 22.824 0.056 -18.398 1.00 87.56 333 PHE A C 1
ATOM 2712 O O . PHE A 1 333 ? 23.064 0.371 -17.232 1.00 87.56 333 PHE A O 1
ATOM 2719 N N . PHE A 1 334 ? 21.748 -0.653 -18.739 1.00 88.00 334 PHE A N 1
ATOM 2720 C CA . PHE A 1 334 ? 20.713 -1.028 -17.792 1.00 88.00 334 PHE A CA 1
ATOM 2721 C C . PHE A 1 334 ? 21.219 -2.039 -16.769 1.00 88.00 334 PHE A C 1
ATOM 2723 O O . PHE A 1 334 ? 20.948 -1.880 -15.583 1.00 88.00 334 PHE A O 1
ATOM 2730 N N . SER A 1 335 ? 22.016 -3.018 -17.199 1.00 83.31 335 SER A N 1
ATOM 2731 C CA . SER A 1 335 ? 22.693 -3.971 -16.316 1.00 83.31 335 SER A CA 1
ATOM 2732 C C . SER A 1 335 ? 23.558 -3.242 -15.278 1.00 83.31 335 SER A C 1
ATOM 2734 O O . SER A 1 335 ? 23.367 -3.408 -14.070 1.00 83.31 335 SER A O 1
ATOM 2736 N N . SER A 1 336 ? 24.404 -2.309 -15.734 1.00 86.19 336 SER A N 1
ATOM 2737 C CA . SER A 1 336 ? 25.215 -1.465 -14.849 1.00 86.19 336 SER A CA 1
ATOM 2738 C C . SER A 1 336 ? 24.361 -0.600 -13.915 1.00 86.19 336 SER A C 1
ATOM 2740 O O . SER A 1 336 ? 24.657 -0.469 -12.724 1.00 86.19 336 SER A O 1
ATOM 2742 N N . PHE A 1 337 ? 23.266 -0.023 -14.416 1.00 90.75 337 PHE A N 1
ATOM 2743 C CA . PHE A 1 337 ? 22.331 0.733 -13.590 1.00 90.75 337 PHE A CA 1
ATOM 2744 C C . PHE A 1 337 ? 21.677 -0.146 -12.519 1.00 90.75 337 PHE A C 1
ATOM 2746 O O . PHE A 1 337 ? 21.580 0.264 -11.360 1.00 90.75 337 PHE A O 1
ATOM 2753 N N . PHE A 1 338 ? 21.231 -1.345 -12.883 1.00 88.31 338 PHE A N 1
ATOM 2754 C CA . PHE A 1 338 ? 20.554 -2.270 -11.987 1.00 88.31 338 PHE A CA 1
ATOM 2755 C C . PHE A 1 338 ? 21.465 -2.671 -10.821 1.00 88.31 338 PHE A C 1
ATOM 2757 O O . PHE A 1 338 ? 21.025 -2.650 -9.668 1.00 88.31 338 PHE A O 1
ATOM 2764 N N . ASP A 1 339 ? 22.743 -2.943 -11.089 1.00 84.94 339 ASP A N 1
ATOM 2765 C CA . ASP A 1 339 ? 23.722 -3.270 -10.048 1.00 84.94 339 ASP A CA 1
ATOM 2766 C C . ASP A 1 339 ? 24.022 -2.081 -9.130 1.00 84.94 339 ASP A C 1
ATOM 2768 O O . ASP A 1 339 ? 23.991 -2.202 -7.903 1.00 84.94 339 ASP A O 1
ATOM 2772 N N . ASN A 1 340 ? 24.309 -0.919 -9.724 1.00 89.88 340 ASN A N 1
ATOM 2773 C CA . ASN A 1 340 ? 24.841 0.232 -8.996 1.00 89.88 340 ASN A CA 1
ATOM 2774 C C . ASN A 1 340 ? 23.750 1.060 -8.306 1.00 89.88 340 ASN A C 1
ATOM 2776 O O . ASN A 1 340 ? 23.954 1.598 -7.217 1.00 89.88 340 ASN A O 1
ATOM 2780 N N . PHE A 1 341 ? 22.578 1.163 -8.930 1.00 93.50 341 PHE A N 1
ATOM 2781 C CA . PHE A 1 341 ? 21.489 2.046 -8.512 1.00 93.50 341 PHE A CA 1
ATOM 2782 C C . PHE A 1 341 ? 20.157 1.322 -8.314 1.00 93.50 341 PHE A C 1
ATOM 2784 O O . PHE A 1 341 ? 19.213 1.943 -7.824 1.00 93.50 341 PHE A O 1
ATOM 2791 N N . GLY A 1 342 ? 20.058 0.022 -8.609 1.00 91.94 342 GLY A N 1
ATOM 2792 C CA . GLY A 1 342 ? 18.795 -0.713 -8.520 1.00 91.94 342 GLY A CA 1
ATOM 2793 C C . GLY A 1 342 ? 18.166 -0.685 -7.127 1.00 91.94 342 GLY A C 1
ATOM 2794 O O . GLY A 1 342 ? 16.954 -0.535 -7.004 1.00 91.94 342 GLY A O 1
ATOM 2795 N N . ARG A 1 343 ? 18.963 -0.731 -6.049 1.00 91.50 343 ARG A N 1
ATOM 2796 C CA . ARG A 1 343 ? 18.438 -0.559 -4.676 1.00 91.50 343 ARG A CA 1
ATOM 2797 C C . ARG A 1 343 ? 17.804 0.814 -4.471 1.00 91.50 343 ARG A C 1
ATOM 2799 O O . ARG A 1 343 ? 16.696 0.899 -3.950 1.00 91.50 343 ARG A O 1
ATOM 2806 N N . SER A 1 344 ? 18.491 1.869 -4.895 1.00 93.50 344 SER A N 1
ATOM 2807 C CA . SER A 1 344 ? 18.000 3.240 -4.772 1.00 93.50 344 SER A CA 1
ATOM 2808 C C . SER A 1 344 ? 16.748 3.453 -5.622 1.00 93.50 344 SER A C 1
ATOM 2810 O O . SER A 1 344 ? 15.779 4.027 -5.136 1.00 93.50 344 SER A O 1
ATOM 2812 N N . TYR A 1 345 ? 16.720 2.908 -6.843 1.00 94.50 345 TYR A N 1
ATOM 2813 C CA . TYR A 1 345 ? 15.537 2.917 -7.701 1.00 94.50 345 TYR A CA 1
ATOM 2814 C C . TYR A 1 345 ? 14.339 2.218 -7.049 1.00 94.50 345 TYR A C 1
ATOM 2816 O O . TYR A 1 345 ? 13.234 2.751 -7.070 1.00 94.50 345 TYR A O 1
ATOM 2824 N N . ARG A 1 346 ? 14.540 1.055 -6.417 1.00 92.81 346 ARG A N 1
ATOM 2825 C CA . ARG A 1 346 ? 13.472 0.345 -5.691 1.00 92.81 346 ARG A CA 1
ATOM 2826 C C . ARG A 1 346 ? 12.905 1.153 -4.534 1.00 92.81 346 ARG A C 1
ATOM 2828 O O . ARG A 1 346 ? 11.695 1.186 -4.338 1.00 92.81 346 ARG A O 1
ATOM 2835 N N . THR A 1 347 ? 13.769 1.812 -3.767 1.00 92.94 347 THR A N 1
ATOM 2836 C CA . THR A 1 347 ? 13.324 2.735 -2.716 1.00 92.94 347 THR A CA 1
ATOM 2837 C C . THR A 1 347 ? 12.497 3.865 -3.323 1.00 92.94 347 THR A C 1
ATOM 2839 O O . THR A 1 347 ? 11.413 4.162 -2.828 1.00 92.94 347 THR A O 1
ATOM 2842 N N . CYS A 1 348 ? 12.963 4.448 -4.427 1.00 93.00 348 CYS A N 1
ATOM 2843 C CA . CYS A 1 348 ? 12.238 5.500 -5.123 1.00 93.00 348 CYS A CA 1
ATOM 2844 C C . CYS A 1 348 ? 10.873 5.028 -5.617 1.00 93.00 348 CYS A C 1
ATOM 2846 O O . CYS A 1 348 ? 9.879 5.586 -5.177 1.00 93.00 348 CYS A O 1
ATOM 2848 N N . SER A 1 349 ? 10.793 3.968 -6.421 1.00 92.31 349 SER A N 1
ATOM 2849 C CA . SER A 1 349 ? 9.523 3.453 -6.961 1.00 92.31 349 SER A CA 1
ATOM 2850 C C . SER A 1 349 ? 8.534 3.041 -5.867 1.00 92.31 349 SER A C 1
ATOM 2852 O O . SER A 1 349 ? 7.331 3.219 -6.033 1.00 92.31 349 SER A O 1
ATOM 2854 N N . LYS A 1 350 ? 9.019 2.567 -4.711 1.00 92.31 350 LYS A N 1
ATOM 2855 C CA . LYS A 1 350 ? 8.175 2.216 -3.558 1.00 92.31 350 LYS A CA 1
ATOM 2856 C C . LYS A 1 350 ? 7.571 3.427 -2.837 1.00 92.31 350 LYS A C 1
ATOM 2858 O O . LYS A 1 350 ? 6.463 3.323 -2.308 1.00 92.31 350 LYS A O 1
ATOM 2863 N N . PHE A 1 351 ? 8.297 4.538 -2.748 1.00 91.50 351 PHE A N 1
ATOM 2864 C CA . PHE A 1 351 ? 7.901 5.682 -1.918 1.00 91.50 351 PHE A CA 1
ATOM 2865 C C . PHE A 1 351 ? 7.496 6.920 -2.716 1.00 91.50 351 PHE A C 1
ATOM 2867 O O . PHE A 1 351 ? 6.806 7.776 -2.175 1.00 91.50 351 PHE A O 1
ATOM 2874 N N . MET A 1 352 ? 7.911 7.041 -3.975 1.00 87.69 352 MET A N 1
ATOM 2875 C CA . MET A 1 352 ? 7.712 8.227 -4.803 1.00 87.69 352 MET A CA 1
ATOM 2876 C C . MET A 1 352 ? 7.566 7.883 -6.283 1.00 87.69 352 MET A C 1
ATOM 2878 O O . MET A 1 352 ? 8.446 7.281 -6.889 1.00 87.69 352 MET A O 1
ATOM 2882 N N . GLY A 1 353 ? 6.478 8.342 -6.898 1.00 83.94 353 GLY A N 1
ATOM 2883 C CA . GLY A 1 353 ? 6.279 8.230 -8.343 1.00 83.94 353 GLY A CA 1
ATOM 2884 C C . GLY A 1 353 ? 7.322 9.001 -9.165 1.00 83.94 353 GLY A C 1
ATOM 2885 O O . GLY A 1 353 ? 7.890 9.992 -8.712 1.00 83.94 353 GLY A O 1
ATOM 2886 N N . SER A 1 354 ? 7.554 8.554 -10.399 1.00 79.44 354 SER A N 1
ATOM 2887 C CA . SER A 1 354 ? 8.631 9.033 -11.282 1.00 79.44 354 SER A CA 1
ATOM 2888 C C . SER A 1 354 ? 8.294 10.242 -12.165 1.00 79.44 354 SER A C 1
ATOM 2890 O O . SER A 1 354 ? 9.187 10.852 -12.772 1.00 79.44 354 SER A O 1
ATOM 2892 N N . THR A 1 355 ? 7.011 10.595 -12.301 1.00 68.44 355 THR A N 1
ATOM 2893 C CA . THR A 1 355 ? 6.567 11.629 -13.250 1.00 68.44 355 THR A CA 1
ATOM 2894 C C . THR A 1 355 ? 5.315 12.385 -12.796 1.00 68.44 355 THR A C 1
ATOM 2896 O O . THR A 1 355 ? 4.447 11.819 -12.126 1.00 68.44 355 THR A O 1
ATOM 2899 N N . LYS A 1 356 ? 5.188 13.644 -13.256 1.00 65.38 356 LYS A N 1
ATOM 2900 C CA . LYS A 1 356 ? 3.892 14.325 -13.414 1.00 65.38 356 LYS A CA 1
ATOM 2901 C C . LYS A 1 356 ? 3.110 13.619 -14.515 1.00 65.38 356 LYS A C 1
ATOM 2903 O O . LYS A 1 356 ? 3.485 13.705 -15.685 1.00 65.38 356 LYS A O 1
ATOM 2908 N N . ARG A 1 357 ? 2.028 12.943 -14.131 1.00 61.72 357 ARG A N 1
ATOM 2909 C CA . ARG A 1 357 ? 1.290 11.985 -14.975 1.00 61.72 357 ARG A CA 1
ATOM 2910 C C . ARG A 1 357 ? 0.727 12.569 -16.274 1.00 61.72 357 ARG A C 1
ATOM 2912 O O . ARG A 1 357 ? 0.464 11.820 -17.199 1.00 61.72 357 ARG A O 1
ATOM 2919 N N . GLU A 1 358 ? 0.570 13.888 -16.362 1.00 58.31 358 GLU A N 1
ATOM 2920 C CA . GLU A 1 358 ? -0.217 14.537 -17.424 1.00 58.31 358 GLU A CA 1
ATOM 2921 C C . GLU A 1 358 ? 0.617 15.202 -18.516 1.00 58.31 358 GLU A C 1
ATOM 2923 O O . GLU A 1 358 ? 0.079 15.580 -19.549 1.00 58.31 358 GLU A O 1
ATOM 2928 N N . LYS A 1 359 ? 1.935 15.342 -18.325 1.00 66.62 359 LYS A N 1
ATOM 2929 C CA . LYS A 1 359 ? 2.778 16.097 -19.271 1.00 66.62 359 LYS A CA 1
ATOM 2930 C C . LYS A 1 359 ? 3.564 15.223 -20.248 1.00 66.62 359 LYS A C 1
ATOM 2932 O O . LYS A 1 359 ? 4.050 15.737 -21.249 1.00 66.62 359 LYS A O 1
ATOM 2937 N N . ASN A 1 360 ? 3.756 13.929 -19.963 1.00 81.69 360 ASN A N 1
ATOM 2938 C CA . ASN A 1 360 ? 4.560 13.052 -20.822 1.00 81.69 360 ASN A CA 1
ATOM 2939 C C . ASN A 1 360 ? 4.211 11.562 -20.644 1.00 81.69 360 ASN A C 1
ATOM 2941 O O . ASN A 1 360 ? 4.848 10.860 -19.855 1.00 81.69 360 ASN A O 1
ATOM 2945 N N . MET A 1 361 ? 3.237 11.069 -21.416 1.00 86.19 361 MET A N 1
ATOM 2946 C CA . MET A 1 361 ? 2.843 9.652 -21.390 1.00 86.19 361 MET A CA 1
ATOM 2947 C C . MET A 1 361 ? 3.986 8.707 -21.780 1.00 86.19 361 MET A C 1
ATOM 2949 O O . MET A 1 361 ? 4.112 7.634 -21.203 1.00 86.19 361 MET A O 1
ATOM 2953 N N . GLY A 1 362 ? 4.889 9.117 -22.679 1.00 89.19 362 GLY A N 1
ATOM 2954 C CA . GLY A 1 362 ? 6.072 8.319 -23.020 1.00 89.19 362 GLY A CA 1
ATOM 2955 C C . GLY A 1 362 ? 6.995 8.074 -21.819 1.00 89.19 362 GLY A C 1
ATOM 2956 O O . GLY A 1 362 ? 7.535 6.980 -21.667 1.00 89.19 362 GLY A O 1
ATOM 2957 N N . LYS A 1 363 ? 7.139 9.070 -20.934 1.00 89.75 363 LYS A N 1
ATOM 2958 C CA . LYS A 1 363 ? 7.876 8.939 -19.669 1.00 89.75 363 LYS A CA 1
ATOM 2959 C C . LYS A 1 363 ? 7.124 8.028 -18.693 1.00 89.75 363 LYS A C 1
ATOM 2961 O O . LYS A 1 363 ? 7.750 7.161 -18.092 1.00 89.75 363 LYS A O 1
ATOM 2966 N N . VAL A 1 364 ? 5.802 8.193 -18.563 1.00 89.38 364 VAL A N 1
ATOM 2967 C CA . VAL A 1 364 ? 4.946 7.333 -17.718 1.00 89.38 364 VAL A CA 1
ATOM 2968 C C . VAL A 1 364 ? 5.094 5.866 -18.118 1.00 89.38 364 VAL A C 1
ATOM 2970 O O . VAL A 1 364 ? 5.376 5.030 -17.260 1.00 89.38 364 VAL A O 1
ATOM 2973 N N . TRP A 1 365 ? 4.968 5.551 -19.409 1.00 92.81 365 TRP A N 1
ATOM 2974 C CA . TRP A 1 365 ? 5.075 4.177 -19.894 1.00 92.81 365 TRP A CA 1
ATOM 2975 C C . TRP A 1 365 ? 6.474 3.608 -19.709 1.00 92.81 365 TRP A C 1
ATOM 2977 O O . TRP A 1 365 ? 6.595 2.515 -19.168 1.00 92.81 365 TRP A O 1
ATOM 2987 N N . PHE A 1 366 ? 7.525 4.371 -20.027 1.00 94.25 366 PHE A N 1
ATOM 2988 C CA . PHE A 1 366 ? 8.906 3.945 -19.780 1.00 94.25 366 PHE A CA 1
ATOM 2989 C C . PHE A 1 366 ? 9.127 3.499 -18.325 1.00 94.25 366 PHE A C 1
ATOM 2991 O O . PHE A 1 366 ? 9.620 2.398 -18.088 1.00 94.25 366 PHE A O 1
ATOM 2998 N N . PHE A 1 367 ? 8.708 4.313 -17.349 1.00 94.25 367 PHE A N 1
ATOM 2999 C CA . PHE A 1 367 ? 8.829 3.934 -15.938 1.00 94.25 367 PHE A CA 1
ATOM 3000 C C . PHE A 1 367 ? 7.872 2.813 -15.532 1.00 94.25 367 PHE A C 1
ATOM 3002 O O . PHE A 1 367 ? 8.213 2.034 -14.655 1.00 94.25 367 PHE A O 1
ATOM 3009 N N . SER A 1 368 ? 6.716 2.681 -16.182 1.00 94.62 368 SER A N 1
ATOM 3010 C CA . SER A 1 368 ? 5.786 1.581 -15.909 1.00 94.62 368 SER A CA 1
ATOM 3011 C C . SER A 1 368 ? 6.384 0.227 -16.310 1.00 94.62 368 SER A C 1
ATOM 3013 O O . SER A 1 368 ? 6.308 -0.717 -15.529 1.00 94.62 368 SER A O 1
ATOM 3015 N N . PHE A 1 369 ? 7.034 0.123 -17.473 1.00 96.06 369 PHE A N 1
ATOM 3016 C CA . PHE A 1 369 ? 7.751 -1.101 -17.863 1.00 96.06 369 PHE A CA 1
ATOM 3017 C C . PHE A 1 369 ? 8.938 -1.380 -16.936 1.00 96.06 369 PHE A C 1
ATOM 3019 O O . PHE A 1 369 ? 9.108 -2.499 -16.452 1.00 96.06 369 PHE A O 1
ATOM 3026 N N . LEU A 1 370 ? 9.702 -0.336 -16.607 1.00 94.94 370 LEU A N 1
ATOM 3027 C CA . LEU A 1 370 ? 10.827 -0.438 -15.686 1.00 94.94 370 LEU A CA 1
ATOM 3028 C C . LEU A 1 370 ? 10.405 -0.910 -14.283 1.00 94.94 370 LEU A C 1
ATOM 3030 O O . LEU A 1 370 ? 11.039 -1.784 -13.696 1.00 94.94 370 LEU A O 1
ATOM 3034 N N . ASP A 1 371 ? 9.311 -0.373 -13.747 1.00 95.31 371 ASP A N 1
ATOM 3035 C CA . ASP A 1 371 ? 8.734 -0.823 -12.480 1.00 95.31 371 ASP A CA 1
ATOM 3036 C C . ASP A 1 371 ? 8.282 -2.285 -12.565 1.00 95.31 371 ASP A C 1
ATOM 3038 O O . ASP A 1 371 ? 8.482 -3.033 -11.612 1.00 95.31 371 ASP A O 1
ATOM 3042 N N . GLY A 1 372 ? 7.731 -2.721 -13.705 1.00 95.50 372 GLY A N 1
ATOM 3043 C CA . GLY A 1 372 ? 7.352 -4.117 -13.944 1.00 95.50 372 GLY A CA 1
ATOM 3044 C C . GLY A 1 372 ? 8.536 -5.080 -13.797 1.00 95.50 372 GLY A C 1
ATOM 3045 O O . GLY A 1 372 ? 8.461 -6.049 -13.039 1.00 95.50 372 GLY A O 1
ATOM 3046 N N . VAL A 1 373 ? 9.660 -4.743 -14.432 1.00 94.69 373 VAL A N 1
ATOM 3047 C CA . VAL A 1 373 ? 10.946 -5.446 -14.299 1.00 94.69 373 VAL A CA 1
ATOM 3048 C C . VAL A 1 373 ? 11.394 -5.537 -12.836 1.00 94.69 373 VAL A C 1
ATOM 3050 O O . VAL A 1 373 ? 11.687 -6.618 -12.320 1.00 94.69 373 VAL A O 1
ATOM 3053 N N . PHE A 1 374 ? 11.429 -4.402 -12.131 1.00 94.00 374 PHE A N 1
ATOM 3054 C CA . PHE A 1 374 ? 11.869 -4.369 -10.736 1.00 94.00 374 PHE A CA 1
ATOM 3055 C C . PHE A 1 374 ? 10.903 -5.100 -9.795 1.00 94.00 374 PHE A C 1
ATOM 3057 O O . PHE A 1 374 ? 11.347 -5.689 -8.807 1.00 94.00 374 PHE A O 1
ATOM 3064 N N . ASN A 1 375 ? 9.602 -5.097 -10.090 1.00 93.75 375 ASN A N 1
ATOM 3065 C CA . ASN A 1 375 ? 8.588 -5.834 -9.342 1.00 93.75 375 ASN A CA 1
ATOM 3066 C C . ASN A 1 375 ? 8.804 -7.348 -9.447 1.00 93.75 375 ASN A C 1
ATOM 3068 O O . ASN A 1 375 ? 8.825 -8.020 -8.416 1.00 93.75 375 ASN A O 1
ATOM 3072 N N . LEU A 1 376 ? 9.047 -7.876 -10.651 1.00 92.56 376 LEU A N 1
ATOM 3073 C CA . LEU A 1 376 ? 9.373 -9.293 -10.850 1.00 92.56 376 LEU A CA 1
ATOM 3074 C C . LEU A 1 376 ? 10.672 -9.684 -10.140 1.00 92.56 376 LEU A C 1
ATOM 3076 O O . LEU A 1 376 ? 10.682 -10.648 -9.370 1.00 92.56 376 LEU A O 1
ATOM 3080 N N . ALA A 1 377 ? 11.725 -8.875 -10.281 1.00 89.50 377 ALA A N 1
ATOM 3081 C CA . ALA A 1 377 ? 12.982 -9.096 -9.569 1.00 89.50 377 ALA A CA 1
ATOM 3082 C C . ALA A 1 377 ? 12.789 -9.128 -8.037 1.00 89.50 377 ALA A C 1
ATOM 3084 O O . ALA A 1 377 ? 13.313 -10.005 -7.352 1.00 89.50 377 ALA A O 1
ATOM 3085 N N . ASN A 1 378 ? 11.970 -8.228 -7.480 1.00 87.44 378 ASN A N 1
ATOM 3086 C CA . ASN A 1 378 ? 11.631 -8.212 -6.048 1.00 87.44 378 ASN A CA 1
ATOM 3087 C C . ASN A 1 378 ? 10.811 -9.423 -5.595 1.00 87.44 378 ASN A C 1
ATOM 3089 O O . ASN A 1 378 ? 10.813 -9.782 -4.415 1.00 87.44 378 ASN A O 1
ATOM 3093 N N . MET A 1 379 ? 10.080 -10.035 -6.520 1.00 87.69 379 MET A N 1
ATOM 3094 C CA . MET A 1 379 ? 9.331 -11.263 -6.291 1.00 87.69 379 MET A CA 1
ATOM 3095 C C . MET A 1 379 ? 10.198 -12.521 -6.441 1.00 87.69 379 MET A C 1
ATOM 3097 O O . MET A 1 379 ? 9.698 -13.618 -6.189 1.00 87.69 379 MET A O 1
ATOM 3101 N N . GLY A 1 380 ? 11.483 -12.368 -6.779 1.00 87.38 380 GLY A N 1
ATOM 3102 C CA . GLY A 1 380 ? 12.426 -13.468 -6.967 1.00 87.38 380 GLY A CA 1
ATOM 3103 C C . GLY A 1 380 ? 12.358 -14.101 -8.354 1.00 87.38 380 GLY A C 1
ATOM 3104 O O . GLY A 1 380 ? 12.719 -15.264 -8.496 1.00 87.38 380 GLY A O 1
ATOM 3105 N N . TYR A 1 381 ? 11.862 -13.377 -9.358 1.00 89.88 381 TYR A N 1
ATOM 3106 C CA . TYR A 1 381 ? 11.930 -13.798 -10.756 1.00 89.88 381 TYR A CA 1
ATOM 3107 C C . TYR A 1 381 ? 13.194 -13.238 -11.415 1.00 89.88 381 TYR A C 1
ATOM 3109 O O . TYR A 1 381 ? 13.608 -12.116 -11.121 1.00 89.88 381 TYR A O 1
ATOM 3117 N N . SER A 1 382 ? 13.779 -14.013 -12.319 1.00 89.44 382 SER A N 1
ATOM 3118 C CA . SER A 1 382 ? 14.855 -13.601 -13.221 1.00 89.44 382 SER A CA 1
ATOM 3119 C C . SER A 1 382 ? 14.424 -13.851 -14.661 1.00 89.44 382 SER A C 1
ATOM 3121 O O . SER A 1 382 ? 13.577 -14.712 -14.914 1.00 89.44 382 SER A O 1
ATOM 3123 N N . TYR A 1 383 ? 14.972 -13.076 -15.590 1.00 89.06 383 TYR A N 1
ATOM 3124 C CA . TYR A 1 383 ? 14.738 -13.295 -17.008 1.00 89.06 383 TYR A CA 1
ATOM 3125 C C . TYR A 1 383 ? 15.755 -14.307 -17.550 1.00 89.06 383 TYR A C 1
ATOM 3127 O O . TYR A 1 383 ? 16.956 -14.137 -17.345 1.00 89.0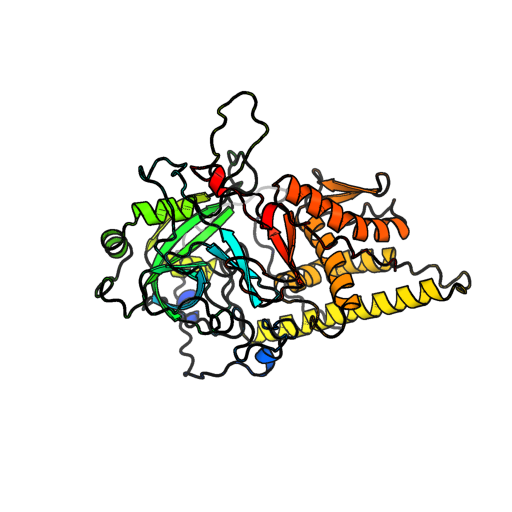6 383 TYR A O 1
ATOM 3135 N N . ASP A 1 384 ? 15.247 -15.365 -18.175 1.00 87.69 384 ASP A N 1
ATOM 3136 C CA . ASP A 1 384 ? 15.998 -16.426 -18.850 1.00 87.69 384 ASP A CA 1
ATOM 3137 C C . ASP A 1 384 ? 16.066 -16.066 -20.341 1.00 87.69 384 ASP A C 1
ATOM 3139 O O . ASP A 1 384 ? 15.029 -15.969 -21.005 1.00 87.69 384 ASP A O 1
ATOM 3143 N N . CYS A 1 385 ? 17.275 -15.796 -20.835 1.00 84.75 385 CYS A N 1
ATOM 3144 C CA . CYS A 1 385 ? 17.499 -15.285 -22.188 1.00 84.75 385 CYS A CA 1
ATOM 3145 C C . CYS A 1 385 ? 17.404 -16.383 -23.249 1.00 84.75 385 CYS A C 1
ATOM 3147 O O . CYS A 1 385 ? 16.884 -16.123 -24.330 1.00 84.75 385 CYS A O 1
ATOM 3149 N N . GLU A 1 386 ? 17.769 -17.625 -22.921 1.00 85.31 386 GLU A N 1
ATOM 3150 C CA . GLU A 1 386 ? 17.576 -18.766 -23.821 1.00 85.31 386 GLU A CA 1
ATOM 3151 C C . GLU A 1 386 ? 16.085 -19.030 -24.063 1.00 85.31 386 GLU A C 1
ATOM 3153 O O . GLU A 1 386 ? 15.640 -19.211 -25.197 1.00 85.31 386 GLU A O 1
ATOM 3158 N N . LYS A 1 387 ? 15.282 -19.010 -22.990 1.00 87.94 387 LYS A N 1
ATOM 3159 C CA . LYS A 1 387 ? 13.830 -19.246 -23.068 1.00 87.94 387 LYS A CA 1
ATOM 3160 C C . LYS A 1 387 ? 13.021 -17.993 -23.394 1.00 87.94 387 LYS A C 1
ATOM 3162 O O . LYS A 1 387 ? 11.805 -18.095 -23.564 1.00 87.94 387 LYS A O 1
ATOM 3167 N N . ARG A 1 388 ? 13.667 -16.822 -23.431 1.00 89.19 388 ARG A N 1
ATOM 3168 C CA . ARG A 1 388 ? 13.051 -15.490 -23.576 1.00 89.19 388 ARG A CA 1
ATOM 3169 C C . ARG A 1 388 ? 11.835 -15.305 -22.662 1.00 89.19 388 ARG A C 1
ATOM 3171 O O . ARG A 1 388 ? 10.764 -14.864 -23.082 1.00 89.19 388 ARG A O 1
ATOM 3178 N N . ALA A 1 389 ? 11.980 -15.703 -21.398 1.00 91.12 389 ALA A N 1
ATOM 3179 C CA . ALA A 1 389 ? 10.874 -15.756 -20.449 1.00 91.12 389 ALA A CA 1
ATOM 3180 C C . ALA A 1 389 ? 11.307 -15.457 -19.011 1.00 91.12 389 ALA A C 1
ATOM 3182 O O . ALA A 1 389 ? 12.425 -15.735 -18.585 1.00 91.12 389 ALA A O 1
ATOM 3183 N N . TRP A 1 390 ? 10.375 -14.934 -18.216 1.00 92.62 390 TRP A N 1
ATOM 3184 C CA . TRP A 1 390 ? 10.579 -14.760 -16.781 1.00 92.62 390 TRP A CA 1
ATOM 3185 C C . TRP A 1 390 ? 10.327 -16.065 -16.031 1.00 92.62 390 TRP A C 1
ATOM 3187 O O . TRP A 1 390 ? 9.228 -16.620 -16.075 1.00 92.62 390 TRP A O 1
ATOM 3197 N N . ALA A 1 391 ? 11.317 -16.504 -15.260 1.00 89.44 391 ALA A N 1
ATOM 3198 C CA . ALA A 1 391 ? 11.242 -17.701 -14.436 1.00 89.44 391 ALA A CA 1
ATOM 3199 C C . ALA A 1 391 ? 11.514 -17.371 -12.965 1.00 89.44 391 ALA A C 1
ATOM 3201 O O . ALA A 1 391 ? 12.261 -16.452 -12.625 1.00 89.44 391 ALA A O 1
ATOM 3202 N N . LYS A 1 392 ? 10.888 -18.121 -12.055 1.00 86.62 392 LYS A N 1
ATOM 3203 C CA . LYS A 1 392 ? 11.124 -17.956 -10.618 1.00 86.62 392 LYS A CA 1
ATOM 3204 C C . LYS A 1 392 ? 12.490 -18.539 -10.265 1.00 86.62 392 LYS A C 1
ATOM 3206 O O . LYS A 1 392 ? 12.710 -19.736 -10.427 1.00 86.62 392 LYS A O 1
ATOM 3211 N N . ASN A 1 393 ? 13.388 -17.716 -9.735 1.00 75.94 393 ASN A N 1
ATOM 3212 C CA . ASN A 1 393 ? 14.724 -18.149 -9.357 1.00 75.94 393 ASN A CA 1
ATOM 3213 C C . ASN A 1 393 ? 14.687 -18.844 -7.988 1.00 75.94 393 ASN A C 1
ATOM 3215 O O . ASN A 1 393 ? 14.615 -18.202 -6.938 1.00 75.94 393 ASN A O 1
ATOM 3219 N N . ILE A 1 394 ? 14.701 -20.178 -7.996 1.00 63.44 394 ILE A N 1
ATOM 3220 C CA . ILE A 1 394 ? 14.653 -20.999 -6.775 1.00 63.44 394 ILE A CA 1
ATOM 3221 C C . ILE A 1 394 ? 16.023 -21.023 -6.067 1.00 63.44 394 ILE A C 1
ATOM 3223 O O . ILE A 1 394 ? 16.083 -21.195 -4.849 1.00 63.44 394 ILE A O 1
ATOM 3227 N N . ALA A 1 395 ? 17.120 -20.803 -6.800 1.00 54.41 395 ALA A N 1
ATOM 3228 C CA . ALA A 1 395 ? 18.481 -21.029 -6.316 1.00 54.41 395 ALA A CA 1
ATOM 3229 C C . ALA A 1 395 ? 19.169 -19.780 -5.732 1.00 54.41 395 ALA A C 1
ATOM 3231 O O . ALA A 1 395 ? 20.061 -19.911 -4.892 1.00 54.41 395 ALA A O 1
ATOM 3232 N N . LYS A 1 396 ? 18.785 -18.562 -6.137 1.00 52.91 396 LYS A N 1
ATOM 3233 C CA . LYS A 1 396 ? 19.494 -17.333 -5.745 1.00 52.91 396 LYS A CA 1
ATOM 3234 C C . LYS A 1 396 ? 18.517 -16.235 -5.319 1.00 52.91 396 LYS A C 1
ATOM 3236 O O . LYS A 1 396 ? 17.936 -15.527 -6.131 1.00 52.91 396 LYS A O 1
ATOM 3241 N N . SER A 1 397 ? 18.408 -16.007 -4.010 1.00 43.06 397 SER A N 1
ATOM 3242 C CA . SER A 1 397 ? 17.477 -15.029 -3.419 1.00 43.06 397 SER A CA 1
ATOM 3243 C C . SER A 1 397 ? 17.821 -13.551 -3.687 1.00 43.06 397 SER A C 1
ATOM 3245 O O . SER A 1 397 ? 17.224 -12.682 -3.057 1.00 43.06 397 SER A O 1
ATOM 3247 N N . ASN A 1 398 ? 18.835 -13.250 -4.509 1.00 44.56 398 ASN A N 1
ATOM 3248 C CA . ASN A 1 398 ? 19.354 -11.892 -4.730 1.00 44.56 398 ASN A CA 1
ATOM 3249 C C . ASN A 1 398 ? 20.193 -11.718 -6.016 1.00 44.56 398 ASN A C 1
ATOM 3251 O O . ASN A 1 398 ? 20.834 -10.675 -6.163 1.00 44.56 398 ASN A O 1
ATOM 3255 N N . SER A 1 399 ? 20.258 -12.700 -6.923 1.00 42.75 399 SER A N 1
ATOM 3256 C CA . SER A 1 399 ? 21.096 -12.559 -8.121 1.00 42.75 399 SER A CA 1
ATOM 3257 C C . SER A 1 399 ? 20.304 -12.070 -9.325 1.00 42.75 399 SER A C 1
ATOM 3259 O O . SER A 1 399 ? 19.307 -12.678 -9.691 1.00 42.75 399 SER A O 1
ATOM 3261 N N . LEU A 1 400 ? 20.841 -10.999 -9.907 1.00 52.28 400 LEU A N 1
ATOM 3262 C CA . LEU A 1 400 ? 20.866 -10.623 -11.317 1.00 52.28 400 LEU A CA 1
ATOM 3263 C C . LEU A 1 400 ? 19.563 -10.754 -12.120 1.00 52.28 400 LEU A C 1
ATOM 3265 O O . LEU A 1 400 ? 19.070 -11.831 -12.419 1.00 52.28 400 LEU A O 1
ATOM 3269 N N . PHE A 1 401 ? 19.086 -9.576 -12.525 1.00 58.72 401 PHE A N 1
ATOM 3270 C CA . PHE A 1 401 ? 18.022 -9.316 -13.496 1.00 58.72 401 PHE A CA 1
ATOM 3271 C C . PHE A 1 401 ? 18.155 -10.131 -14.801 1.00 58.72 401 PHE A C 1
ATOM 3273 O O . PHE A 1 401 ? 17.138 -10.430 -15.416 1.00 58.72 401 PHE A O 1
ATOM 3280 N N . LEU A 1 402 ? 19.381 -10.517 -15.169 1.00 61.25 402 LEU A N 1
ATOM 3281 C CA . LEU A 1 402 ? 19.746 -11.294 -16.354 1.00 61.25 402 LEU A CA 1
ATOM 3282 C C . LEU A 1 402 ? 20.867 -12.267 -15.977 1.00 61.25 402 LEU A C 1
ATOM 3284 O O . LEU A 1 402 ? 21.770 -11.878 -15.227 1.00 61.25 402 LEU A O 1
ATOM 3288 N N . GLU A 1 403 ? 20.866 -13.486 -16.507 1.00 59.62 403 GLU A N 1
ATOM 3289 C CA . GLU A 1 403 ? 22.073 -14.321 -16.514 1.00 59.62 403 GLU A CA 1
ATOM 3290 C C . GLU A 1 403 ? 23.091 -13.654 -17.454 1.00 59.62 403 GLU A C 1
ATOM 3292 O O . GLU A 1 403 ? 23.044 -13.763 -18.672 1.00 59.62 403 GLU A O 1
ATOM 3297 N N . LYS A 1 404 ? 23.925 -12.796 -16.849 1.00 57.91 404 LYS A N 1
ATOM 3298 C CA . LYS A 1 404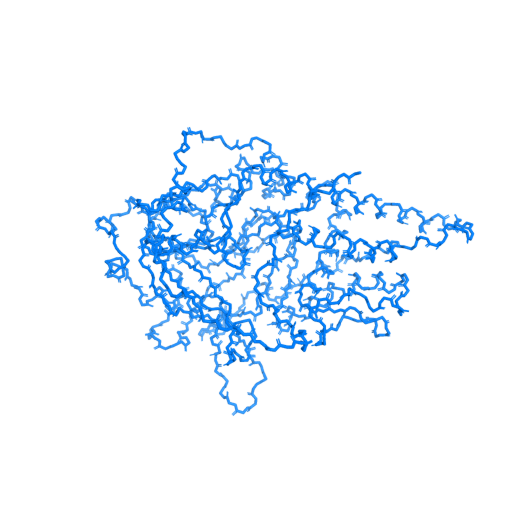 ? 24.670 -11.701 -17.496 1.00 57.91 404 LYS A CA 1
ATOM 3299 C C . LYS A 1 404 ? 25.561 -12.105 -18.666 1.00 57.91 404 LYS A C 1
ATOM 3301 O O . LYS A 1 404 ? 25.882 -11.232 -19.468 1.00 57.91 404 LYS A O 1
ATOM 3306 N N . ASP A 1 405 ? 25.960 -13.365 -18.726 1.00 59.19 405 ASP A N 1
ATOM 3307 C CA . ASP A 1 405 ? 26.948 -13.847 -19.685 1.00 59.19 405 ASP A CA 1
ATOM 3308 C C . ASP A 1 405 ? 26.295 -14.382 -20.976 1.00 59.19 405 ASP A C 1
ATOM 3310 O O . ASP A 1 405 ? 26.992 -14.580 -21.966 1.00 59.19 405 ASP A O 1
ATOM 3314 N N . GLU A 1 406 ? 24.962 -14.531 -21.003 1.00 64.81 406 GLU A N 1
ATOM 3315 C CA . GLU A 1 406 ? 24.219 -15.148 -22.118 1.00 64.81 406 GLU A CA 1
ATOM 3316 C C . GLU A 1 406 ? 23.239 -14.190 -22.819 1.00 64.81 406 GLU A C 1
ATOM 3318 O O . GLU A 1 406 ? 22.769 -14.472 -23.917 1.00 64.81 406 GLU A O 1
ATOM 3323 N N . CYS A 1 407 ? 22.944 -13.034 -22.219 1.00 75.62 407 CYS A N 1
ATOM 3324 C CA . CYS A 1 407 ? 21.926 -12.112 -22.726 1.00 75.62 407 CYS A CA 1
ATOM 3325 C C . CYS A 1 407 ? 22.503 -11.022 -23.640 1.00 75.62 407 CYS A C 1
ATOM 3327 O O . CYS A 1 407 ? 23.329 -10.202 -23.225 1.00 75.62 407 CYS A O 1
ATOM 3329 N N . GLY A 1 408 ? 21.989 -10.942 -24.864 1.00 77.69 408 GLY A N 1
ATOM 3330 C CA . GLY A 1 408 ? 22.222 -9.849 -25.794 1.00 77.69 408 GLY A CA 1
ATOM 3331 C C . GLY A 1 408 ? 21.374 -8.597 -25.502 1.00 77.69 408 GLY A C 1
ATOM 3332 O O . GLY A 1 408 ? 20.501 -8.585 -24.632 1.00 77.69 408 GLY A O 1
ATOM 3333 N N . PRO A 1 409 ? 21.610 -7.493 -26.238 1.00 75.19 409 PRO A N 1
ATOM 3334 C CA . PRO A 1 409 ? 20.818 -6.266 -26.120 1.00 75.19 409 PRO A CA 1
ATOM 3335 C C . PRO A 1 409 ? 19.314 -6.454 -26.353 1.00 75.19 409 PRO A C 1
ATOM 3337 O O . PRO A 1 409 ? 18.516 -5.813 -25.669 1.00 75.19 409 PRO A O 1
ATOM 3340 N N . GLU A 1 410 ? 18.934 -7.323 -27.294 1.00 81.56 410 GLU A N 1
ATOM 3341 C CA . GLU A 1 410 ? 17.526 -7.578 -27.623 1.00 81.56 410 GLU A CA 1
ATOM 3342 C C . GLU A 1 410 ? 16.793 -8.320 -26.505 1.00 81.56 410 GLU A C 1
ATOM 3344 O O . GLU A 1 410 ? 15.651 -7.984 -26.197 1.00 81.56 410 GLU A O 1
ATOM 3349 N N . ASP A 1 411 ? 17.483 -9.215 -25.795 1.00 86.38 411 ASP A N 1
ATOM 3350 C CA . ASP A 1 411 ? 16.912 -9.929 -24.652 1.00 86.38 411 ASP A CA 1
ATOM 3351 C C . ASP A 1 411 ? 16.496 -8.967 -23.536 1.00 86.38 411 ASP A C 1
ATOM 3353 O O . ASP A 1 411 ? 15.514 -9.197 -22.832 1.00 86.38 411 ASP A O 1
ATOM 3357 N N . VAL A 1 412 ? 17.198 -7.837 -23.396 1.00 86.00 412 VAL A N 1
ATOM 3358 C CA . VAL A 1 412 ? 16.806 -6.792 -22.444 1.00 86.00 412 VAL A CA 1
ATOM 3359 C C . VAL A 1 412 ? 15.519 -6.100 -22.882 1.00 86.00 412 VAL A C 1
ATOM 3361 O O . VAL A 1 412 ? 14.670 -5.825 -22.037 1.00 86.00 412 VAL A O 1
ATOM 3364 N N . ASN A 1 413 ? 15.333 -5.827 -24.174 1.00 88.62 413 ASN A N 1
ATOM 3365 C CA . ASN A 1 413 ? 14.082 -5.249 -24.669 1.00 88.62 413 ASN A CA 1
ATOM 3366 C C . ASN A 1 413 ? 12.905 -6.215 -24.465 1.00 88.62 413 ASN A C 1
ATOM 3368 O O . ASN A 1 413 ? 11.852 -5.802 -23.971 1.00 88.62 413 ASN A O 1
ATOM 3372 N N . ASP A 1 414 ? 13.106 -7.499 -24.751 1.00 90.94 414 ASP A N 1
ATOM 3373 C CA . ASP A 1 414 ? 12.096 -8.530 -24.515 1.00 90.94 414 ASP A CA 1
ATOM 3374 C C . ASP A 1 414 ? 11.783 -8.718 -23.033 1.00 90.94 414 ASP A C 1
ATOM 3376 O O . ASP A 1 414 ? 10.624 -8.912 -22.663 1.00 90.94 414 ASP A O 1
ATOM 3380 N N . ALA A 1 415 ? 12.788 -8.633 -22.157 1.00 92.56 415 ALA A N 1
ATOM 3381 C CA . ALA A 1 415 ? 12.587 -8.721 -20.717 1.00 92.56 415 ALA A CA 1
ATOM 3382 C C . ALA A 1 415 ? 11.626 -7.632 -20.224 1.00 92.56 415 ALA A C 1
ATOM 3384 O O . ALA A 1 415 ? 10.765 -7.900 -19.383 1.00 92.56 415 ALA A O 1
ATOM 3385 N N . PHE A 1 416 ? 11.736 -6.412 -20.761 1.00 93.62 416 PHE A N 1
ATOM 3386 C CA . PHE A 1 416 ? 10.840 -5.307 -20.420 1.00 93.62 416 PHE A CA 1
ATOM 3387 C C . PHE A 1 416 ? 9.415 -5.550 -20.923 1.00 93.62 416 PHE A C 1
ATOM 3389 O O . PHE A 1 416 ? 8.471 -5.368 -20.151 1.00 93.62 416 PHE A O 1
ATOM 3396 N N . ASP A 1 417 ? 9.245 -5.982 -22.174 1.00 92.88 417 ASP A N 1
ATOM 3397 C CA . ASP A 1 417 ? 7.916 -6.241 -22.741 1.00 92.88 417 ASP A CA 1
ATOM 3398 C C . ASP A 1 417 ? 7.234 -7.447 -22.066 1.00 92.88 417 ASP A C 1
ATOM 3400 O O . ASP A 1 417 ? 6.107 -7.365 -21.578 1.00 92.88 417 ASP A O 1
ATOM 3404 N N . SER A 1 418 ? 7.953 -8.558 -21.903 1.00 94.94 418 SER A N 1
ATOM 3405 C CA . SER A 1 418 ? 7.443 -9.780 -21.265 1.00 94.94 418 SER A CA 1
ATOM 3406 C C . SER A 1 418 ? 7.180 -9.633 -19.760 1.00 94.94 418 SER A C 1
ATOM 3408 O O . SER A 1 418 ? 6.407 -10.416 -19.191 1.00 94.94 418 SER A O 1
ATOM 3410 N N . ALA A 1 419 ? 7.757 -8.624 -19.091 1.00 95.56 419 ALA A N 1
ATOM 3411 C CA . ALA A 1 419 ? 7.527 -8.388 -17.667 1.00 95.56 419 ALA A CA 1
ATOM 3412 C C . ALA A 1 419 ? 6.050 -8.087 -17.368 1.00 95.56 419 ALA A C 1
ATOM 3414 O O . ALA A 1 419 ? 5.483 -8.622 -16.409 1.00 95.56 419 ALA A O 1
ATOM 3415 N N . VAL A 1 420 ? 5.393 -7.268 -18.199 1.00 95.12 420 VAL A N 1
ATOM 3416 C CA . VAL A 1 420 ? 3.978 -6.913 -17.982 1.00 95.12 420 VAL A CA 1
ATOM 3417 C C . VAL A 1 420 ? 3.066 -8.114 -18.223 1.00 95.12 420 VAL A C 1
ATOM 3419 O O . VAL A 1 420 ? 2.115 -8.335 -17.467 1.00 95.12 420 VAL A O 1
ATOM 3422 N N . THR A 1 421 ? 3.412 -8.944 -19.210 1.00 94.25 421 THR A N 1
ATOM 3423 C CA . THR A 1 421 ? 2.726 -10.205 -19.513 1.00 94.25 421 THR A CA 1
ATOM 3424 C C . THR A 1 421 ? 2.844 -11.186 -18.352 1.00 94.25 421 THR A C 1
ATOM 3426 O O . THR A 1 421 ? 1.834 -11.730 -17.904 1.00 94.25 421 THR A O 1
ATOM 3429 N N . THR A 1 422 ? 4.048 -11.354 -17.800 1.00 95.31 422 THR A N 1
ATOM 3430 C CA . THR A 1 422 ? 4.309 -12.246 -16.660 1.00 95.31 422 THR A CA 1
ATOM 3431 C C . THR A 1 422 ? 3.538 -11.802 -15.420 1.00 95.31 422 THR A C 1
ATOM 3433 O O . THR A 1 422 ? 2.831 -12.608 -14.813 1.00 95.31 422 THR A O 1
ATOM 3436 N N . LEU A 1 423 ? 3.583 -10.511 -15.069 1.00 95.06 423 LEU A N 1
ATOM 3437 C CA . LEU A 1 423 ? 2.778 -9.965 -13.968 1.00 95.06 423 LEU A CA 1
ATOM 3438 C C . LEU A 1 423 ? 1.278 -10.210 -14.191 1.00 95.06 423 LEU A C 1
ATOM 3440 O O . LEU A 1 423 ? 0.557 -10.564 -13.253 1.00 95.06 423 LEU A O 1
ATOM 3444 N N . GLY A 1 424 ? 0.813 -10.095 -15.435 1.00 92.81 424 GLY A N 1
ATOM 3445 C CA . GLY A 1 424 ? -0.563 -10.403 -15.803 1.00 92.81 424 GLY A CA 1
ATOM 3446 C C . GLY A 1 424 ? -0.948 -11.866 -15.640 1.00 92.81 424 GLY A C 1
ATOM 3447 O O . GLY A 1 424 ? -2.024 -12.151 -15.112 1.00 92.81 424 GLY A O 1
ATOM 3448 N N . ILE A 1 425 ? -0.072 -12.795 -16.026 1.00 91.50 425 ILE A N 1
ATOM 3449 C CA . ILE A 1 425 ? -0.267 -14.234 -15.805 1.00 91.50 425 ILE A CA 1
ATOM 3450 C C . ILE A 1 425 ? -0.378 -14.520 -14.305 1.00 91.50 425 ILE A C 1
ATOM 3452 O O . ILE A 1 425 ? -1.346 -15.145 -13.873 1.00 91.50 425 ILE A O 1
ATOM 3456 N N . LEU A 1 426 ? 0.547 -13.996 -13.495 1.00 90.69 426 LEU A N 1
ATOM 3457 C CA . LEU A 1 426 ? 0.527 -14.178 -12.040 1.00 90.69 426 LEU A CA 1
ATOM 3458 C C . LEU A 1 426 ? -0.750 -13.610 -11.406 1.00 90.69 426 LEU A C 1
ATOM 3460 O O . LEU A 1 426 ? -1.356 -14.250 -10.547 1.00 90.69 426 LEU A O 1
ATOM 3464 N N . TYR A 1 427 ? -1.204 -12.440 -11.867 1.00 88.75 427 TYR A N 1
ATOM 3465 C CA . TYR A 1 427 ? -2.452 -11.830 -11.409 1.00 88.75 427 TYR A CA 1
ATOM 3466 C C . TYR A 1 427 ? -3.680 -12.688 -11.757 1.00 88.75 427 TYR A C 1
ATOM 3468 O O . TYR A 1 427 ? -4.534 -12.922 -10.896 1.00 88.75 427 TYR A O 1
ATOM 3476 N N . ARG A 1 428 ? -3.768 -13.195 -12.996 1.00 85.50 428 ARG A N 1
ATOM 3477 C CA . ARG A 1 428 ? -4.864 -14.080 -13.435 1.00 85.50 428 ARG A CA 1
ATOM 3478 C C . ARG A 1 428 ? -4.885 -15.392 -12.655 1.00 85.50 428 ARG A C 1
ATOM 3480 O O . ARG A 1 428 ? -5.957 -15.823 -12.238 1.00 85.50 428 ARG A O 1
ATOM 3487 N N . ASN A 1 429 ? -3.709 -15.943 -1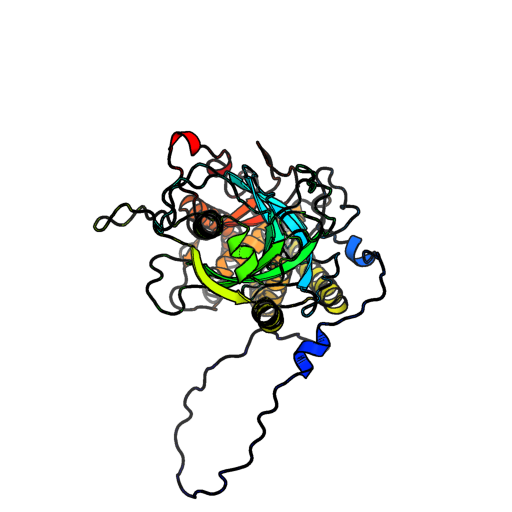2.363 1.00 84.00 429 ASN A N 1
ATOM 3488 C CA . ASN A 1 429 ? -3.536 -17.158 -11.563 1.00 84.00 429 ASN A CA 1
ATOM 3489 C C . ASN A 1 429 ? -3.764 -16.942 -10.057 1.00 84.00 429 ASN A C 1
ATOM 3491 O O . ASN A 1 429 ? -3.590 -17.873 -9.274 1.00 84.00 429 ASN A O 1
ATOM 3495 N N . LYS A 1 430 ? -4.162 -15.730 -9.640 1.00 80.38 430 LYS A N 1
ATOM 3496 C CA . LYS A 1 430 ? -4.388 -15.353 -8.237 1.00 80.38 430 LYS A CA 1
ATOM 3497 C C . LYS A 1 430 ? -3.154 -15.591 -7.354 1.00 80.38 430 LYS A C 1
ATOM 3499 O O . LYS A 1 430 ? -3.291 -15.852 -6.162 1.00 80.38 430 LYS A O 1
ATOM 3504 N N . ASP A 1 431 ? -1.952 -15.461 -7.915 1.00 83.88 431 ASP A N 1
ATOM 3505 C CA . ASP A 1 431 ? -0.714 -15.399 -7.136 1.00 83.88 431 ASP A CA 1
ATOM 3506 C C . ASP A 1 431 ? -0.428 -13.946 -6.713 1.00 83.88 431 ASP A C 1
ATOM 3508 O O . ASP A 1 431 ? -1.092 -12.989 -7.128 1.00 83.88 431 ASP A O 1
ATOM 3512 N N . HIS A 1 432 ? 0.569 -13.766 -5.851 1.00 86.44 432 HIS A N 1
ATOM 3513 C CA . HIS A 1 432 ? 1.116 -12.454 -5.524 1.00 86.44 432 HIS A CA 1
ATOM 3514 C C . HIS A 1 432 ? 1.648 -11.829 -6.797 1.00 86.44 432 HIS A C 1
ATOM 3516 O O . HIS A 1 432 ? 2.513 -12.407 -7.446 1.00 86.44 432 HIS A O 1
ATOM 3522 N N . SER A 1 433 ? 1.146 -10.653 -7.137 1.00 92.56 433 SER A N 1
ATOM 3523 C CA . SER A 1 433 ? 1.526 -9.959 -8.360 1.00 92.56 433 SER A CA 1
ATOM 3524 C C . SER A 1 433 ? 1.275 -8.462 -8.213 1.00 92.56 433 SER A C 1
ATOM 3526 O O . SER A 1 433 ? 1.070 -7.942 -7.115 1.00 92.56 433 SER A O 1
ATOM 3528 N N . TYR A 1 434 ? 1.273 -7.760 -9.333 1.00 93.69 434 TYR A N 1
ATOM 3529 C CA . TYR A 1 434 ? 0.896 -6.372 -9.453 1.00 93.69 434 TYR A CA 1
ATOM 3530 C C . TYR A 1 434 ? -0.134 -6.226 -10.571 1.00 93.69 434 TYR A C 1
ATOM 3532 O O . TYR A 1 434 ? -0.097 -6.936 -11.575 1.00 93.69 434 TYR A O 1
ATOM 3540 N N . LYS A 1 435 ? -1.055 -5.282 -10.395 1.00 92.81 435 LYS A N 1
ATOM 3541 C CA . LYS A 1 435 ? -1.984 -4.833 -11.434 1.00 92.81 435 LYS A CA 1
ATOM 3542 C C . LYS A 1 435 ? -1.709 -3.366 -11.703 1.00 92.81 435 LYS A C 1
ATOM 3544 O O . LYS A 1 435 ? -1.612 -2.580 -10.768 1.00 92.81 435 LYS A O 1
ATOM 3549 N N . TYR A 1 436 ? -1.595 -2.980 -12.960 1.00 93.50 436 TYR A N 1
ATOM 3550 C CA . TYR A 1 436 ? -1.490 -1.580 -13.320 1.00 93.50 436 TYR A CA 1
ATOM 3551 C C . TYR A 1 436 ? -2.871 -0.932 -13.253 1.00 93.50 436 TYR A C 1
ATOM 3553 O O . TYR A 1 436 ? -3.825 -1.402 -13.874 1.00 93.50 436 TYR A O 1
ATOM 3561 N N . LYS A 1 437 ? -2.994 0.151 -12.483 1.00 91.12 437 LYS A N 1
ATOM 3562 C CA . LYS A 1 437 ? -4.203 0.977 -12.456 1.00 91.12 437 LYS A CA 1
ATOM 3563 C C . LYS A 1 437 ? -3.888 2.335 -13.069 1.00 91.12 437 LYS A C 1
ATOM 3565 O O . LYS A 1 437 ? -3.048 3.065 -12.552 1.00 91.12 437 LYS A O 1
ATOM 3570 N N . THR A 1 438 ? -4.588 2.696 -14.142 1.00 88.88 438 THR A N 1
ATOM 3571 C CA . THR A 1 438 ? -4.575 4.053 -14.720 1.00 88.88 438 THR A CA 1
ATOM 3572 C C . THR A 1 438 ? -5.498 4.978 -13.935 1.00 88.88 438 THR A C 1
ATOM 3574 O O . THR A 1 438 ? -5.093 6.061 -13.519 1.00 88.88 438 THR A O 1
ATOM 3577 N N . TYR A 1 439 ? -6.716 4.515 -13.673 1.00 87.75 439 TYR A N 1
ATOM 3578 C CA . TYR A 1 439 ? -7.789 5.262 -13.034 1.00 87.75 439 TYR A CA 1
ATOM 3579 C C . TYR A 1 439 ? -8.673 4.313 -12.214 1.00 87.75 439 TYR A C 1
ATOM 3581 O O . TYR A 1 439 ? -8.861 3.160 -12.601 1.00 87.75 439 TYR A O 1
ATOM 3589 N N . ASP A 1 440 ? -9.198 4.770 -11.077 1.00 87.06 440 ASP A N 1
ATOM 3590 C CA . ASP A 1 440 ? -10.045 3.953 -10.200 1.00 87.06 440 ASP A CA 1
ATOM 3591 C C . ASP A 1 440 ? -11.541 4.185 -10.459 1.00 87.06 440 ASP A C 1
ATOM 3593 O O . ASP A 1 440 ? -12.204 4.964 -9.776 1.00 87.06 440 ASP A O 1
ATOM 3597 N N . PHE A 1 441 ? -12.066 3.511 -11.481 1.00 85.12 441 PHE A N 1
ATOM 3598 C CA . PHE A 1 441 ? -13.450 3.641 -11.941 1.00 85.12 441 PHE A CA 1
ATOM 3599 C C . PHE A 1 441 ? -14.397 2.553 -11.416 1.00 85.12 441 PHE A C 1
ATOM 3601 O O . PHE A 1 441 ? -14.009 1.535 -10.830 1.00 85.12 441 PHE A O 1
ATOM 3608 N N . GLY A 1 442 ? -15.679 2.759 -11.718 1.00 83.69 442 GLY A N 1
ATOM 3609 C CA . GLY A 1 442 ? -16.774 1.838 -11.447 1.00 83.69 442 GLY A CA 1
ATOM 3610 C C . GLY A 1 442 ? -17.453 2.094 -10.099 1.00 83.69 442 GLY A C 1
ATOM 3611 O O . GLY A 1 442 ? -17.061 2.999 -9.365 1.00 83.69 442 GLY A O 1
ATOM 3612 N N . PRO A 1 443 ? -18.468 1.289 -9.742 1.00 82.44 443 PRO A N 1
ATOM 3613 C CA . PRO A 1 443 ? -19.269 1.505 -8.537 1.00 82.44 443 PRO A CA 1
ATOM 3614 C C . PRO A 1 443 ? -18.432 1.511 -7.251 1.00 82.44 443 PRO A C 1
ATOM 3616 O O . PRO A 1 443 ? -17.823 0.506 -6.891 1.00 82.44 443 PRO A O 1
ATOM 3619 N N . GLY A 1 444 ? -18.390 2.643 -6.551 1.00 83.94 444 GLY A N 1
ATOM 3620 C CA . GLY A 1 444 ? -17.551 2.812 -5.361 1.00 83.94 444 GLY A CA 1
ATOM 3621 C C . GLY A 1 444 ? -16.057 2.992 -5.645 1.00 83.94 444 GLY A C 1
ATOM 3622 O O . GLY A 1 444 ? -15.268 2.907 -4.709 1.00 83.94 444 GLY A O 1
ATOM 3623 N N . GLY A 1 445 ? -15.647 3.208 -6.896 1.00 86.44 445 GLY A N 1
ATOM 3624 C CA . GLY A 1 445 ? -14.293 3.654 -7.226 1.00 86.44 445 GLY A CA 1
ATOM 3625 C C . GLY A 1 445 ? -14.025 5.063 -6.696 1.00 86.44 445 GLY A C 1
ATOM 3626 O O . GLY A 1 445 ? -14.948 5.848 -6.472 1.00 86.44 445 GLY A O 1
ATOM 3627 N N . THR A 1 446 ? -12.755 5.388 -6.468 1.00 86.06 446 THR A N 1
ATOM 3628 C CA . THR A 1 446 ? -12.361 6.700 -5.936 1.00 86.06 446 THR A CA 1
ATOM 3629 C C . THR A 1 446 ? -12.313 7.795 -6.990 1.00 86.06 446 THR A C 1
ATOM 3631 O O . THR A 1 446 ? -12.178 8.968 -6.640 1.00 86.06 446 THR A O 1
ATOM 3634 N N . HIS A 1 447 ? -12.402 7.425 -8.273 1.00 86.44 447 HIS A N 1
ATOM 3635 C CA . HIS A 1 447 ? -12.250 8.326 -9.413 1.00 86.44 447 HIS A CA 1
ATOM 3636 C C . HIS A 1 447 ? -10.892 9.047 -9.443 1.00 86.44 447 HIS A C 1
ATOM 3638 O O . HIS A 1 447 ? -10.731 10.073 -10.104 1.00 86.44 447 HIS A O 1
ATOM 3644 N N . GLN A 1 448 ? -9.896 8.502 -8.740 1.00 83.69 448 GLN A N 1
ATOM 3645 C CA . GLN A 1 448 ? -8.538 9.023 -8.736 1.00 83.69 448 GLN A CA 1
ATOM 3646 C C . GLN A 1 448 ? -7.742 8.428 -9.897 1.00 83.69 448 GLN A C 1
ATOM 3648 O O . GLN A 1 448 ? -7.824 7.237 -10.210 1.00 83.69 448 GLN A O 1
ATOM 3653 N N . ARG A 1 449 ? -6.915 9.268 -10.518 1.00 84.75 449 ARG A N 1
ATOM 3654 C CA . ARG A 1 449 ? -5.860 8.824 -11.435 1.00 84.75 449 ARG A CA 1
ATOM 3655 C C . ARG A 1 449 ? -4.779 8.140 -10.590 1.00 84.75 449 ARG A C 1
ATOM 3657 O O . ARG A 1 449 ? -4.473 8.616 -9.499 1.00 84.75 449 ARG A O 1
ATOM 3664 N N . ILE A 1 450 ? -4.188 7.046 -11.060 1.00 86.62 450 ILE A N 1
ATOM 3665 C CA . ILE A 1 450 ? -3.139 6.298 -10.338 1.00 86.62 450 ILE A CA 1
ATOM 3666 C C . ILE A 1 450 ? -1.891 6.157 -11.212 1.00 86.62 450 ILE A C 1
ATOM 3668 O O . ILE A 1 450 ? -0.813 6.534 -10.760 1.00 86.62 450 ILE A O 1
ATOM 3672 N N . TYR A 1 451 ? -2.043 5.687 -12.455 1.00 87.94 451 TYR A N 1
ATOM 3673 C CA . TYR A 1 451 ? -0.962 5.396 -13.413 1.00 87.94 451 TYR A CA 1
ATOM 3674 C C . TYR A 1 451 ? 0.244 4.701 -12.770 1.00 87.94 451 TYR A C 1
ATOM 3676 O O . TYR A 1 451 ? 1.376 5.182 -12.833 1.00 87.94 451 TYR A O 1
ATOM 3684 N N . SER A 1 452 ? -0.013 3.596 -12.072 1.00 92.06 452 SER A N 1
ATOM 3685 C CA . SER A 1 452 ? 1.034 2.858 -11.372 1.00 92.06 452 SER A CA 1
ATOM 3686 C C . SER A 1 452 ? 0.639 1.408 -11.106 1.00 92.06 452 SER A C 1
ATOM 3688 O O . SER A 1 452 ? -0.543 1.049 -11.123 1.00 92.06 452 SER A O 1
ATOM 3690 N N . TRP A 1 453 ? 1.647 0.580 -10.843 1.00 94.56 453 TRP A N 1
ATOM 3691 C CA . TRP A 1 453 ? 1.484 -0.798 -10.404 1.00 94.56 453 TRP A CA 1
ATOM 3692 C C . TRP A 1 453 ? 1.027 -0.845 -8.949 1.00 94.56 453 TRP A C 1
ATOM 3694 O O . TRP A 1 453 ? 1.785 -0.516 -8.041 1.00 94.56 453 TRP A O 1
ATOM 3704 N N . VAL A 1 454 ? -0.191 -1.324 -8.715 1.00 93.38 454 VAL A N 1
ATOM 3705 C CA . VAL A 1 454 ? -0.696 -1.603 -7.371 1.00 93.38 454 VAL A CA 1
ATOM 3706 C C . VAL A 1 454 ? -0.451 -3.065 -7.016 1.00 93.38 454 VAL A C 1
ATOM 3708 O O . VAL A 1 454 ? -0.683 -3.969 -7.822 1.00 93.38 454 VAL A O 1
ATOM 3711 N N . PHE A 1 455 ? 0.040 -3.304 -5.802 1.00 91.75 455 PHE A N 1
ATOM 3712 C CA . PHE A 1 455 ? 0.334 -4.654 -5.331 1.00 91.75 455 PHE A CA 1
ATOM 3713 C C . PHE A 1 455 ? -0.953 -5.466 -5.153 1.00 91.75 455 PHE A C 1
ATOM 3715 O O . PHE A 1 455 ? -1.906 -5.013 -4.519 1.00 91.75 455 PHE A O 1
ATOM 3722 N N . ASN A 1 456 ? -0.961 -6.692 -5.670 1.00 89.12 456 ASN A N 1
ATOM 3723 C CA . ASN A 1 456 ? -2.020 -7.665 -5.466 1.00 89.12 456 ASN A CA 1
ATOM 3724 C C . ASN A 1 456 ? -1.496 -8.855 -4.654 1.00 89.12 456 ASN A C 1
ATOM 3726 O O . ASN A 1 456 ? -0.478 -9.464 -4.974 1.00 89.12 456 ASN A O 1
ATOM 3730 N N . ARG A 1 457 ? -2.225 -9.208 -3.597 1.00 86.38 457 ARG A N 1
ATOM 3731 C CA . ARG A 1 457 ? -1.836 -10.249 -2.637 1.00 86.38 457 ARG A CA 1
ATOM 3732 C C . ARG A 1 457 ? -2.162 -11.679 -3.079 1.00 86.38 457 ARG A C 1
ATOM 3734 O O . ARG A 1 457 ? -1.864 -12.610 -2.334 1.00 86.38 457 ARG A O 1
ATOM 3741 N N . GLY A 1 458 ? -2.841 -11.856 -4.211 1.00 84.19 458 GLY A N 1
ATOM 3742 C CA . GLY A 1 458 ? -3.364 -13.152 -4.644 1.00 84.19 458 GLY A CA 1
ATOM 3743 C C . GLY A 1 458 ? -4.419 -13.721 -3.690 1.00 84.19 458 GLY A C 1
ATOM 3744 O O . GLY A 1 458 ? -4.589 -14.933 -3.586 1.00 84.19 458 GLY A O 1
ATOM 3745 N N . LYS A 1 459 ? -5.083 -12.864 -2.902 1.00 85.50 459 LYS A N 1
ATOM 3746 C CA . LYS A 1 459 ? -6.129 -13.264 -1.952 1.00 85.50 459 LYS A CA 1
ATOM 3747 C C . LYS A 1 459 ? -7.477 -12.787 -2.459 1.00 85.50 459 LYS A C 1
ATOM 3749 O O . LYS A 1 459 ? -7.567 -11.706 -3.034 1.00 85.50 459 LYS A O 1
ATOM 3754 N N . LYS A 1 460 ? -8.513 -13.599 -2.248 1.00 82.75 460 LYS A N 1
ATOM 3755 C CA . LYS A 1 460 ? -9.884 -13.267 -2.644 1.00 82.75 460 LYS A CA 1
ATOM 3756 C C . LYS A 1 460 ? -10.826 -13.387 -1.459 1.00 82.75 460 LYS A C 1
ATOM 3758 O O . LYS A 1 460 ? -10.750 -14.335 -0.677 1.00 82.75 460 LYS A O 1
ATOM 3763 N N . ILE A 1 461 ? -11.714 -12.412 -1.334 1.00 84.88 461 ILE A N 1
ATOM 3764 C CA . ILE A 1 461 ? -12.873 -12.496 -0.455 1.00 84.88 461 ILE A CA 1
ATOM 3765 C C . ILE A 1 461 ? -13.815 -13.584 -0.992 1.00 84.88 461 ILE A C 1
ATOM 3767 O O . ILE A 1 461 ? -14.258 -13.520 -2.139 1.00 84.88 461 ILE A O 1
ATOM 3771 N N . LEU A 1 462 ? -14.120 -14.583 -0.162 1.00 83.62 462 LEU A N 1
ATOM 3772 C CA . LEU A 1 462 ? -15.023 -15.679 -0.515 1.00 83.62 462 LEU A CA 1
ATOM 3773 C C . LEU A 1 462 ? -16.412 -15.415 0.071 1.00 83.62 462 LEU A C 1
ATOM 3775 O O . LEU A 1 462 ? -16.610 -15.463 1.288 1.00 83.62 462 LEU A O 1
ATOM 3779 N N . CYS A 1 463 ? -17.352 -15.087 -0.814 1.00 84.56 463 CYS A N 1
ATOM 3780 C CA . CYS A 1 463 ? -18.732 -14.771 -0.466 1.00 84.56 463 CYS A CA 1
ATOM 3781 C C . CYS A 1 463 ? -19.539 -16.040 -0.177 1.00 84.56 463 CYS A C 1
ATOM 3783 O O . CYS A 1 463 ? -19.291 -17.089 -0.760 1.00 84.56 463 CYS A O 1
ATOM 3785 N N . VAL A 1 464 ? -20.542 -15.928 0.695 1.00 83.56 464 VAL A N 1
ATOM 3786 C CA . VAL A 1 464 ? -21.514 -16.997 0.972 1.00 83.56 464 VAL A CA 1
ATOM 3787 C C . VAL A 1 464 ? -22.378 -17.286 -0.256 1.00 83.56 464 VAL A C 1
ATOM 3789 O O . VAL A 1 464 ? -22.772 -18.429 -0.456 1.00 83.56 464 VAL A O 1
ATOM 3792 N N . ASN A 1 465 ? -22.681 -16.261 -1.057 1.00 78.81 465 ASN 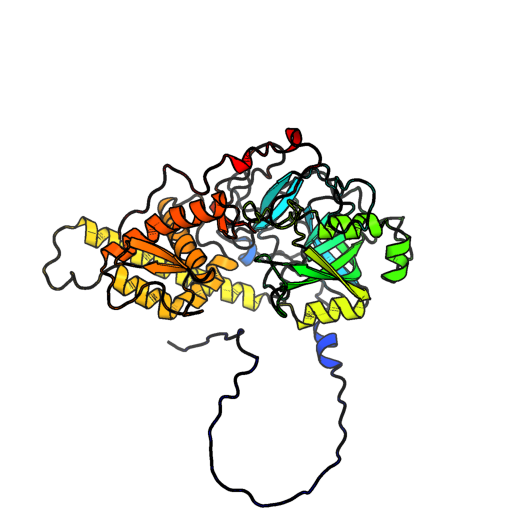A N 1
ATOM 3793 C CA . ASN A 1 465 ? -23.458 -16.387 -2.283 1.00 78.81 465 ASN A CA 1
ATOM 3794 C C . ASN A 1 465 ? -22.589 -16.060 -3.501 1.00 78.81 465 ASN A C 1
ATOM 3796 O O . ASN A 1 465 ? -22.044 -14.962 -3.617 1.00 78.81 465 ASN A O 1
ATOM 3800 N N . ASP A 1 466 ? -22.520 -16.999 -4.437 1.00 68.00 466 ASP A N 1
ATOM 3801 C CA . ASP A 1 466 ? -21.750 -16.872 -5.670 1.00 68.00 466 ASP A CA 1
ATOM 3802 C C . ASP A 1 466 ? -22.273 -15.775 -6.601 1.00 68.00 466 ASP A C 1
ATOM 3804 O O . ASP A 1 466 ? -21.493 -15.175 -7.336 1.00 68.00 466 ASP A O 1
ATOM 3808 N N . LYS A 1 467 ? -23.560 -15.420 -6.512 1.00 64.06 467 LYS A N 1
ATOM 3809 C CA . LYS A 1 467 ? -24.134 -14.291 -7.263 1.00 64.06 467 LYS A CA 1
ATOM 3810 C C . LYS A 1 467 ? -23.590 -12.929 -6.802 1.00 64.06 467 LYS A C 1
ATOM 3812 O O . LYS A 1 467 ? -23.691 -11.953 -7.537 1.00 64.06 467 LYS A O 1
ATOM 3817 N N . GLU A 1 468 ? -22.953 -12.858 -5.629 1.00 61.41 468 GLU A N 1
ATOM 3818 C CA . GLU A 1 468 ? -22.245 -11.661 -5.147 1.00 61.41 468 GLU A CA 1
ATOM 3819 C C . GLU A 1 468 ? -20.809 -11.549 -5.717 1.00 61.41 468 GLU A C 1
ATOM 3821 O O . GLU A 1 468 ? -20.140 -10.543 -5.472 1.00 61.41 468 GLU A O 1
ATOM 3826 N N . LYS A 1 469 ? -20.321 -12.547 -6.487 1.00 59.19 469 LYS A N 1
ATOM 3827 C CA . LYS A 1 469 ? -18.923 -12.648 -6.971 1.00 59.19 469 LYS A CA 1
ATOM 3828 C C . LYS A 1 469 ? -18.556 -11.728 -8.137 1.00 59.19 469 LYS A C 1
ATOM 3830 O O . LYS A 1 469 ? -17.371 -11.649 -8.463 1.00 59.19 469 LYS A O 1
ATOM 3835 N N . LEU A 1 470 ? -19.509 -11.049 -8.775 1.00 52.78 470 LEU A N 1
ATOM 3836 C CA . LEU A 1 470 ? -19.214 -10.176 -9.913 1.00 52.78 470 LEU A CA 1
ATOM 3837 C C . LEU A 1 470 ? -18.572 -8.868 -9.430 1.00 52.78 470 LEU A C 1
ATOM 3839 O O . LEU A 1 470 ? -19.245 -7.861 -9.202 1.00 52.78 470 LEU A O 1
ATOM 3843 N N . SER A 1 471 ? -17.246 -8.872 -9.279 1.00 56.25 471 SER A N 1
ATOM 3844 C CA . SER A 1 471 ? -16.477 -7.637 -9.351 1.00 56.25 471 SER A CA 1
ATOM 3845 C C . SER A 1 471 ? -16.074 -7.424 -10.808 1.00 56.25 471 SER A C 1
ATOM 3847 O O . SER A 1 471 ? -15.366 -8.218 -11.417 1.00 56.25 471 SER A O 1
ATOM 3849 N N . PHE A 1 472 ? -16.505 -6.298 -11.364 1.00 57.19 472 PHE A N 1
ATOM 3850 C CA . PHE A 1 472 ? -16.030 -5.760 -12.640 1.00 57.19 472 PHE A CA 1
ATOM 3851 C C . PHE A 1 472 ? -14.485 -5.664 -12.728 1.00 57.19 472 PHE A C 1
ATOM 3853 O O . PHE A 1 472 ? -13.912 -5.485 -13.794 1.00 57.19 472 PHE A O 1
ATOM 3860 N N . GLU A 1 473 ? -13.782 -5.783 -11.600 1.00 63.38 473 GLU A N 1
ATOM 3861 C CA . GLU A 1 473 ? -12.324 -5.753 -11.530 1.00 63.38 473 GLU A CA 1
ATOM 3862 C C . GLU A 1 473 ? -11.651 -7.072 -11.924 1.00 63.38 473 GLU A C 1
ATOM 3864 O O . GLU A 1 473 ? -10.509 -7.014 -12.385 1.00 63.38 473 GLU A O 1
ATOM 3869 N N . ASP A 1 474 ? -12.328 -8.219 -11.766 1.00 62.84 474 ASP A N 1
ATOM 3870 C CA . ASP A 1 474 ? -11.792 -9.542 -12.126 1.00 62.84 474 ASP A CA 1
ATOM 3871 C C . ASP A 1 474 ? -11.718 -9.741 -13.657 1.00 62.84 474 ASP A C 1
ATOM 3873 O O . ASP A 1 474 ? -10.959 -10.593 -14.116 1.00 62.84 474 ASP A O 1
ATOM 3877 N N . THR A 1 475 ? -12.451 -8.946 -14.449 1.00 67.00 475 THR A N 1
ATOM 3878 C CA . THR A 1 475 ? -12.454 -9.000 -15.927 1.00 67.00 475 THR A CA 1
ATOM 3879 C C . THR A 1 475 ? -11.491 -8.010 -16.583 1.00 67.00 475 THR A C 1
ATOM 3881 O O . THR A 1 475 ? -11.276 -8.060 -17.792 1.00 67.00 475 THR A O 1
ATOM 3884 N N . GLN A 1 476 ? -10.905 -7.090 -15.816 1.00 75.25 476 GLN A N 1
ATOM 3885 C CA . GLN A 1 476 ? -9.973 -6.106 -16.359 1.00 75.25 476 GLN A CA 1
ATOM 3886 C C . GLN A 1 476 ? -8.589 -6.712 -16.566 1.00 75.25 476 GLN A C 1
ATOM 3888 O O . GLN A 1 476 ? -8.057 -7.385 -15.678 1.00 75.25 476 GLN A O 1
ATOM 3893 N N . SER A 1 477 ? -7.970 -6.371 -17.697 1.00 83.00 477 SER A N 1
ATOM 3894 C CA . SER A 1 477 ? -6.563 -6.678 -17.939 1.00 83.00 477 SER A CA 1
ATOM 3895 C C . SER A 1 477 ? -5.674 -6.125 -16.817 1.00 83.00 477 SER A C 1
ATOM 3897 O O . SER A 1 477 ? -5.967 -5.098 -16.195 1.00 83.00 477 SER A O 1
ATOM 3899 N N . SER A 1 478 ? -4.575 -6.824 -16.540 1.00 87.19 478 SER A N 1
ATOM 3900 C CA . SER A 1 478 ? -3.568 -6.400 -15.565 1.00 87.19 478 SER A CA 1
ATOM 3901 C C . SER A 1 478 ? -2.761 -5.191 -16.036 1.00 87.19 478 SER A C 1
ATOM 3903 O O . SER A 1 478 ? -2.141 -4.531 -15.207 1.00 87.19 478 SER A O 1
ATOM 3905 N N . PHE A 1 479 ? -2.742 -4.930 -17.345 1.00 92.56 479 PHE A N 1
ATOM 3906 C CA . PHE A 1 479 ? -2.032 -3.835 -18.001 1.00 92.56 479 PHE A CA 1
ATOM 3907 C C . PHE A 1 479 ? -2.819 -3.392 -19.253 1.00 92.56 479 PHE A C 1
ATOM 3909 O O . PHE A 1 479 ? -3.513 -4.228 -19.832 1.00 92.56 479 PHE A O 1
ATOM 3916 N N . PRO A 1 480 ? -2.778 -2.114 -19.676 1.00 91.81 480 PRO A N 1
ATOM 3917 C CA . PRO A 1 480 ? -3.457 -1.675 -20.899 1.00 91.81 480 PRO A CA 1
ATOM 3918 C C . PRO A 1 480 ? -2.989 -2.458 -22.137 1.00 91.81 480 PRO A C 1
ATOM 3920 O O . PRO A 1 480 ? -1.791 -2.602 -22.361 1.00 91.81 480 PRO A O 1
ATOM 3923 N N . ASN A 1 481 ? -3.930 -2.973 -22.933 1.00 89.38 481 ASN A N 1
ATOM 3924 C CA . ASN A 1 481 ? -3.625 -3.851 -24.075 1.00 89.38 481 ASN A CA 1
ATOM 3925 C C . ASN A 1 481 ? -3.053 -3.089 -25.289 1.00 89.38 481 ASN A C 1
ATOM 3927 O O . ASN A 1 481 ? -2.469 -3.690 -26.187 1.00 89.38 481 ASN A O 1
ATOM 3931 N N . ASP A 1 482 ? -3.254 -1.774 -25.326 1.00 90.19 482 ASP A N 1
ATOM 3932 C CA . ASP A 1 482 ? -2.834 -0.841 -26.373 1.00 90.19 482 ASP A CA 1
ATOM 3933 C C . ASP A 1 482 ? -1.436 -0.245 -26.131 1.00 90.19 482 ASP A C 1
ATOM 3935 O O . ASP A 1 482 ? -0.918 0.497 -26.964 1.00 90.19 482 ASP A O 1
ATOM 3939 N N . VAL A 1 483 ? -0.796 -0.580 -25.008 1.00 92.00 483 VAL A N 1
ATOM 3940 C CA . VAL A 1 483 ? 0.521 -0.063 -24.628 1.00 92.00 483 VAL A CA 1
ATOM 3941 C C . VAL A 1 483 ? 1.565 -1.165 -24.757 1.00 92.00 483 VAL A C 1
ATOM 3943 O O . VAL A 1 483 ? 1.449 -2.215 -24.131 1.00 92.00 483 VAL A O 1
ATOM 3946 N N . ARG A 1 484 ? 2.627 -0.897 -25.523 1.00 92.38 484 ARG A N 1
ATOM 3947 C CA . ARG A 1 484 ? 3.756 -1.817 -25.728 1.00 92.38 484 ARG A CA 1
ATOM 3948 C C . ARG A 1 484 ? 5.085 -1.164 -25.388 1.00 92.38 484 ARG A C 1
ATOM 3950 O O . ARG A 1 484 ? 5.210 0.066 -25.449 1.00 92.38 484 ARG A O 1
ATOM 3957 N N . TRP A 1 485 ? 6.075 -1.983 -25.041 1.00 91.75 485 TRP A N 1
ATOM 3958 C CA . TRP A 1 485 ? 7.435 -1.490 -24.884 1.00 91.75 485 TRP A CA 1
ATOM 3959 C C . TRP A 1 485 ? 7.933 -0.915 -26.214 1.00 91.75 485 TRP A C 1
ATOM 3961 O O . TRP A 1 485 ? 7.675 -1.455 -27.287 1.00 91.75 485 TRP A O 1
ATOM 3971 N N . THR A 1 486 ? 8.626 0.223 -26.154 1.00 89.12 486 THR A N 1
ATOM 3972 C CA . THR A 1 486 ? 9.345 0.762 -27.313 1.00 89.12 486 THR A CA 1
ATOM 3973 C C . THR A 1 486 ? 10.821 0.434 -27.126 1.00 89.12 486 THR A C 1
ATOM 3975 O O . THR A 1 486 ? 11.404 1.016 -26.204 1.00 89.12 486 THR A O 1
ATOM 3978 N N . PRO A 1 487 ? 11.414 -0.428 -27.973 1.00 84.56 487 PRO A N 1
ATOM 3979 C CA . PRO A 1 487 ? 12.823 -0.793 -27.880 1.00 84.56 487 PRO A CA 1
ATOM 3980 C C . PRO A 1 487 ? 13.753 0.424 -27.813 1.00 84.56 487 PRO A C 1
ATOM 3982 O O . PRO A 1 487 ? 13.464 1.471 -28.414 1.00 84.56 487 PRO A O 1
ATOM 3985 N N . LEU A 1 488 ? 14.830 0.292 -27.032 1.00 81.38 488 LEU A N 1
ATOM 3986 C CA . LEU A 1 488 ? 15.801 1.354 -26.745 1.00 81.38 488 LEU A CA 1
ATOM 3987 C C . LEU A 1 488 ? 17.157 1.106 -27.382 1.00 81.38 488 LEU A C 1
ATOM 3989 O O . LEU A 1 488 ? 17.749 0.042 -27.105 1.00 81.38 488 LEU A O 1
#

pLDDT: mean 77.61, std 21.33, range [24.09, 98.56]

Secondary structure (DSSP, 8-state):
-----------S---------------------------HHHHTT-----------HHHHT-TT---TTSPPPTT--HHHHS-----TTT-EEEEEEEE-TT-SEEEEEETTTTEEEEEEE---B--TTSSS-SPB-S-SSEEEEEEEEE-TTSSEEEEEEE--TTS-S--TTTTTSPEEEEEEEEEEEEEESSS---STT-EEEEEEEEEE-TT-GGGTT--SHHHHHHHTTHHHHHHHHHHTT-BB--S--SSS----B--EEEEEEEEHHHHHHHHHHHSEE--HHHHHHHHHHHHHHHHHHHHHHHHHHHHHHS----TTTTT--HHHHHHHHHHHHHHHHHHHHHHS-SS-TTT-HHHHHHHHHHHHHHHHHHTTEEEETTTTEEEE-SS-TT--SB-TTT--HHHHHHHHHHHHHHHHHHHHTTSSEEEEEEE--STT----EEEEEEEE-S-B---SSGGG---TTTTS-SS-TT------

=== Feature glossary ===
Key to the feature types in this record:

pLDDT. pLDDT is the predicted lDDT-Cα score: AlphaFold's confidence that the local environment of each residue (all inter-atomic distances within 15 Å) is correctly placed. It is a per-residue number between 0 and 100, with higher meaning more reliable.

Radius of gyration, Cα contacts, bounding box. The geometric summary reports three shape descriptors. Rg (radius of gyration) measures how spread out the Cα atoms are about their centre of mass; compact globular proteins have small Rg, elongated or unfolded ones large. Cα contacts (<8 Å, |i−j|>4) count long-range residue pairs in spatial proximity — high for tightly packed folds, near zero for rods or random coil. The bounding-box extents give the protein's footprint along x, y, z in Å.

Backbone torsions (φ/ψ). Backbone dihedral angles. Every residue except chain termini has a φ (preceding-C → N → Cα → C) and a ψ (N → Cα → C → next-N). They are reported in degrees following the IUPAC sign convention. Secondary structure is essentially a statement about which (φ, ψ) basin each residue occupies.

Contact-map, Ramachandran, and PAE plots. Plot images: a contact map (which residues are close in 3D, as an N×N binary image), a Ramachandran scatter (backbone torsion angles, revealing secondary-structure composition at a glance), and — for AlphaFold structures — a PAE heatmap (pairwise prediction confidence).

Predicted aligned error. Predicted Aligned Error (PAE) is an AlphaFold confidence matrix: entry (i, j) is the expected error in the position of residue j, in ångströms, when the prediction is superimposed on the true structure at residue i. Low PAE within a block of residues means that block is internally rigid and well-predicted; high PAE between two blocks means their relative placement is uncertain even if each block individually is confident.

Secondary structure (3-state, P-SEA). Three-state secondary structure (P-SEA) collapses the eight DSSP classes into helix (a), strand (b), and coil (c). P-SEA assigns these from Cα geometry alone — distances and angles — without requiring backbone oxygens, so it works on any Cα trace.

Solvent-accessible surface area. Solvent-accessible surface area (SASA) is the area in Å² traced out by the centre of a 1.4 Å probe sphere (a water molecule) rolled over the protein's van der Waals surface (Shrake–Rupley / Lee–Richards construction). Buried residues have near-zero SASA; fully exposed residues can exceed 200 Å². The total SASA scales roughly with the number of surface residues.

Foldseek 3Di. The Foldseek 3Di string encodes local tertiary geometry as a 20-letter alphabet — one character per residue — derived from the relative positions of nearby Cα atoms. Unlike the amino-acid sequence, 3Di is a direct function of the 3D structure, so two proteins with the same fold have similar 3Di strings even at low sequence identity.

B-factor. For experimental (PDB) structures, the B-factor (temperature factor) quantifies the positional spread of each atom in the crystal — a combination of thermal vibration and static disorder — in units of Å². High B-factors mark flexible loops or poorly resolved regions; low B-factors mark the rigid, well-ordered core.

mmCIF coordinates. The mmCIF block holds the 3D Cartesian coordinates of each backbone atom (N, Cα, C, O) in ångströms. mmCIF is the PDB's canonical archive format — a tagged-loop text representation of the atomic model.

InterPro / GO / CATH / organism. Functional annotations link the protein to curated databases. InterPro entries identify conserved domains and families by matching the sequence against member-database signatures (Pfam, PROSITE, CDD, …). Gene Ontology (GO) terms describe molecular function, biological process, and cellular component in a controlled vocabulary. CATH places the structure in a hierarchical fold classification (Class/Architecture/Topology/Homologous-superfamily). The organism is the source species.

Rendered structure images. Structure images are PyMOL renders from six orthogonal camera directions. Cartoon representation draws helices as coils and strands as arrows; sticks shows the backbone as bonds; surface shows the solvent-excluded envelope. Rainbow coloring maps sequence position to hue (blue→red, N→C); chain coloring assigns a distinct color per polypeptide.

Sequence. This is the polypeptide sequence — one letter per residue, N-terminus first. Length ranges from a few dozen residues for small domains to over a thousand for large multi-domain proteins.

Secondary structure (8-state, DSSP). The SS8 string is DSSP's per-residue secondary-structure call. α-helix (H) means an i→i+4 H-bond ladder; β-strand (E) means the residue participates in a β-sheet; 3₁₀ (G) and π (I) are tighter and wider helices; T/S are turns/bends; '-' is loop.

Nearest PDB structures. Structural nearest neighbors (via Foldseek easy-search vs the PDB). Reported per hit: target PDB id, E-value, and alignment TM-score. A TM-score above ~0.5 is the conventional threshold for 'same fold'.